Protein AF-A0A4Z0Y3S2-F1 (afdb_monomer)

Sequence (440 aa):
EMTVPYGDPRPPFQRKQAFDFGDGGIGRAANNLKLGCDCLGAIHYLSAVVTDTEGKPEVAPNVVCLHEQDNGIGWKHTNFRTGRAVVTRLREFVIQFVATLANYEYVFAYKLDTAGGISVETRATGIVSVVPIDEGKVSNYGNVVFPGAMAQNHQHIFAVRIDPNIDSYGSSDTAVVLEESHPIPMNPETNPFGNGYEVRKQRVEKAMYTDAEPKVNRTVKLENVNNKNPVSGKNVGYKFIPNATQLMLADDNSIQAARAPYAKHHLWVTGYRDEELWAAGEFTNQSKKEEGGVKAMVQRGDWFVDGANASTATGQLSSPVVWNVFGLTHNPRVEDWPVMPVEIHQFHIRPADFFTSNPALDMPTRKNETSVIVPCCNGNASRDSLRTDSDKSGSVQANAVAHLQGADADVDPKNLPKAPENKRHSATLSKIFSWKKDSK

Secondary structure (DSSP, 8-state):
-EEEEB---STTGGG-EEETTTTT-TTTTB----BTTTB-SSEEEEEEEEE-TTS-EEEEEEEEEEEEEEEEEEEEEE-TTT--EEEEEEEEEEEEEEEEETTEEEEEEEEEETTS-EEEEEEEEEPPPEEE--TT---SSEEEEETTEEEEPEEEEEEEEE----S---TTTEEEEEEEEEEPPPBTTTBTTS--EEEEEEE--BSEEE---GGGT-EEEEEEEEEE-TTT-SEEEEEE---------S-TTSHHHHH-GGGG-SEEEEE--TT---TT-S--TT-SS--SSHHHHHHHT-BSSTT----SSS--B--EEEEEEEEEEE---GGGSSSEEEEEEEEEEEEES-SSS-GGGGS-----TT------S-TT--TTS-S--TT---GGGTT-SS-----PPPPPGGGSPPPPSS--THHHHTTTS-------

pLDDT: mean 88.27, std 18.32, range [33.44, 98.88]

Foldseek 3Di:
DKWKQFDDCDPPRNPPIDPCCQRVVQVVQWAQDDEPPRDDDDKDFDWDWDADPVRDTDIRHRQKIWDKDWDAWPDKDADPVVRDIFTFIKMWIKIWIWGDDPFKIKIWIWIQTLLRKIKTKIKIKGAADWDFDAAPDADPQFGCLDGGITRGWIKIKDKDKDQDQFVHPDFQFKWKKWKWKAFDADDVPPHPPRPDIDIDIDIAFKWDFAAQDVVGQTKIWIFGPPDAQLQPRHTWTKIWGFDRADFDPDDCPDLSCQQQVVSVHQKTKFFDDPPLDAQRDNNRVVDSGGDSHRVVRRVLMATNDPPPPRPDPRYYHGHIMMMGMHMDRDRDDSCPPPMHDMDMDMMMIHIDSNDNDRSCLPGQLDDDPVDDDDDPDDPDDDPPPPPDPPPDPPPCSVDPPDRDHDSDRDDPPVPPDDSDPDDPPVVVVVVVPPDDPDDD

Nearest PDB structures (foldseek):
  7wir-assembly1_A  TM=9.588E-01  e=4.845E-34  Arthrobacter globiformis
  2yx9-assembly1_B  TM=9.580E-01  e=4.588E-34  Arthrobacter globiformis
  3kii-assembly1_B  TM=9.588E-01  e=6.030E-34  Arthrobacter globiformis
  1ui8-assembly1_A  TM=9.585E-01  e=7.503E-34  Arthrobacter globiformis
  7wis-assembly1_B  TM=9.592E-01  e=9.861E-34  Arthrobacter globiformis

Organism: NCBI:txid37992

Structure (mmCIF, N/CA/C/O backbone):
data_AF-A0A4Z0Y3S2-F1
#
_entry.id   AF-A0A4Z0Y3S2-F1
#
loop_
_atom_site.group_PDB
_atom_site.id
_atom_site.type_symbol
_atom_site.label_atom_id
_atom_site.label_alt_id
_atom_site.label_comp_id
_atom_site.label_asym_id
_atom_site.label_entity_id
_atom_site.label_seq_id
_atom_site.pdbx_PDB_ins_code
_atom_site.Cartn_x
_atom_site.Cartn_y
_atom_site.Cartn_z
_atom_site.occupancy
_atom_site.B_iso_or_equiv
_atom_site.auth_seq_id
_atom_site.auth_comp_id
_atom_site.auth_asym_id
_atom_site.auth_atom_id
_atom_site.pdbx_PDB_model_num
ATOM 1 N N . GLU A 1 1 ? 7.700 -4.189 7.020 1.00 96.56 1 GLU A N 1
ATOM 2 C CA . GLU A 1 1 ? 7.995 -5.637 7.121 1.00 96.56 1 GLU A CA 1
ATOM 3 C C . GLU A 1 1 ? 7.278 -6.367 5.998 1.00 96.56 1 GLU A C 1
ATOM 5 O O . GLU A 1 1 ? 6.233 -5.897 5.549 1.00 96.56 1 GLU A O 1
ATOM 10 N N . MET A 1 2 ? 7.838 -7.482 5.550 1.00 97.06 2 MET A N 1
ATOM 11 C CA . MET A 1 2 ? 7.238 -8.415 4.616 1.00 97.06 2 MET A CA 1
ATOM 12 C C . MET A 1 2 ? 7.610 -9.846 5.015 1.00 97.06 2 MET A C 1
ATOM 14 O O . MET A 1 2 ? 8.788 -10.184 5.058 1.00 97.06 2 MET A O 1
ATOM 18 N N . THR A 1 3 ? 6.616 -10.698 5.268 1.00 98.31 3 THR A N 1
ATOM 19 C CA . THR A 1 3 ? 6.833 -12.119 5.563 1.00 98.31 3 THR A CA 1
ATOM 20 C C . THR A 1 3 ? 6.379 -12.992 4.401 1.00 98.31 3 THR A C 1
ATOM 22 O O . THR A 1 3 ? 5.344 -12.710 3.786 1.00 98.31 3 THR A O 1
ATOM 25 N N . VAL A 1 4 ? 7.141 -14.055 4.120 1.00 98.25 4 VAL A N 1
ATOM 26 C CA . VAL A 1 4 ? 6.892 -14.979 3.001 1.00 98.25 4 VAL A CA 1
ATOM 27 C C . VAL A 1 4 ? 6.691 -16.421 3.498 1.00 98.25 4 VAL A C 1
ATOM 29 O O . VAL A 1 4 ? 7.612 -17.239 3.403 1.00 98.25 4 VAL A O 1
ATOM 32 N N . PRO A 1 5 ? 5.534 -16.757 4.106 1.00 98.25 5 PRO A N 1
ATOM 33 C CA . PRO A 1 5 ? 5.248 -18.105 4.594 1.00 98.25 5 PRO A CA 1
ATOM 34 C C . PRO A 1 5 ? 4.948 -19.076 3.444 1.00 98.25 5 PRO A C 1
ATOM 36 O O . PRO A 1 5 ? 4.074 -18.823 2.612 1.00 98.25 5 PRO A O 1
ATOM 39 N N . TYR A 1 6 ? 5.642 -20.215 3.422 1.00 98.50 6 TYR A N 1
ATOM 40 C CA . TYR A 1 6 ? 5.392 -21.312 2.484 1.00 98.50 6 TYR A CA 1
ATOM 41 C C . TYR A 1 6 ? 4.419 -22.343 3.065 1.00 98.50 6 TYR A C 1
ATOM 43 O O . TYR A 1 6 ? 4.484 -22.686 4.247 1.00 98.50 6 TYR A O 1
ATOM 51 N N . GLY A 1 7 ? 3.548 -22.873 2.202 1.00 97.81 7 GLY A N 1
ATOM 52 C CA . GLY A 1 7 ? 2.470 -23.802 2.554 1.00 97.81 7 GLY A CA 1
ATOM 53 C C . GLY A 1 7 ? 2.776 -25.290 2.353 1.00 97.81 7 GLY A C 1
ATOM 54 O O . GLY A 1 7 ? 1.880 -26.110 2.531 1.00 97.81 7 GLY A O 1
ATOM 55 N N . ASP A 1 8 ? 4.001 -25.668 1.971 1.00 97.75 8 ASP A N 1
ATOM 56 C CA . ASP A 1 8 ? 4.394 -27.080 1.855 1.00 97.75 8 ASP A CA 1
ATOM 57 C C . ASP A 1 8 ? 4.685 -27.669 3.249 1.00 97.75 8 ASP A C 1
ATOM 59 O O . ASP A 1 8 ? 5.643 -27.245 3.904 1.00 97.75 8 ASP A O 1
ATOM 63 N N . PRO A 1 9 ? 3.896 -28.650 3.726 1.00 97.12 9 PRO A N 1
ATOM 64 C CA . PRO A 1 9 ? 4.026 -29.170 5.085 1.00 97.12 9 PRO A CA 1
ATOM 65 C C . PRO A 1 9 ? 5.221 -30.118 5.266 1.00 97.12 9 PRO A C 1
ATOM 67 O O . PRO A 1 9 ? 5.509 -30.539 6.391 1.00 97.12 9 PRO A O 1
ATOM 70 N N . ARG A 1 10 ? 5.912 -30.511 4.189 1.00 97.12 10 ARG A N 1
ATOM 71 C CA . ARG A 1 10 ? 6.967 -31.529 4.250 1.00 97.12 10 ARG A CA 1
ATOM 72 C C . ARG A 1 10 ? 8.298 -30.945 4.737 1.00 97.12 10 ARG A C 1
ATOM 74 O O . ARG A 1 10 ? 8.653 -29.833 4.352 1.00 97.12 10 ARG A O 1
ATOM 81 N N . PRO A 1 11 ? 9.104 -31.717 5.487 1.00 96.62 11 PRO A N 1
ATOM 82 C CA . PRO A 1 11 ? 10.496 -31.382 5.778 1.00 96.62 11 PRO A CA 1
ATOM 83 C C . PRO A 1 11 ? 11.373 -31.220 4.527 1.00 96.62 11 PRO A C 1
ATOM 85 O O . PRO A 1 11 ? 11.298 -32.069 3.641 1.00 96.62 11 PRO A O 1
ATOM 88 N N . PRO A 1 12 ? 12.257 -30.200 4.463 1.00 96.62 12 PRO A N 1
ATOM 89 C CA . PRO A 1 12 ? 12.466 -29.102 5.423 1.00 96.62 12 PRO A CA 1
ATOM 90 C C . PRO A 1 12 ? 11.608 -27.842 5.165 1.00 96.62 12 PRO A C 1
ATOM 92 O O . PRO A 1 12 ? 11.855 -26.804 5.784 1.00 96.62 12 PRO A O 1
ATOM 95 N N . PHE A 1 13 ? 10.660 -27.898 4.231 1.00 97.25 13 PHE A N 1
ATOM 96 C CA . PHE A 1 13 ? 9.986 -26.743 3.638 1.00 97.25 13 PHE A CA 1
ATOM 97 C C . PHE A 1 13 ? 8.989 -26.036 4.552 1.00 97.25 13 PHE A C 1
ATOM 99 O O . PHE A 1 13 ? 8.838 -24.824 4.442 1.00 97.25 13 PHE A O 1
ATOM 106 N N . GLN A 1 14 ? 8.396 -26.742 5.513 1.00 96.12 14 GLN A N 1
ATOM 107 C CA . GLN A 1 14 ? 7.483 -26.173 6.510 1.00 96.12 14 GLN A CA 1
ATOM 108 C C . GLN A 1 14 ? 8.123 -25.075 7.378 1.00 96.12 14 GLN A C 1
ATOM 110 O O . GLN A 1 14 ? 7.425 -24.317 8.051 1.00 96.12 14 GLN A O 1
ATOM 115 N N . ARG A 1 15 ? 9.463 -24.989 7.383 1.00 96.75 15 ARG A N 1
ATOM 116 C CA . ARG A 1 15 ? 10.233 -23.935 8.063 1.00 96.75 15 ARG A CA 1
ATOM 117 C C . ARG A 1 15 ? 10.477 -22.695 7.198 1.00 96.75 15 ARG A C 1
ATOM 119 O O . ARG A 1 15 ? 11.010 -21.718 7.716 1.00 96.75 15 ARG A O 1
ATOM 126 N N . LYS A 1 16 ? 10.152 -22.724 5.900 1.00 97.81 16 LYS A N 1
ATOM 127 C CA . LYS A 1 16 ? 10.363 -21.592 4.989 1.00 97.81 16 LYS A CA 1
ATOM 128 C C . LYS A 1 16 ? 9.343 -20.495 5.299 1.00 97.81 16 LYS A C 1
ATOM 130 O O . LYS A 1 16 ? 8.191 -20.555 4.883 1.00 97.81 16 LYS A O 1
ATOM 135 N N . GLN A 1 17 ? 9.797 -19.506 6.055 1.00 98.00 17 GLN A N 1
ATOM 136 C CA . GLN A 1 17 ? 9.096 -18.257 6.314 1.00 98.00 17 GLN A CA 1
ATOM 137 C C . GLN A 1 17 ? 10.149 -17.181 6.565 1.00 98.00 17 GLN A C 1
ATOM 139 O O . GLN A 1 17 ? 10.678 -17.077 7.678 1.00 98.00 17 GLN A O 1
ATOM 144 N N . ALA A 1 18 ? 10.458 -16.424 5.518 1.00 97.25 18 ALA A N 1
ATOM 145 C CA . ALA A 1 18 ? 11.363 -15.289 5.608 1.00 97.25 18 ALA A CA 1
ATOM 146 C C . ALA A 1 18 ? 10.637 -14.064 6.179 1.00 97.25 18 ALA A C 1
ATOM 148 O O . ALA A 1 18 ? 9.417 -13.935 6.021 1.00 97.25 18 ALA A O 1
ATOM 149 N N . PHE A 1 19 ? 11.386 -13.195 6.851 1.00 97.88 19 PHE A N 1
ATOM 150 C CA . PHE A 1 19 ? 11.013 -11.814 7.149 1.00 97.88 19 PHE A CA 1
ATOM 151 C C . PHE A 1 19 ? 11.978 -10.930 6.376 1.00 97.88 19 PHE A C 1
ATOM 153 O O . PHE A 1 19 ? 13.101 -10.694 6.793 1.00 97.88 19 PHE A O 1
ATOM 160 N N . ASP A 1 20 ? 11.587 -10.511 5.189 1.00 95.56 20 ASP A N 1
ATOM 161 C CA . ASP A 1 20 ? 12.517 -10.002 4.186 1.00 95.56 20 ASP A CA 1
ATOM 162 C C . ASP A 1 20 ? 13.132 -8.646 4.583 1.00 95.56 20 ASP A C 1
ATOM 164 O O . ASP A 1 20 ? 14.279 -8.359 4.228 1.00 95.56 20 ASP A O 1
ATOM 168 N N . PHE A 1 21 ? 12.433 -7.838 5.394 1.00 94.94 21 PHE A N 1
ATOM 169 C CA . PHE A 1 21 ? 13.025 -6.626 5.967 1.00 94.94 21 PHE A CA 1
ATOM 170 C C . PHE A 1 21 ? 13.890 -6.943 7.193 1.00 94.94 21 PHE A C 1
ATOM 172 O O . PHE A 1 21 ? 15.006 -6.430 7.262 1.00 94.94 21 PHE A O 1
ATOM 179 N N . GLY A 1 22 ? 13.401 -7.760 8.133 1.00 94.31 22 GLY A N 1
ATOM 180 C CA . GLY A 1 22 ? 14.102 -8.053 9.390 1.00 94.31 22 GLY A CA 1
ATOM 181 C C . GLY A 1 22 ? 15.261 -9.058 9.279 1.00 94.31 22 GLY A C 1
ATOM 182 O O . GLY A 1 22 ? 16.325 -8.838 9.850 1.00 94.31 22 GLY A O 1
ATOM 183 N N . ASP A 1 23 ? 15.101 -10.136 8.508 1.00 94.00 23 ASP A N 1
ATOM 184 C CA . ASP A 1 23 ? 16.113 -11.182 8.290 1.00 94.00 23 ASP A CA 1
ATOM 185 C C . ASP A 1 23 ? 17.105 -10.789 7.186 1.00 94.00 23 ASP A C 1
ATOM 187 O O . ASP A 1 23 ? 18.309 -11.005 7.321 1.00 94.00 23 ASP A O 1
ATOM 191 N N . GLY A 1 24 ? 16.593 -10.248 6.073 1.00 85.31 24 GLY A N 1
ATOM 192 C CA . GLY A 1 24 ? 17.385 -9.935 4.879 1.00 85.31 24 GLY A CA 1
ATOM 193 C C . GLY A 1 24 ? 18.052 -8.560 4.912 1.00 85.31 24 GLY A C 1
ATOM 194 O O . GLY A 1 24 ? 19.090 -8.368 4.280 1.00 85.31 24 GLY A O 1
ATOM 195 N N . GLY A 1 25 ? 17.479 -7.604 5.651 1.00 87.12 25 GLY A N 1
ATOM 196 C CA . GLY A 1 25 ? 17.938 -6.218 5.672 1.00 87.12 25 GLY A CA 1
ATOM 197 C C . GLY A 1 25 ? 17.782 -5.563 4.301 1.00 87.12 25 GLY A C 1
ATOM 198 O O . GLY A 1 25 ? 18.758 -5.395 3.571 1.00 87.12 25 GLY A O 1
ATOM 199 N N . ILE A 1 26 ? 16.557 -5.159 3.951 1.00 86.75 26 ILE A N 1
ATOM 200 C CA . ILE A 1 26 ? 16.211 -4.764 2.574 1.00 86.75 26 ILE A CA 1
ATOM 201 C C . ILE A 1 26 ? 17.105 -3.668 1.973 1.00 86.75 26 ILE A C 1
ATOM 203 O O . ILE A 1 26 ? 17.354 -3.668 0.773 1.00 86.75 26 ILE A O 1
ATOM 207 N N . GLY A 1 27 ? 17.634 -2.761 2.802 1.00 87.44 27 GLY A N 1
ATOM 208 C CA . GLY A 1 27 ? 18.558 -1.717 2.356 1.00 87.44 27 GLY A CA 1
ATOM 209 C C . GLY A 1 27 ? 19.892 -2.266 1.840 1.00 87.44 27 GLY A C 1
ATOM 210 O O . GLY A 1 27 ? 20.434 -1.725 0.883 1.00 87.44 27 GLY A O 1
ATOM 211 N N . ARG A 1 28 ? 20.402 -3.367 2.415 1.00 88.06 28 ARG A N 1
ATOM 212 C CA . ARG A 1 28 ? 21.596 -4.071 1.904 1.00 88.06 28 ARG A CA 1
ATOM 213 C C . ARG A 1 28 ? 21.281 -4.902 0.660 1.00 88.06 28 ARG A C 1
ATOM 215 O O . ARG A 1 28 ? 22.172 -5.151 -0.139 1.00 88.06 28 ARG A O 1
ATOM 222 N N . ALA A 1 29 ? 20.026 -5.317 0.506 1.00 92.00 29 ALA A N 1
ATOM 223 C CA . ALA A 1 29 ? 19.542 -6.071 -0.648 1.00 92.00 29 ALA A CA 1
ATOM 224 C C . ALA A 1 29 ? 19.113 -5.175 -1.831 1.00 92.00 29 ALA A C 1
ATOM 226 O O . ALA A 1 29 ? 18.692 -5.688 -2.871 1.00 92.00 29 ALA A O 1
ATOM 227 N N . ALA A 1 30 ? 19.195 -3.848 -1.677 1.00 94.88 30 ALA A N 1
ATOM 228 C CA . ALA A 1 30 ? 18.823 -2.892 -2.710 1.00 94.88 30 ALA A CA 1
ATOM 229 C C . ALA A 1 30 ? 19.752 -3.005 -3.929 1.00 94.88 30 ALA A C 1
ATOM 231 O O . ALA A 1 30 ? 20.974 -3.085 -3.808 1.00 94.88 30 ALA A O 1
ATOM 232 N N . ASN A 1 31 ? 19.168 -3.020 -5.123 1.00 96.44 31 ASN A N 1
ATOM 233 C CA . ASN A 1 31 ? 19.904 -3.131 -6.373 1.00 96.44 31 ASN A CA 1
ATOM 234 C C . ASN A 1 31 ? 20.512 -1.787 -6.793 1.00 96.44 31 ASN A C 1
ATOM 236 O O . ASN A 1 31 ? 19.928 -0.728 -6.575 1.00 96.44 31 ASN A O 1
ATOM 240 N N . ASN A 1 32 ? 21.639 -1.840 -7.503 1.00 96.62 32 ASN A N 1
ATOM 241 C CA . ASN A 1 32 ? 22.212 -0.672 -8.170 1.00 96.62 32 ASN A CA 1
ATOM 242 C C . ASN A 1 32 ? 21.509 -0.452 -9.517 1.00 96.62 32 ASN A C 1
ATOM 244 O O . ASN A 1 32 ? 21.862 -1.088 -10.517 1.00 96.62 32 ASN A O 1
ATOM 248 N N . LEU A 1 33 ? 20.531 0.451 -9.545 1.00 97.56 33 LEU A N 1
ATOM 249 C CA . LEU A 1 33 ? 19.629 0.642 -10.681 1.00 97.56 33 LEU A CA 1
ATOM 250 C C . LEU A 1 33 ? 20.350 1.223 -11.911 1.00 97.56 33 LEU A C 1
ATOM 252 O O . LEU A 1 33 ? 21.273 2.048 -11.814 1.00 97.56 33 LEU A O 1
ATOM 256 N N . LYS A 1 34 ? 19.916 0.792 -13.098 1.00 95.44 34 LYS A N 1
ATOM 257 C CA . LYS A 1 34 ? 20.464 1.188 -14.399 1.00 95.44 34 LYS A CA 1
ATOM 258 C C . LYS A 1 34 ? 19.479 2.043 -15.193 1.00 95.44 34 LYS A C 1
ATOM 260 O O . LYS A 1 34 ? 18.327 1.677 -15.424 1.00 95.44 34 LYS A O 1
ATOM 265 N N . LEU A 1 35 ? 19.987 3.178 -15.679 1.00 96.12 35 LEU A N 1
ATOM 266 C CA . LEU A 1 35 ? 19.254 4.110 -16.535 1.00 96.12 35 LEU A CA 1
ATOM 267 C C . LEU A 1 35 ? 18.738 3.421 -17.799 1.00 96.12 35 LEU A C 1
ATOM 269 O O . LEU A 1 35 ? 19.513 2.808 -18.529 1.00 96.12 35 LEU A O 1
ATOM 273 N N . GLY A 1 36 ? 17.439 3.570 -18.064 1.00 93.69 36 GLY A N 1
ATOM 274 C CA . GLY A 1 36 ? 16.773 3.001 -19.235 1.00 93.69 36 GLY A CA 1
ATOM 275 C C . GLY A 1 36 ? 16.387 1.526 -19.097 1.00 93.69 36 GLY A C 1
ATOM 276 O O . GLY A 1 36 ? 15.655 1.039 -19.953 1.00 93.69 36 GLY A O 1
ATOM 277 N N . CYS A 1 37 ? 16.828 0.845 -18.033 1.00 93.69 37 CYS A N 1
ATOM 278 C CA . CYS A 1 37 ? 16.435 -0.529 -17.717 1.00 93.69 37 CYS A CA 1
ATOM 279 C C . CYS A 1 37 ? 15.403 -0.538 -16.585 1.00 93.69 37 CYS A C 1
ATOM 281 O O . CYS A 1 37 ? 14.228 -0.793 -16.829 1.00 93.69 37 CYS A O 1
ATOM 283 N N . ASP A 1 38 ? 15.836 -0.199 -15.368 1.00 94.81 38 ASP A N 1
ATOM 284 C CA . ASP A 1 38 ? 14.991 -0.256 -14.168 1.00 94.81 38 ASP A CA 1
ATOM 285 C C . ASP A 1 38 ? 14.108 0.989 -14.031 1.00 94.81 38 ASP A C 1
ATOM 287 O O . ASP A 1 38 ? 12.971 0.916 -13.564 1.00 94.81 38 ASP A O 1
ATOM 291 N N . CYS A 1 39 ? 14.635 2.142 -14.460 1.00 95.75 39 CYS A N 1
ATOM 292 C CA . CYS A 1 39 ? 13.931 3.421 -14.449 1.00 95.75 39 CYS A CA 1
ATOM 293 C C . CYS A 1 39 ? 14.074 4.110 -15.814 1.00 95.75 39 CYS A C 1
ATOM 295 O O . CYS A 1 39 ? 15.187 4.326 -16.314 1.00 95.75 39 CYS A O 1
ATOM 297 N N . LEU A 1 40 ? 12.934 4.447 -16.427 1.00 96.50 40 LEU A N 1
ATOM 298 C CA . LEU A 1 40 ? 12.835 4.986 -17.785 1.00 96.50 40 LEU A CA 1
ATOM 299 C C . LEU A 1 40 ? 12.474 6.476 -17.776 1.00 96.50 40 LEU A C 1
ATOM 301 O O . LEU A 1 40 ? 11.536 6.892 -17.103 1.00 96.50 40 LEU A O 1
ATOM 305 N N . GLY A 1 41 ? 13.182 7.269 -18.584 1.00 95.69 41 GLY A N 1
ATOM 306 C CA . GLY A 1 41 ? 12.941 8.705 -18.738 1.00 95.69 41 GLY A CA 1
ATOM 307 C C . GLY A 1 41 ? 14.107 9.551 -18.231 1.00 95.69 41 GLY A C 1
ATOM 308 O O . GLY A 1 41 ? 15.266 9.156 -18.347 1.00 95.69 41 GLY A O 1
ATOM 309 N N . ALA A 1 42 ? 13.800 10.734 -17.697 1.00 97.25 42 ALA A N 1
ATOM 310 C CA . ALA A 1 42 ? 14.778 11.605 -17.051 1.00 97.25 42 ALA A CA 1
ATOM 311 C C . ALA A 1 42 ? 14.874 11.237 -15.565 1.00 97.25 42 ALA A C 1
ATOM 313 O O . ALA A 1 42 ? 13.936 11.485 -14.810 1.00 97.25 42 ALA A O 1
ATOM 314 N N . ILE A 1 43 ? 15.987 10.615 -15.170 1.00 98.38 43 ILE A N 1
ATOM 315 C CA . ILE A 1 43 ? 16.134 9.990 -13.852 1.00 98.38 43 ILE A CA 1
ATOM 316 C C . ILE A 1 43 ? 17.198 10.707 -13.025 1.00 98.38 43 ILE A C 1
ATOM 318 O O . ILE A 1 43 ? 18.311 10.938 -13.502 1.00 98.38 43 ILE A O 1
ATOM 322 N N . HIS A 1 44 ? 16.877 10.993 -11.767 1.00 98.44 44 HIS A N 1
ATOM 323 C CA . HIS A 1 44 ? 17.854 11.327 -10.738 1.00 98.44 44 HIS A CA 1
ATOM 324 C C . HIS A 1 44 ? 18.043 10.124 -9.811 1.00 98.44 44 HIS A C 1
ATOM 326 O O . HIS A 1 44 ? 17.069 9.490 -9.417 1.00 98.44 44 HIS A O 1
ATOM 332 N N . TYR A 1 45 ? 19.286 9.807 -9.459 1.00 98.44 45 TYR A N 1
ATOM 333 C CA . TYR A 1 45 ? 19.603 8.664 -8.607 1.00 98.44 45 TYR A CA 1
ATOM 334 C C . TYR A 1 45 ? 20.131 9.117 -7.254 1.00 98.44 45 TYR A C 1
ATOM 336 O O . TYR A 1 45 ? 20.949 10.034 -7.182 1.00 98.44 45 TYR A O 1
ATOM 344 N N . LEU A 1 46 ? 19.710 8.423 -6.200 1.00 98.00 46 LEU A N 1
ATOM 345 C CA . LEU A 1 46 ? 20.331 8.503 -4.886 1.00 98.00 46 LEU A CA 1
ATOM 346 C C . LEU A 1 46 ? 21.123 7.221 -4.631 1.00 98.00 46 LEU A C 1
ATOM 348 O O . LEU A 1 46 ? 20.641 6.111 -4.861 1.00 98.00 46 LEU A O 1
ATOM 352 N N . SER A 1 47 ? 22.341 7.399 -4.141 1.00 96.88 47 SER A N 1
ATOM 353 C CA . SER A 1 47 ? 23.208 6.324 -3.661 1.00 96.88 47 SER A CA 1
ATOM 354 C C . SER A 1 47 ? 23.116 6.241 -2.139 1.00 96.88 47 SER A C 1
ATOM 356 O O . SER A 1 47 ? 22.843 7.247 -1.483 1.00 96.88 47 SER A O 1
ATOM 358 N N . ALA A 1 48 ? 23.384 5.068 -1.573 1.00 94.56 48 ALA A N 1
ATOM 359 C CA . ALA A 1 48 ? 23.460 4.874 -0.129 1.00 94.56 48 ALA A CA 1
ATOM 360 C C . ALA A 1 48 ? 24.876 4.474 0.290 1.00 94.56 48 ALA A C 1
ATOM 362 O O . ALA A 1 48 ? 25.651 3.948 -0.508 1.00 94.56 48 ALA A O 1
ATOM 363 N N . VAL A 1 49 ? 25.204 4.716 1.557 1.00 94.19 49 VAL A N 1
ATOM 364 C CA . VAL A 1 49 ? 26.376 4.124 2.205 1.00 94.19 49 VAL A CA 1
ATOM 365 C C . VAL A 1 49 ? 25.866 3.015 3.112 1.00 94.19 49 VAL A C 1
ATOM 367 O O . VAL A 1 49 ? 25.066 3.272 4.010 1.00 94.19 49 VAL A O 1
ATOM 370 N N . VAL A 1 50 ? 26.305 1.789 2.854 1.00 91.75 50 VAL A N 1
ATOM 371 C CA . VAL A 1 50 ? 25.999 0.600 3.653 1.00 91.75 50 VAL A CA 1
ATOM 372 C C . VAL A 1 50 ? 27.251 0.139 4.390 1.00 91.75 50 VAL A C 1
ATOM 374 O O . VAL A 1 50 ? 28.349 0.625 4.136 1.00 91.75 50 VAL A O 1
ATOM 377 N N . THR A 1 51 ? 27.093 -0.780 5.334 1.00 92.56 51 THR A N 1
ATOM 378 C CA . THR A 1 51 ? 28.214 -1.360 6.081 1.00 92.56 51 THR A CA 1
ATOM 379 C C . THR A 1 51 ? 28.553 -2.743 5.526 1.00 92.56 51 THR A C 1
ATOM 381 O O . THR A 1 51 ? 27.644 -3.558 5.317 1.00 92.56 51 THR A O 1
ATOM 384 N N . ASP A 1 52 ? 29.838 -3.020 5.293 1.00 89.69 52 ASP A N 1
ATOM 385 C CA . ASP A 1 52 ? 30.345 -4.345 4.908 1.00 89.69 52 ASP A CA 1
ATOM 386 C C . ASP A 1 52 ? 30.453 -5.301 6.118 1.00 89.69 52 ASP A C 1
ATOM 388 O O . ASP A 1 52 ? 30.018 -4.989 7.230 1.00 89.69 52 ASP A O 1
ATOM 392 N N . THR A 1 53 ? 30.971 -6.513 5.910 1.00 91.06 53 THR A N 1
ATOM 393 C CA . THR A 1 53 ? 31.131 -7.520 6.976 1.00 91.06 53 THR A CA 1
ATOM 394 C C . THR A 1 53 ? 32.202 -7.167 8.010 1.00 91.06 53 THR A C 1
ATOM 396 O O . THR A 1 53 ? 32.181 -7.692 9.122 1.00 91.06 53 THR A O 1
ATOM 399 N N . GLU A 1 54 ? 33.111 -6.259 7.670 1.00 95.62 54 GLU A N 1
ATOM 400 C CA . GLU A 1 54 ? 34.212 -5.768 8.494 1.00 95.62 54 GLU A CA 1
ATOM 401 C C . GLU A 1 54 ? 33.857 -4.463 9.226 1.00 95.62 54 GLU A C 1
ATOM 403 O O . GLU A 1 54 ? 34.684 -3.931 9.972 1.00 95.62 54 GLU A O 1
ATOM 408 N N . GLY A 1 55 ? 32.642 -3.940 9.035 1.00 93.94 55 GLY A N 1
ATOM 409 C CA . GLY A 1 55 ? 32.183 -2.698 9.652 1.00 93.94 55 GLY A CA 1
ATOM 410 C C . GLY A 1 55 ? 32.590 -1.430 8.895 1.00 93.94 55 GLY A C 1
ATOM 411 O O . GLY A 1 55 ? 32.444 -0.330 9.431 1.00 93.94 55 GLY A O 1
ATOM 412 N N . LYS A 1 56 ? 33.121 -1.540 7.674 1.00 96.44 56 LYS A N 1
ATOM 413 C CA . LYS A 1 56 ? 33.550 -0.392 6.868 1.00 96.44 56 LYS A CA 1
ATOM 414 C C . LYS A 1 56 ? 32.399 0.136 6.007 1.00 96.44 56 LYS A C 1
ATOM 416 O O . LYS A 1 56 ? 31.517 -0.628 5.614 1.00 96.44 56 LYS A O 1
ATOM 421 N N . PRO A 1 57 ? 32.395 1.444 5.702 1.00 95.81 57 PRO A N 1
ATOM 422 C CA . PRO A 1 57 ? 31.422 2.020 4.787 1.00 95.81 57 PRO A CA 1
ATOM 423 C C . PRO A 1 57 ? 31.702 1.586 3.342 1.00 95.81 57 PRO A C 1
ATOM 425 O O . PRO A 1 57 ? 32.812 1.752 2.838 1.00 95.81 57 PRO A O 1
ATOM 428 N N . GLU A 1 58 ? 30.668 1.109 2.659 1.00 93.62 58 GLU A N 1
ATOM 429 C CA . GLU A 1 58 ? 30.656 0.771 1.239 1.00 93.62 58 GLU A CA 1
ATOM 430 C C . GLU A 1 58 ? 29.567 1.583 0.529 1.00 93.62 58 GLU A C 1
ATOM 432 O O . GLU A 1 58 ? 28.439 1.700 1.008 1.00 93.62 58 GLU A O 1
ATOM 437 N N . VAL A 1 59 ? 29.896 2.182 -0.616 1.00 94.62 59 VAL A N 1
ATOM 438 C CA . VAL A 1 59 ? 28.923 2.946 -1.405 1.00 94.62 59 VAL A CA 1
ATOM 439 C C . VAL A 1 59 ? 28.136 1.989 -2.296 1.00 94.62 59 VAL A C 1
ATOM 441 O O . VAL A 1 59 ? 28.713 1.361 -3.180 1.00 94.62 59 VAL A O 1
ATOM 444 N N . ALA A 1 60 ? 26.817 1.955 -2.122 1.00 94.56 60 ALA A N 1
ATOM 445 C CA . ALA A 1 60 ? 25.871 1.309 -3.023 1.00 94.56 60 ALA A CA 1
ATOM 446 C C . ALA A 1 60 ? 25.304 2.364 -4.000 1.00 94.56 60 ALA A C 1
ATOM 448 O O . ALA A 1 60 ? 24.472 3.195 -3.605 1.00 94.56 60 ALA A O 1
ATOM 449 N N . PRO A 1 61 ? 25.800 2.430 -5.251 1.00 96.75 61 PRO A N 1
ATOM 450 C CA . PRO A 1 61 ? 25.407 3.471 -6.189 1.00 96.75 61 PRO A CA 1
ATOM 451 C C . PRO A 1 61 ? 23.993 3.260 -6.743 1.00 96.75 61 PRO A C 1
ATOM 453 O O . PRO A 1 61 ? 23.638 2.158 -7.145 1.00 96.75 61 PRO A O 1
ATOM 456 N N . ASN A 1 62 ? 23.235 4.347 -6.902 1.00 97.00 62 ASN A N 1
ATOM 457 C CA . ASN A 1 62 ? 21.951 4.360 -7.617 1.00 97.00 62 ASN A CA 1
ATOM 458 C C . ASN A 1 62 ? 20.875 3.418 -7.046 1.00 97.00 62 ASN A C 1
ATOM 460 O O . ASN A 1 62 ? 20.115 2.822 -7.804 1.00 97.00 62 ASN A O 1
ATOM 464 N N . VAL A 1 63 ? 20.800 3.277 -5.725 1.00 97.50 63 VAL A N 1
ATOM 465 C CA . VAL A 1 63 ? 19.841 2.373 -5.067 1.00 97.50 63 VAL A CA 1
ATOM 466 C C . VAL A 1 63 ? 18.403 2.892 -5.059 1.00 97.50 63 VAL A C 1
ATOM 468 O O . VAL A 1 63 ? 17.466 2.107 -4.939 1.00 97.50 63 VAL A O 1
ATOM 471 N N . VAL A 1 64 ? 18.210 4.204 -5.217 1.00 98.25 64 VAL A N 1
ATOM 472 C CA . VAL A 1 64 ? 16.887 4.822 -5.385 1.00 98.25 64 VAL A CA 1
ATOM 473 C C . VAL A 1 64 ? 16.882 5.628 -6.672 1.00 98.25 64 VAL A C 1
ATOM 475 O O . VAL A 1 64 ? 17.808 6.403 -6.922 1.00 98.25 64 VAL A O 1
ATOM 478 N N . CYS A 1 65 ? 15.825 5.493 -7.466 1.00 98.56 65 CYS A N 1
ATOM 479 C CA . CYS A 1 65 ? 15.571 6.362 -8.60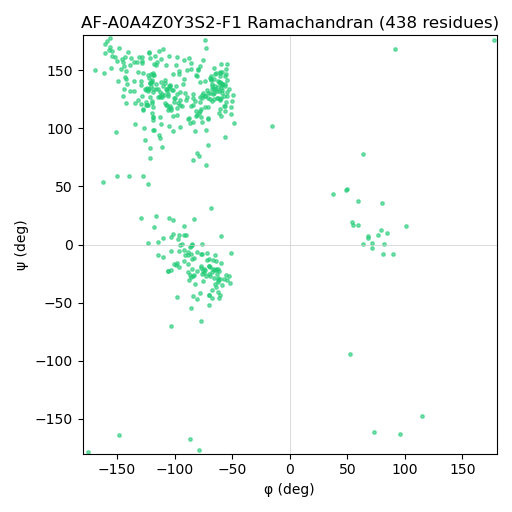3 1.00 98.56 65 CYS A CA 1
ATOM 480 C C . CYS A 1 65 ? 14.387 7.294 -8.330 1.00 98.56 65 CYS A C 1
ATOM 482 O O . CYS A 1 65 ? 13.377 6.904 -7.740 1.00 98.56 65 CYS A O 1
ATOM 484 N N . LEU A 1 66 ? 14.548 8.543 -8.755 1.00 98.75 66 LEU A N 1
ATOM 485 C CA . LEU A 1 66 ? 13.576 9.620 -8.670 1.00 98.75 66 LEU A CA 1
ATOM 486 C C . LEU A 1 66 ? 13.264 10.080 -10.088 1.00 98.75 66 LEU A C 1
ATOM 488 O O . LEU A 1 66 ? 14.177 10.469 -10.825 1.00 98.75 66 LEU A O 1
ATOM 492 N N . HIS A 1 67 ? 11.999 10.048 -10.482 1.00 98.56 67 HIS A N 1
ATOM 493 C CA . HIS A 1 67 ? 11.605 10.539 -11.797 1.00 98.56 67 HIS A CA 1
ATOM 494 C C . HIS A 1 67 ? 10.141 10.935 -11.848 1.00 98.56 67 HIS A C 1
ATOM 496 O O . HIS A 1 67 ? 9.350 10.612 -10.969 1.00 98.56 67 HIS A O 1
ATOM 502 N N . GLU A 1 68 ? 9.773 11.621 -12.919 1.00 97.94 68 GLU A N 1
ATOM 503 C CA . GLU A 1 68 ? 8.378 11.853 -13.240 1.00 97.94 68 GLU A CA 1
ATOM 504 C C . GLU A 1 68 ? 7.865 10.828 -14.252 1.00 97.94 68 GLU A C 1
ATOM 506 O O . GLU A 1 68 ? 8.608 10.382 -15.132 1.00 97.94 68 GLU A O 1
ATOM 511 N N . GLN A 1 69 ? 6.578 10.503 -14.183 1.00 96.81 69 GLN A N 1
ATOM 512 C CA . GLN A 1 69 ? 5.890 9.734 -15.215 1.00 96.81 69 GLN A CA 1
ATOM 513 C C . GLN A 1 69 ? 4.490 10.276 -15.495 1.00 96.81 69 GLN A C 1
ATOM 515 O O . GLN A 1 69 ? 3.846 10.908 -14.657 1.00 96.81 69 GLN A O 1
ATOM 520 N N . ASP A 1 70 ? 4.017 10.026 -16.706 1.00 95.62 70 ASP A N 1
ATOM 521 C CA . ASP A 1 70 ? 2.631 10.261 -17.080 1.00 95.62 70 ASP A CA 1
ATOM 522 C C . ASP A 1 70 ? 1.778 9.048 -16.669 1.00 95.62 70 ASP A C 1
ATOM 524 O O . ASP A 1 70 ? 2.129 7.913 -16.984 1.00 95.62 70 ASP A O 1
ATOM 528 N N . ASN A 1 71 ? 0.670 9.290 -15.964 1.00 96.31 71 ASN A N 1
ATOM 529 C CA . ASN A 1 71 ? -0.245 8.253 -15.484 1.00 96.31 71 ASN A CA 1
ATOM 530 C C . ASN A 1 71 ? -1.677 8.478 -15.988 1.00 96.31 71 ASN A C 1
ATOM 532 O O . ASN A 1 71 ? -2.644 8.527 -15.228 1.00 96.31 71 ASN A O 1
ATOM 536 N N . GLY A 1 72 ? -1.845 8.657 -17.299 1.00 95.31 72 GLY A N 1
ATOM 537 C CA . GLY A 1 72 ? -3.200 8.785 -17.837 1.00 95.31 72 GLY A CA 1
ATOM 538 C C . GLY A 1 72 ? -3.848 10.137 -17.499 1.00 95.31 72 GLY A C 1
ATOM 539 O O . GLY A 1 72 ? -3.175 11.151 -17.320 1.00 95.31 72 GLY A O 1
ATOM 540 N N . ILE A 1 73 ? -5.174 10.199 -17.598 1.00 95.44 73 ILE A N 1
ATOM 541 C CA . ILE A 1 73 ? -5.945 11.444 -17.454 1.00 95.44 73 ILE A CA 1
ATOM 542 C C . ILE A 1 73 ? -5.948 11.889 -15.986 1.00 95.44 73 ILE A C 1
ATOM 544 O O . ILE A 1 73 ? -6.247 11.083 -15.115 1.00 95.44 73 ILE A O 1
ATOM 548 N N . GLY A 1 74 ? -5.677 13.174 -15.733 1.00 94.88 74 GLY A N 1
ATOM 549 C CA . GLY A 1 74 ? -5.800 13.779 -14.401 1.00 94.88 74 GLY A CA 1
ATOM 550 C C . GLY A 1 74 ? -7.259 14.052 -14.068 1.00 94.88 74 GLY A C 1
ATOM 551 O O . GLY A 1 74 ? -7.859 13.407 -13.214 1.00 94.88 74 GLY A O 1
ATOM 552 N N . TRP A 1 75 ? -7.870 14.967 -14.809 1.00 94.44 75 TRP A N 1
ATOM 553 C CA . TRP A 1 75 ? -9.314 15.149 -14.811 1.00 94.44 75 TRP A CA 1
ATOM 554 C C . TRP A 1 75 ? -9.787 15.533 -16.212 1.00 94.44 75 TRP A C 1
ATOM 556 O O . TRP A 1 75 ? -9.014 16.003 -17.051 1.00 94.44 75 TRP A O 1
ATOM 566 N N . LYS A 1 76 ? -11.067 15.285 -16.491 1.00 94.06 76 LYS A N 1
ATOM 567 C CA . LYS A 1 76 ? -11.675 15.608 -17.779 1.00 94.06 76 LYS A CA 1
ATOM 568 C C . LYS A 1 76 ? -13.148 15.942 -17.619 1.00 94.06 76 LYS A C 1
ATOM 570 O O . LYS A 1 76 ? -13.863 15.253 -16.895 1.00 94.06 76 LYS A O 1
ATOM 575 N N . HIS A 1 77 ? -13.618 16.940 -18.357 1.00 93.19 77 HIS A N 1
ATOM 576 C CA . HIS A 1 77 ? -15.040 17.230 -18.480 1.00 93.19 77 HIS A CA 1
ATOM 577 C C . HIS A 1 77 ? -15.395 17.694 -19.895 1.00 93.19 77 HIS A C 1
ATOM 579 O O . HIS A 1 77 ? -14.636 18.434 -20.514 1.00 93.19 77 HIS A O 1
ATOM 585 N N . THR A 1 78 ? -16.579 17.303 -20.372 1.00 91.69 78 THR A N 1
ATOM 586 C CA . THR A 1 78 ? -17.173 17.817 -21.611 1.00 91.69 78 THR A CA 1
ATOM 587 C C . THR A 1 78 ? -18.587 18.304 -21.320 1.00 91.69 78 THR A C 1
ATOM 589 O O . THR A 1 78 ? -19.463 17.511 -20.967 1.00 91.69 78 THR A O 1
ATOM 592 N N . ASN A 1 79 ? -18.834 19.601 -21.497 1.00 87.50 79 ASN A N 1
ATOM 593 C CA . ASN A 1 79 ? -20.162 20.178 -21.342 1.00 87.50 79 ASN A CA 1
ATOM 594 C C . ASN A 1 79 ? -20.949 20.001 -22.644 1.00 87.50 79 ASN A C 1
ATOM 596 O O . ASN A 1 79 ? -20.736 20.727 -23.610 1.00 87.50 79 ASN A O 1
ATOM 600 N N . PHE A 1 80 ? -21.899 19.066 -22.661 1.00 88.81 80 PHE A N 1
ATOM 601 C CA . PHE A 1 80 ? -22.692 18.776 -23.861 1.00 88.81 80 PHE A CA 1
ATOM 602 C C . PHE A 1 80 ? -23.534 19.966 -24.356 1.00 88.81 80 PHE A C 1
ATOM 604 O O . PHE A 1 80 ? -23.886 20.002 -25.528 1.00 88.81 80 PHE A O 1
ATOM 611 N N . ARG A 1 81 ? -23.867 20.939 -23.491 1.00 88.75 81 ARG A N 1
ATOM 612 C CA . ARG A 1 81 ? -24.676 22.111 -23.875 1.00 88.75 81 ARG A CA 1
ATOM 613 C C . ARG A 1 81 ? -23.876 23.127 -24.680 1.00 88.75 81 ARG A C 1
ATOM 615 O O . ARG A 1 81 ? -24.450 23.832 -25.499 1.00 88.75 81 ARG A O 1
ATOM 622 N N . THR A 1 82 ? -22.575 23.226 -24.417 1.00 87.94 82 THR A N 1
ATOM 623 C CA . THR A 1 82 ? -21.679 24.181 -25.087 1.00 87.94 82 THR A CA 1
ATOM 624 C C . THR A 1 82 ? -20.689 23.508 -26.032 1.00 87.94 82 THR A C 1
ATOM 626 O O . THR A 1 82 ? -19.982 24.197 -26.754 1.00 87.94 82 THR A O 1
ATOM 629 N N . GLY A 1 83 ? -20.581 22.179 -25.990 1.00 84.62 83 GLY A N 1
ATOM 630 C CA . GLY A 1 83 ? -19.551 21.412 -26.690 1.00 84.62 83 GLY A CA 1
ATOM 631 C C . GLY A 1 83 ? -18.141 21.550 -26.096 1.00 84.62 83 GLY A C 1
ATOM 632 O O . GLY A 1 83 ? -17.222 20.884 -26.560 1.00 84.62 83 GLY A O 1
ATOM 633 N N . ARG A 1 84 ? -17.939 22.370 -25.058 1.00 85.44 84 ARG A N 1
ATOM 634 C CA . ARG A 1 84 ? -16.605 22.638 -24.497 1.00 85.44 84 ARG A CA 1
ATOM 635 C C . ARG A 1 84 ? -16.047 21.412 -23.784 1.00 85.44 84 ARG A C 1
ATOM 637 O O . ARG A 1 84 ? -16.727 20.851 -22.920 1.00 85.44 84 ARG A O 1
ATOM 644 N N . ALA A 1 85 ? -14.805 21.048 -24.095 1.00 88.75 85 ALA A N 1
ATOM 645 C CA . ALA A 1 85 ? -14.106 19.921 -23.488 1.00 88.75 85 ALA A CA 1
ATOM 646 C C . ALA A 1 85 ? -12.765 20.366 -22.898 1.00 88.75 85 ALA A C 1
ATOM 648 O O . ALA A 1 85 ? -11.990 21.056 -23.555 1.00 88.75 85 ALA A O 1
ATOM 649 N N . VAL A 1 86 ? -12.490 19.930 -21.671 1.00 90.38 86 VAL A N 1
ATOM 650 C CA . VAL A 1 86 ? -11.236 20.200 -20.965 1.00 90.38 86 VAL A CA 1
ATOM 651 C C . VAL A 1 86 ? -10.664 18.889 -20.446 1.00 90.38 86 VAL A C 1
ATOM 653 O O . VAL A 1 86 ? -11.407 18.048 -19.934 1.00 90.38 86 VAL A O 1
ATOM 656 N N . VAL A 1 87 ? -9.351 18.711 -20.583 1.00 93.81 87 VAL A N 1
ATOM 657 C CA . VAL A 1 87 ? -8.608 17.547 -20.095 1.00 93.81 87 VAL A CA 1
ATOM 658 C C . VAL A 1 87 ? -7.250 17.972 -19.549 1.00 93.81 87 VAL A C 1
ATOM 660 O O . VAL A 1 87 ? -6.588 18.830 -20.127 1.00 93.81 87 VAL A O 1
ATOM 663 N N . THR A 1 88 ? -6.813 17.325 -18.474 1.00 94.25 88 THR A N 1
ATOM 664 C CA . THR A 1 88 ? -5.450 17.433 -17.936 1.00 94.25 88 THR A CA 1
ATOM 665 C C . THR A 1 88 ? -4.771 16.064 -17.903 1.00 94.25 88 THR A C 1
ATOM 667 O O . THR A 1 88 ? -5.416 15.009 -17.970 1.00 94.25 88 THR A O 1
ATOM 670 N N . ARG A 1 89 ? -3.438 16.060 -17.833 1.00 94.88 89 ARG A N 1
ATOM 671 C CA . ARG A 1 89 ? -2.627 14.847 -17.645 1.00 94.88 89 ARG A CA 1
ATOM 672 C C . ARG A 1 89 ? -2.367 14.628 -16.156 1.00 94.88 89 ARG A C 1
ATOM 674 O O . ARG A 1 89 ? -2.047 15.587 -15.456 1.00 94.88 89 ARG A O 1
ATOM 681 N N . LEU A 1 90 ? -2.464 13.385 -15.690 1.00 96.00 90 LEU A N 1
ATOM 682 C CA . LEU A 1 90 ? -2.003 13.009 -14.358 1.00 96.00 90 LEU A CA 1
ATOM 683 C C . LEU A 1 90 ? -0.494 12.795 -14.430 1.00 96.00 90 LEU A C 1
ATOM 685 O O . LEU A 1 90 ? -0.018 11.906 -15.135 1.00 96.00 90 LEU A O 1
ATOM 689 N N . ARG A 1 91 ? 0.254 13.642 -13.735 1.00 95.94 91 ARG A N 1
ATOM 690 C CA . ARG A 1 91 ? 1.705 13.537 -13.608 1.00 95.94 91 ARG A CA 1
ATOM 691 C C . ARG A 1 91 ? 2.010 13.013 -12.213 1.00 95.94 91 ARG A C 1
ATOM 693 O O . ARG A 1 91 ? 1.426 13.488 -11.243 1.00 95.94 91 ARG A O 1
ATOM 700 N N . GLU A 1 92 ? 2.908 12.044 -12.135 1.00 97.69 92 GLU A N 1
ATOM 701 C CA . GLU A 1 92 ? 3.357 11.459 -10.875 1.00 97.69 92 GLU A CA 1
ATOM 702 C C . GLU A 1 92 ? 4.858 11.659 -10.715 1.00 97.69 92 GLU A C 1
ATOM 704 O O . GLU A 1 92 ? 5.604 11.484 -11.679 1.00 97.69 92 GLU A O 1
ATOM 709 N N . PHE A 1 93 ? 5.292 11.978 -9.500 1.00 98.75 93 PHE A N 1
ATOM 710 C CA . PHE A 1 93 ? 6.680 11.868 -9.073 1.00 98.75 93 PHE A CA 1
ATOM 711 C C . PHE A 1 93 ? 6.878 10.527 -8.363 1.00 98.75 93 PHE A C 1
ATOM 713 O O . PHE A 1 93 ? 6.208 10.239 -7.370 1.00 98.75 93 PHE A O 1
ATOM 720 N N . VAL A 1 94 ? 7.770 9.700 -8.896 1.00 98.75 94 VAL A N 1
ATOM 721 C CA . VAL A 1 94 ? 8.035 8.328 -8.466 1.00 98.75 94 VAL A CA 1
ATOM 722 C C . VAL A 1 94 ? 9.351 8.281 -7.704 1.00 98.75 94 VAL A C 1
ATOM 724 O O . VAL A 1 94 ? 10.384 8.719 -8.210 1.00 98.75 94 VAL A O 1
ATOM 727 N N . ILE A 1 95 ? 9.303 7.712 -6.503 1.00 98.75 95 ILE A N 1
ATOM 728 C CA . ILE A 1 95 ? 10.455 7.357 -5.673 1.00 98.75 95 ILE A CA 1
ATOM 729 C C . ILE A 1 95 ? 10.478 5.834 -5.607 1.00 98.75 95 ILE A C 1
ATOM 731 O O . ILE A 1 95 ? 9.591 5.244 -4.988 1.00 98.75 95 ILE A O 1
ATOM 735 N N . GLN A 1 96 ? 11.453 5.199 -6.254 1.00 98.19 96 GLN A N 1
ATOM 736 C CA . GLN A 1 96 ? 11.488 3.744 -6.409 1.00 98.19 96 GLN A CA 1
ATOM 737 C C . GLN A 1 96 ? 12.834 3.154 -5.996 1.00 98.19 96 GLN A C 1
ATOM 739 O O . GLN A 1 96 ? 13.886 3.700 -6.326 1.00 98.19 96 GLN A O 1
ATOM 744 N N . PHE A 1 97 ? 12.789 1.995 -5.344 1.00 97.94 97 PHE A N 1
ATOM 745 C CA . PHE A 1 97 ? 13.933 1.099 -5.196 1.00 97.94 97 PHE A CA 1
ATOM 746 C C . PHE A 1 97 ? 13.524 -0.339 -5.525 1.00 97.94 97 PHE A C 1
ATOM 748 O O . PHE A 1 97 ? 12.344 -0.696 -5.463 1.00 97.94 97 PHE A O 1
ATOM 755 N N . VAL A 1 98 ? 14.507 -1.160 -5.891 1.00 97.94 98 VAL A N 1
ATOM 756 C CA . VAL A 1 98 ? 14.324 -2.591 -6.167 1.00 97.94 98 VAL A CA 1
ATOM 757 C C . VAL A 1 98 ? 15.214 -3.371 -5.216 1.00 97.94 98 VAL A C 1
ATOM 759 O O . VAL A 1 98 ? 16.361 -2.980 -5.007 1.00 97.94 98 VAL A O 1
ATOM 762 N N . ALA A 1 99 ? 14.694 -4.441 -4.625 1.00 96.25 99 ALA A N 1
ATOM 763 C CA . ALA A 1 99 ? 15.453 -5.325 -3.752 1.00 96.25 99 ALA A CA 1
ATOM 764 C C . ALA A 1 99 ? 15.412 -6.762 -4.272 1.00 96.25 99 ALA A C 1
ATOM 766 O O . ALA A 1 99 ? 14.336 -7.270 -4.592 1.00 96.25 99 ALA A O 1
ATOM 767 N N . THR A 1 100 ? 16.575 -7.414 -4.296 1.00 96.44 100 THR A N 1
ATOM 768 C CA . THR A 1 100 ? 16.701 -8.842 -4.618 1.00 96.44 100 THR A CA 1
ATOM 769 C C . THR A 1 100 ? 16.949 -9.627 -3.343 1.00 96.44 100 THR A C 1
ATOM 771 O O . THR A 1 100 ? 17.983 -9.461 -2.694 1.00 96.44 100 THR A O 1
ATOM 774 N N . LEU A 1 101 ? 16.027 -10.520 -2.997 1.00 93.62 101 LEU A N 1
ATOM 775 C CA . LEU A 1 101 ? 16.144 -11.401 -1.841 1.00 93.62 101 LEU A CA 1
ATOM 776 C C . LEU A 1 101 ? 16.143 -12.850 -2.301 1.00 93.62 101 LEU A C 1
ATOM 778 O O . LEU A 1 101 ? 15.105 -13.458 -2.563 1.00 93.62 101 LEU A O 1
ATOM 782 N N . ALA A 1 102 ? 17.360 -13.386 -2.397 1.00 93.19 102 ALA A N 1
ATOM 783 C CA . ALA A 1 102 ? 17.655 -14.688 -2.972 1.00 93.19 102 ALA A CA 1
ATOM 784 C C . ALA A 1 102 ? 17.056 -14.848 -4.379 1.00 93.19 102 ALA A C 1
ATOM 786 O O . ALA A 1 102 ? 17.694 -14.476 -5.355 1.00 93.19 102 ALA A O 1
ATOM 787 N N . ASN A 1 103 ? 15.863 -15.430 -4.480 1.00 94.69 103 ASN A N 1
ATOM 788 C CA . ASN A 1 103 ? 15.201 -15.746 -5.741 1.00 94.69 103 ASN A CA 1
ATOM 789 C C . ASN A 1 103 ? 14.150 -14.707 -6.168 1.00 94.69 103 ASN A C 1
ATOM 791 O O . ASN A 1 103 ? 13.732 -14.746 -7.319 1.00 94.69 103 ASN A O 1
ATOM 795 N N . TYR A 1 104 ? 13.697 -13.833 -5.265 1.00 95.94 104 TYR A N 1
ATOM 796 C CA . TYR A 1 104 ? 12.664 -12.839 -5.563 1.00 95.94 104 TYR A CA 1
ATOM 797 C C . TYR A 1 104 ? 13.243 -11.450 -5.794 1.00 95.94 104 TYR A C 1
ATOM 799 O O . TYR A 1 104 ? 14.165 -11.022 -5.098 1.00 95.94 104 TYR A O 1
ATOM 807 N N . GLU A 1 105 ? 12.592 -10.715 -6.689 1.00 97.50 105 GLU A N 1
ATOM 808 C CA . GLU A 1 105 ? 12.766 -9.283 -6.868 1.00 97.50 105 GLU A CA 1
ATOM 809 C C . GLU A 1 105 ? 11.485 -8.556 -6.458 1.00 97.50 105 GLU A C 1
ATOM 811 O O . GLU A 1 105 ? 10.382 -8.891 -6.906 1.00 97.50 105 GLU A O 1
ATOM 816 N N . TYR A 1 106 ? 11.643 -7.514 -5.644 1.00 97.69 106 TYR A N 1
ATOM 817 C CA . TYR A 1 106 ? 10.550 -6.640 -5.242 1.00 97.69 106 TYR A CA 1
ATOM 818 C C . TYR A 1 106 ? 10.839 -5.201 -5.636 1.00 97.69 106 TYR A C 1
ATOM 820 O O . TYR A 1 106 ? 11.867 -4.636 -5.263 1.00 97.69 106 TYR A O 1
ATOM 828 N N . VAL A 1 107 ? 9.899 -4.592 -6.350 1.00 98.06 107 VAL A N 1
ATOM 829 C CA . VAL A 1 107 ? 9.917 -3.161 -6.657 1.00 98.06 107 VAL A CA 1
ATOM 830 C C . VAL A 1 107 ? 9.026 -2.454 -5.650 1.00 98.06 107 VAL A C 1
ATOM 832 O O . VAL A 1 107 ? 7.835 -2.751 -5.587 1.00 98.06 107 VAL A O 1
ATOM 835 N N . PHE A 1 108 ? 9.573 -1.505 -4.899 1.00 98.12 108 PHE A N 1
ATOM 836 C CA . PHE A 1 108 ? 8.807 -0.646 -3.998 1.00 98.12 108 PHE A CA 1
ATOM 837 C C . PHE A 1 108 ? 8.815 0.774 -4.541 1.00 98.12 108 PHE A C 1
ATOM 839 O O . PHE A 1 108 ? 9.882 1.335 -4.799 1.00 98.12 108 PHE A O 1
ATOM 846 N N . ALA A 1 109 ? 7.632 1.360 -4.704 1.00 98.38 109 ALA A N 1
ATOM 847 C CA . ALA A 1 109 ? 7.477 2.697 -5.252 1.00 98.38 109 ALA A CA 1
ATOM 848 C C . ALA A 1 109 ? 6.482 3.535 -4.443 1.00 98.38 109 ALA A C 1
ATOM 850 O O . ALA A 1 109 ? 5.349 3.121 -4.187 1.00 98.38 109 ALA A O 1
ATOM 851 N N . TYR A 1 110 ? 6.890 4.758 -4.114 1.00 98.56 110 TYR A N 1
ATOM 852 C CA . TYR A 1 110 ? 6.000 5.824 -3.666 1.00 98.56 110 TYR A CA 1
ATOM 853 C C . TYR A 1 110 ? 5.737 6.759 -4.842 1.00 98.56 110 TYR A C 1
ATOM 855 O O . TYR A 1 110 ? 6.679 7.251 -5.463 1.00 98.56 110 TYR A O 1
ATOM 863 N N . LYS A 1 111 ? 4.463 7.007 -5.154 1.00 98.69 111 LYS A N 1
ATOM 864 C CA . LYS A 1 111 ? 4.049 7.882 -6.258 1.00 98.69 111 LYS A CA 1
ATOM 865 C C . LYS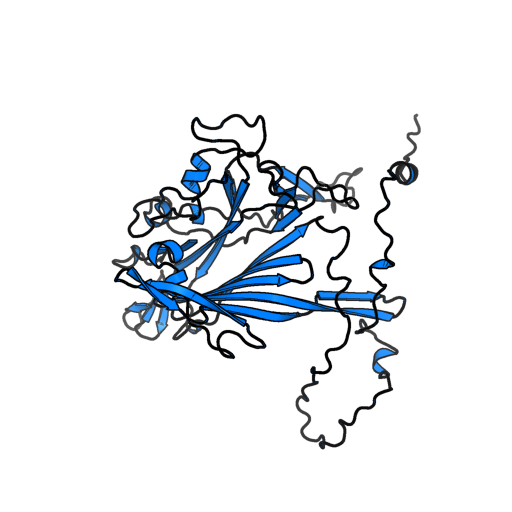 A 1 111 ? 3.247 9.052 -5.710 1.00 98.69 111 LYS A C 1
ATOM 867 O O . LYS A 1 111 ? 2.189 8.837 -5.120 1.00 98.69 111 LYS A O 1
ATOM 872 N N . LEU A 1 112 ? 3.752 10.264 -5.901 1.00 98.69 112 LEU A N 1
ATOM 873 C CA . LEU A 1 112 ? 3.103 11.510 -5.499 1.00 98.69 112 LEU A CA 1
ATOM 874 C C . LEU A 1 112 ? 2.447 12.136 -6.728 1.00 98.69 112 LEU A C 1
ATOM 876 O O . LEU A 1 112 ? 3.133 12.379 -7.720 1.00 98.69 112 LEU A O 1
ATOM 880 N N . ASP A 1 113 ? 1.141 12.381 -6.680 1.00 97.94 113 ASP A N 1
ATOM 881 C CA . ASP A 1 113 ? 0.396 12.930 -7.813 1.00 97.94 113 ASP A CA 1
ATOM 882 C C . ASP A 1 113 ? 0.038 14.415 -7.640 1.00 97.94 113 ASP A C 1
ATOM 884 O O . ASP A 1 113 ? 0.040 14.976 -6.541 1.00 97.94 113 ASP A O 1
ATOM 888 N N . THR A 1 114 ? -0.294 15.068 -8.753 1.00 96.94 114 THR A N 1
ATOM 889 C CA . THR A 1 114 ? -0.652 16.495 -8.784 1.00 96.94 114 THR A CA 1
ATOM 890 C C . THR A 1 114 ? -2.015 16.815 -8.167 1.00 96.94 114 THR A C 1
ATOM 892 O O . THR A 1 114 ? -2.345 17.983 -7.983 1.00 96.94 114 THR A O 1
ATOM 895 N N . ALA A 1 115 ? -2.810 15.803 -7.810 1.00 97.00 115 ALA A N 1
ATOM 896 C CA . ALA A 1 115 ? -4.036 15.957 -7.035 1.00 97.00 115 ALA A CA 1
ATOM 897 C C . ALA A 1 115 ? -3.791 15.816 -5.514 1.00 97.00 115 ALA A C 1
ATOM 899 O O . ALA A 1 115 ? -4.747 15.777 -4.733 1.00 97.00 115 ALA A O 1
ATOM 900 N N . GLY A 1 116 ? -2.524 15.750 -5.086 1.00 97.50 116 GLY A N 1
ATOM 901 C CA . GLY A 1 116 ? -2.115 15.599 -3.690 1.00 97.50 116 GLY A CA 1
ATOM 902 C C . GLY A 1 116 ? -2.223 14.166 -3.173 1.00 97.50 116 GLY A C 1
ATOM 903 O O . GLY A 1 116 ? -2.193 13.951 -1.969 1.00 97.50 116 GLY A O 1
ATOM 904 N N . GLY A 1 117 ? -2.406 13.176 -4.042 1.00 98.12 117 GLY A N 1
ATOM 905 C CA . GLY A 1 117 ? -2.486 11.778 -3.654 1.00 98.12 117 GLY A CA 1
ATOM 906 C C . GLY A 1 117 ? -1.119 11.097 -3.548 1.00 98.12 117 GLY A C 1
ATOM 907 O O . GLY A 1 117 ? -0.170 11.436 -4.252 1.00 98.12 117 GLY A O 1
ATOM 908 N N . ILE A 1 118 ? -1.048 10.094 -2.675 1.00 98.69 118 ILE A N 1
ATOM 909 C CA . ILE A 1 118 ? 0.120 9.241 -2.450 1.00 98.69 118 ILE A CA 1
ATOM 910 C C . ILE A 1 118 ? -0.293 7.805 -2.771 1.00 98.69 118 ILE A C 1
ATOM 912 O O . ILE A 1 118 ? -1.220 7.270 -2.162 1.00 98.69 118 ILE A O 1
ATOM 916 N N . SER A 1 119 ? 0.386 7.163 -3.714 1.00 98.50 119 SER A N 1
ATOM 917 C CA . SER A 1 119 ? 0.229 5.730 -3.975 1.00 98.50 119 SER A CA 1
ATOM 918 C C . SER A 1 119 ? 1.448 4.988 -3.443 1.00 98.50 119 SER A C 1
ATOM 920 O O . SER A 1 119 ? 2.578 5.358 -3.760 1.00 98.50 119 SER A O 1
ATOM 922 N N . VAL A 1 120 ? 1.215 3.946 -2.652 1.00 98.38 120 VAL A N 1
ATOM 923 C CA . VAL A 1 120 ? 2.253 2.995 -2.241 1.00 98.38 120 VAL A CA 1
ATOM 924 C C . VAL A 1 120 ? 2.053 1.749 -3.084 1.00 98.38 120 VAL A C 1
ATOM 926 O O . VAL A 1 120 ? 0.998 1.119 -3.002 1.00 98.38 120 VAL A O 1
ATOM 929 N N . GLU A 1 121 ? 3.032 1.432 -3.919 1.00 98.12 121 GLU A N 1
ATOM 930 C CA . GLU A 1 121 ? 3.007 0.299 -4.835 1.00 98.12 121 GLU A CA 1
ATOM 931 C C . GLU A 1 121 ? 4.146 -0.658 -4.505 1.00 98.12 121 GLU A C 1
ATOM 933 O O . GLU A 1 121 ? 5.296 -0.247 -4.345 1.00 98.12 121 GLU A O 1
ATOM 938 N N . THR A 1 122 ? 3.814 -1.941 -4.466 1.00 97.19 122 THR A N 1
ATOM 939 C CA . THR A 1 122 ? 4.784 -3.022 -4.476 1.00 97.19 122 THR A CA 1
ATOM 940 C C . THR A 1 122 ? 4.550 -3.891 -5.694 1.00 97.19 122 THR A C 1
ATOM 942 O O . THR A 1 122 ? 3.409 -4.187 -6.060 1.00 97.19 122 THR A O 1
ATOM 945 N N . ARG A 1 123 ? 5.638 -4.345 -6.302 1.00 97.75 123 ARG A N 1
ATOM 946 C CA . ARG A 1 123 ? 5.605 -5.339 -7.360 1.00 97.75 123 ARG A CA 1
ATOM 947 C C . ARG A 1 123 ? 6.466 -6.529 -6.991 1.00 97.75 123 ARG A C 1
ATOM 949 O O . ARG A 1 123 ? 7.607 -6.323 -6.596 1.00 97.75 123 ARG A O 1
ATOM 956 N N . ALA A 1 124 ? 5.941 -7.736 -7.147 1.00 97.00 124 ALA A N 1
ATOM 957 C CA . ALA A 1 124 ? 6.710 -8.968 -7.026 1.00 97.00 124 ALA A CA 1
ATOM 958 C C . ALA A 1 124 ? 7.027 -9.507 -8.428 1.00 97.00 124 ALA A C 1
ATOM 960 O O . ALA A 1 124 ? 6.149 -9.561 -9.289 1.00 97.00 124 ALA A O 1
ATOM 961 N N . THR A 1 125 ? 8.278 -9.886 -8.661 1.00 97.94 125 THR A N 1
ATOM 962 C CA . THR A 1 125 ? 8.768 -10.578 -9.865 1.00 97.94 125 THR A CA 1
ATOM 963 C C . THR A 1 125 ? 9.934 -11.485 -9.451 1.00 97.94 125 THR A C 1
ATOM 965 O O . THR A 1 125 ? 10.090 -11.788 -8.268 1.00 97.94 125 THR A O 1
ATOM 968 N N . GLY A 1 126 ? 10.730 -11.959 -10.400 1.00 97.06 126 GLY A N 1
ATOM 969 C CA . GLY A 1 126 ? 11.857 -12.840 -10.122 1.00 97.06 126 GLY A CA 1
ATOM 970 C C . GLY A 1 126 ? 11.540 -14.309 -10.291 1.00 97.06 126 GLY A C 1
ATOM 971 O O . GLY A 1 126 ? 10.575 -14.687 -10.947 1.00 97.06 126 GLY A O 1
ATOM 972 N N . ILE A 1 127 ? 12.385 -15.166 -9.740 1.00 97.75 127 ILE A N 1
ATOM 973 C CA . ILE A 1 127 ? 12.296 -16.612 -9.921 1.00 97.75 127 ILE A CA 1
ATOM 974 C C . ILE A 1 127 ? 11.532 -17.210 -8.745 1.00 97.75 127 ILE A C 1
ATOM 976 O O . ILE A 1 127 ? 11.931 -17.062 -7.594 1.00 97.75 127 ILE A O 1
ATOM 980 N N . VAL A 1 128 ? 10.453 -17.945 -9.004 1.00 96.50 128 VAL A N 1
ATOM 981 C CA . VAL A 1 128 ? 9.735 -18.657 -7.936 1.00 96.50 128 VAL A CA 1
ATOM 982 C C . VAL A 1 128 ? 10.641 -19.679 -7.238 1.00 96.50 128 VAL A C 1
ATOM 984 O O . VAL A 1 128 ? 11.423 -20.388 -7.871 1.00 96.50 128 VAL A O 1
ATOM 987 N N . SER A 1 129 ? 10.537 -19.792 -5.911 1.00 97.12 129 SER A N 1
ATOM 988 C CA . SER A 1 129 ? 11.309 -20.793 -5.166 1.00 97.12 129 SER A CA 1
ATOM 989 C C . SER A 1 129 ? 10.776 -22.198 -5.457 1.00 97.12 129 SER A C 1
ATOM 991 O O . SER A 1 129 ? 9.624 -22.513 -5.143 1.00 97.12 129 SER A O 1
ATOM 993 N N . VAL A 1 130 ? 11.627 -23.051 -6.032 1.00 96.94 130 VAL A N 1
ATOM 994 C CA . VAL A 1 130 ? 11.268 -24.413 -6.448 1.00 96.94 130 VAL A CA 1
ATOM 995 C C . VAL A 1 130 ? 11.863 -25.492 -5.544 1.00 96.94 130 VAL A C 1
ATOM 997 O O . VAL A 1 130 ? 12.902 -25.311 -4.907 1.00 96.94 130 VAL A O 1
ATOM 1000 N N . VAL A 1 131 ? 11.195 -26.642 -5.511 1.00 97.19 131 VAL A N 1
ATOM 1001 C CA . VAL A 1 131 ? 11.634 -27.881 -4.857 1.00 97.19 131 VAL A CA 1
ATOM 1002 C C . VAL A 1 131 ? 11.538 -29.051 -5.840 1.00 97.19 131 VAL A C 1
ATOM 1004 O O . VAL A 1 131 ? 10.746 -28.981 -6.785 1.00 97.19 131 VAL A O 1
ATOM 1007 N N . PRO A 1 132 ? 12.314 -30.134 -5.648 1.00 97.06 132 PRO A N 1
ATOM 1008 C CA . PRO A 1 132 ? 12.248 -31.279 -6.545 1.00 97.06 132 PRO A CA 1
ATOM 1009 C C . PRO A 1 132 ? 10.885 -31.980 -6.477 1.00 97.06 132 PRO A C 1
ATOM 1011 O O . PRO A 1 132 ? 10.253 -32.067 -5.415 1.00 97.06 132 PRO A O 1
ATOM 1014 N N . ILE A 1 133 ? 10.456 -32.514 -7.617 1.00 97.25 133 ILE A N 1
ATOM 1015 C CA . ILE A 1 133 ? 9.301 -33.406 -7.740 1.00 97.25 133 ILE A CA 1
ATOM 1016 C C . ILE A 1 133 ? 9.608 -34.509 -8.759 1.00 97.25 133 ILE A C 1
ATOM 1018 O O . ILE A 1 133 ? 10.197 -34.231 -9.800 1.00 97.25 133 ILE A O 1
ATOM 1022 N N . ASP A 1 134 ? 9.219 -35.750 -8.465 1.00 97.38 134 ASP A N 1
ATOM 1023 C CA . ASP A 1 134 ? 9.419 -36.867 -9.394 1.00 97.38 134 ASP A CA 1
ATOM 1024 C C . ASP A 1 134 ? 8.580 -36.695 -10.670 1.00 97.38 134 ASP A C 1
ATOM 1026 O O . ASP A 1 134 ? 7.498 -36.099 -10.665 1.00 97.38 134 ASP A O 1
ATOM 1030 N N . GLU A 1 135 ? 9.064 -37.267 -11.771 1.00 93.94 135 GLU A N 1
ATOM 1031 C CA . GLU A 1 135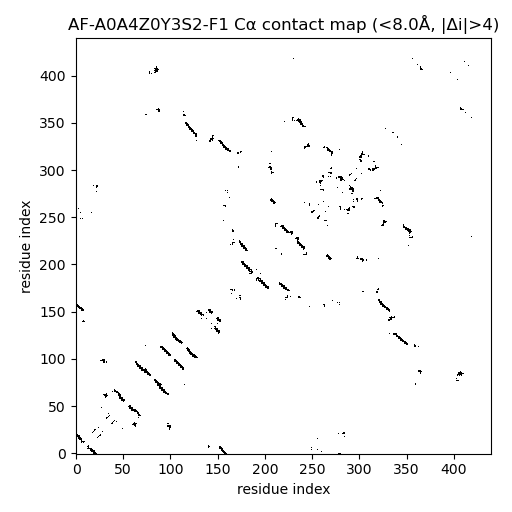 ? 8.390 -37.221 -13.067 1.00 93.94 135 GLU A CA 1
ATOM 1032 C C . GLU A 1 135 ? 6.957 -37.783 -12.998 1.00 93.94 135 GLU A C 1
ATOM 1034 O O . GLU A 1 135 ? 6.680 -38.801 -12.358 1.00 93.94 135 GLU A O 1
ATOM 1039 N N . GLY A 1 136 ? 6.017 -37.087 -13.646 1.00 93.69 136 GLY A N 1
ATOM 1040 C CA . GLY A 1 136 ? 4.604 -37.473 -13.696 1.00 93.69 136 GLY A CA 1
ATOM 1041 C C . GLY A 1 136 ? 3.830 -37.304 -12.382 1.00 93.69 136 GLY A C 1
ATOM 1042 O O . GLY A 1 136 ? 2.644 -37.636 -12.334 1.00 93.69 136 GLY A O 1
ATOM 1043 N N . LYS A 1 137 ? 4.456 -36.801 -11.309 1.00 96.50 137 LYS A N 1
ATOM 1044 C CA . LYS A 1 137 ? 3.761 -36.499 -10.052 1.00 96.50 137 LYS A CA 1
ATOM 1045 C C . LYS A 1 137 ? 3.135 -35.108 -10.068 1.00 96.50 137 LYS A C 1
ATOM 1047 O O . LYS A 1 137 ? 3.569 -34.204 -10.773 1.00 96.50 137 LYS A O 1
ATOM 1052 N N . VAL A 1 138 ? 2.117 -34.953 -9.228 1.00 95.88 138 VAL A N 1
ATOM 1053 C CA . VAL A 1 138 ? 1.429 -33.689 -8.943 1.00 95.88 138 VAL A CA 1
ATOM 1054 C C . VAL A 1 138 ? 1.507 -33.390 -7.447 1.00 95.88 138 VAL A C 1
ATOM 1056 O O . VAL A 1 138 ? 1.832 -34.272 -6.649 1.00 95.88 138 VAL A O 1
ATOM 1059 N N . SER A 1 139 ? 1.216 -32.149 -7.064 1.00 95.88 139 SER A N 1
ATOM 1060 C CA . SER A 1 139 ? 1.281 -31.683 -5.679 1.00 95.88 139 SER A CA 1
ATOM 1061 C C . SER A 1 139 ? -0.023 -31.010 -5.251 1.00 95.88 139 SER A C 1
ATOM 1063 O O . SER A 1 139 ? -0.678 -30.359 -6.056 1.00 95.88 139 SER A O 1
ATOM 1065 N N . ASN A 1 140 ? -0.372 -31.143 -3.968 1.00 96.00 140 ASN A N 1
ATOM 1066 C CA . ASN A 1 140 ? -1.507 -30.440 -3.352 1.00 96.00 140 ASN A CA 1
ATOM 1067 C C . ASN A 1 140 ? -1.109 -29.086 -2.733 1.00 96.00 140 ASN A C 1
ATOM 1069 O O . ASN A 1 140 ? -1.971 -28.338 -2.284 1.00 96.00 140 ASN A O 1
ATOM 1073 N N . TYR A 1 141 ? 0.189 -28.789 -2.650 1.00 95.69 141 TYR A N 1
ATOM 1074 C CA . TYR A 1 141 ? 0.753 -27.624 -1.949 1.00 95.69 141 TYR A CA 1
ATOM 1075 C C . TYR A 1 141 ? 1.726 -26.835 -2.843 1.00 95.69 141 TYR A C 1
ATOM 1077 O O . TYR A 1 141 ? 2.620 -26.138 -2.364 1.00 95.69 141 TYR A O 1
ATOM 1085 N N . GLY A 1 142 ? 1.576 -26.970 -4.157 1.00 97.19 142 GLY A N 1
ATOM 1086 C CA . GLY A 1 142 ? 2.382 -26.293 -5.162 1.00 97.19 142 GLY A CA 1
ATOM 1087 C C . GLY A 1 142 ? 1.985 -26.726 -6.566 1.00 97.19 142 GLY A C 1
ATOM 1088 O O . GLY A 1 142 ? 1.180 -27.641 -6.735 1.00 97.19 142 GLY A O 1
ATOM 1089 N N . ASN A 1 143 ? 2.595 -26.102 -7.564 1.00 98.00 143 ASN A N 1
ATOM 1090 C CA . ASN A 1 143 ? 2.392 -26.423 -8.967 1.00 98.00 143 ASN A CA 1
ATOM 1091 C C . ASN A 1 143 ? 3.705 -26.876 -9.614 1.00 98.00 143 ASN A C 1
ATOM 1093 O O . ASN A 1 143 ? 4.782 -26.390 -9.266 1.00 98.00 143 ASN A O 1
ATOM 1097 N N . VAL A 1 144 ? 3.628 -27.811 -10.560 1.00 98.12 144 VAL A N 1
ATOM 1098 C CA . VAL A 1 144 ? 4.792 -28.223 -11.356 1.00 98.12 144 VAL A CA 1
ATOM 1099 C C . VAL A 1 144 ? 4.973 -27.206 -12.474 1.00 98.12 144 VAL A C 1
ATOM 1101 O O . VAL A 1 144 ? 4.148 -27.127 -13.378 1.00 98.12 144 VAL A O 1
ATOM 1104 N N . VAL A 1 145 ? 6.041 -26.417 -12.395 1.00 97.38 145 VAL A N 1
ATOM 1105 C CA . VAL A 1 145 ? 6.305 -25.317 -13.341 1.00 97.38 145 VAL A CA 1
ATOM 1106 C C . VAL A 1 145 ? 7.298 -25.713 -14.435 1.00 97.38 145 VAL A C 1
ATOM 1108 O O . VAL A 1 145 ? 7.361 -25.085 -15.486 1.00 97.38 145 VAL A O 1
ATOM 1111 N N . PHE A 1 146 ? 8.045 -26.794 -14.209 1.00 96.44 146 PHE A N 1
ATOM 1112 C CA . PHE A 1 146 ? 8.949 -27.415 -15.172 1.00 96.44 146 PHE A CA 1
ATOM 1113 C C . PHE A 1 146 ? 9.138 -28.900 -14.804 1.00 96.44 146 PHE A C 1
ATOM 1115 O O . PHE A 1 146 ? 9.022 -29.234 -13.621 1.00 96.44 146 PHE A O 1
ATOM 1122 N N . PRO A 1 147 ? 9.427 -29.819 -15.751 1.00 95.31 147 PRO A N 1
ATOM 1123 C CA . PRO A 1 147 ? 9.731 -31.210 -15.415 1.00 95.31 147 PRO A CA 1
ATOM 1124 C C . PRO A 1 147 ? 10.824 -31.320 -14.339 1.00 95.31 147 PRO A C 1
ATOM 1126 O O . PRO A 1 147 ? 11.946 -30.860 -14.529 1.00 95.31 147 PRO A O 1
ATOM 1129 N N . GLY A 1 148 ? 10.486 -31.907 -13.189 1.00 95.75 148 GLY A N 1
ATOM 1130 C CA . GLY A 1 148 ? 11.395 -32.028 -12.043 1.00 95.75 148 GLY A CA 1
ATOM 1131 C C . GLY A 1 148 ? 11.367 -30.864 -11.042 1.00 95.75 148 GLY A C 1
ATOM 1132 O O . GLY A 1 148 ? 11.958 -30.990 -9.970 1.00 95.75 148 GLY A O 1
ATOM 1133 N N . ALA A 1 149 ? 10.668 -29.760 -11.335 1.00 96.94 149 ALA A N 1
ATOM 1134 C CA . ALA A 1 149 ? 10.607 -28.569 -10.486 1.00 96.94 149 ALA A CA 1
ATOM 1135 C C . ALA A 1 149 ? 9.165 -28.179 -10.120 1.00 96.94 149 ALA A C 1
ATOM 1137 O O . ALA A 1 149 ? 8.332 -27.850 -10.969 1.00 96.94 149 ALA A O 1
ATOM 1138 N N . MET A 1 150 ? 8.889 -28.172 -8.818 1.00 97.94 150 MET A N 1
ATOM 1139 C CA . MET A 1 150 ? 7.622 -27.742 -8.234 1.00 97.94 150 MET A CA 1
ATOM 1140 C C . MET A 1 150 ? 7.807 -26.404 -7.522 1.00 97.94 150 MET A C 1
ATOM 1142 O O . MET A 1 150 ? 8.595 -26.311 -6.582 1.00 97.94 150 MET A O 1
ATOM 1146 N N . ALA A 1 151 ? 7.053 -25.387 -7.921 1.00 98.12 151 ALA A N 1
ATOM 1147 C CA . ALA A 1 151 ? 6.949 -24.140 -7.180 1.00 98.12 151 ALA A CA 1
ATOM 1148 C C . ALA A 1 151 ? 5.887 -24.292 -6.082 1.00 98.12 151 ALA A C 1
ATOM 1150 O O . ALA A 1 151 ? 4.759 -24.715 -6.333 1.00 98.12 151 ALA A O 1
ATOM 1151 N N . GLN A 1 152 ? 6.264 -23.998 -4.844 1.00 97.81 152 GLN A N 1
ATOM 1152 C CA . GLN A 1 152 ? 5.419 -24.215 -3.668 1.00 97.81 152 GLN A CA 1
ATOM 1153 C C . GLN A 1 152 ? 4.400 -23.080 -3.514 1.00 97.81 152 GLN A C 1
ATOM 1155 O O . GLN A 1 152 ? 4.741 -21.926 -3.762 1.00 97.81 152 GLN A O 1
ATOM 1160 N N . ASN A 1 153 ? 3.184 -23.373 -3.045 1.00 98.44 153 ASN A N 1
ATOM 1161 C CA . ASN A 1 153 ? 2.224 -22.328 -2.674 1.00 98.44 153 ASN A CA 1
ATOM 1162 C C . ASN A 1 153 ? 2.773 -21.532 -1.480 1.00 98.44 153 ASN A C 1
ATOM 1164 O O . ASN A 1 153 ? 3.310 -22.118 -0.533 1.00 98.44 153 ASN A O 1
ATOM 1168 N N . HIS A 1 154 ? 2.650 -20.209 -1.514 1.00 98.69 154 HIS A N 1
ATOM 1169 C CA . HIS A 1 154 ? 3.162 -19.317 -0.469 1.00 98.69 154 HIS A CA 1
ATOM 1170 C C . HIS A 1 154 ? 2.404 -17.986 -0.469 1.00 98.69 154 HIS A C 1
ATOM 1172 O O . HIS A 1 154 ? 1.613 -17.708 -1.369 1.00 98.69 154 HIS A O 1
ATOM 1178 N N . GLN A 1 155 ? 2.621 -17.155 0.548 1.00 98.62 155 GLN A N 1
ATOM 1179 C CA . GLN A 1 155 ? 2.084 -15.793 0.589 1.00 98.62 155 GLN A CA 1
ATOM 1180 C C . GLN A 1 155 ? 3.221 -14.774 0.633 1.00 98.62 155 GLN A C 1
ATOM 1182 O O . GLN A 1 155 ? 4.295 -15.095 1.119 1.00 98.62 155 GLN A O 1
ATOM 1187 N N . HIS A 1 156 ? 2.965 -13.550 0.180 1.00 98.31 156 HIS A N 1
ATOM 1188 C CA . HIS A 1 156 ? 3.800 -12.369 0.419 1.00 98.31 156 HIS A CA 1
ATOM 1189 C C . HIS A 1 156 ? 2.953 -11.365 1.186 1.00 98.31 156 HIS A C 1
ATOM 1191 O O . HIS A 1 156 ? 1.985 -10.858 0.623 1.00 98.31 156 HIS A O 1
ATOM 1197 N N . ILE A 1 157 ? 3.243 -11.118 2.465 1.00 98.62 157 ILE A N 1
ATOM 1198 C CA . ILE A 1 157 ? 2.379 -10.289 3.323 1.00 98.62 157 ILE A CA 1
ATOM 1199 C C . ILE A 1 157 ? 3.150 -9.079 3.835 1.00 98.62 157 ILE A C 1
ATOM 1201 O O . ILE A 1 157 ? 4.066 -9.204 4.648 1.00 98.62 157 ILE A O 1
ATOM 1205 N N . PHE A 1 158 ? 2.736 -7.905 3.382 1.00 98.31 158 PHE A N 1
ATOM 1206 C CA . PHE A 1 158 ? 3.367 -6.613 3.608 1.00 98.31 158 PHE A CA 1
ATOM 1207 C C . PHE A 1 158 ? 2.711 -5.879 4.774 1.00 98.31 158 PHE A C 1
ATOM 1209 O O . PHE A 1 158 ? 1.500 -5.964 4.957 1.00 98.31 158 PHE A O 1
ATOM 1216 N N . ALA A 1 159 ? 3.499 -5.104 5.515 1.00 98.25 159 ALA A N 1
ATOM 1217 C CA . ALA A 1 159 ? 3.022 -4.124 6.484 1.00 98.25 159 ALA A CA 1
ATOM 1218 C C . ALA A 1 159 ? 3.683 -2.769 6.236 1.00 98.25 159 ALA A C 1
ATOM 1220 O O . ALA A 1 159 ? 4.913 -2.646 6.318 1.00 98.25 159 ALA A O 1
ATOM 1221 N N . VAL A 1 160 ? 2.854 -1.758 5.978 1.00 98.38 160 VAL A N 1
ATOM 1222 C CA . VAL A 1 160 ? 3.265 -0.369 5.753 1.00 98.38 160 VAL A CA 1
ATOM 1223 C C . VAL A 1 160 ? 2.920 0.466 6.980 1.00 98.38 160 VAL A C 1
ATOM 1225 O O . VAL A 1 160 ? 1.744 0.633 7.298 1.00 98.38 160 VAL A O 1
ATOM 1228 N N . ARG A 1 161 ? 3.950 0.991 7.654 1.00 98.56 161 ARG A N 1
ATOM 1229 C CA . ARG A 1 161 ? 3.830 1.938 8.773 1.00 98.56 161 ARG A CA 1
ATOM 1230 C C . ARG A 1 161 ? 3.538 3.336 8.228 1.00 98.56 161 ARG A C 1
ATOM 1232 O O . ARG A 1 161 ? 4.276 3.837 7.384 1.00 98.56 161 ARG A O 1
ATOM 1239 N N . ILE A 1 162 ? 2.483 3.964 8.723 1.00 98.50 162 ILE A N 1
ATOM 1240 C CA . ILE A 1 162 ? 2.048 5.321 8.397 1.00 98.50 162 ILE A CA 1
ATOM 1241 C C . ILE A 1 162 ? 1.986 6.090 9.714 1.00 98.50 162 ILE A C 1
ATOM 1243 O O . ILE A 1 162 ? 1.239 5.719 10.616 1.00 98.50 162 ILE A O 1
ATOM 1247 N N . ASP A 1 163 ? 2.767 7.159 9.803 1.00 97.44 163 ASP A N 1
ATOM 1248 C CA . ASP A 1 163 ? 2.869 8.037 10.970 1.00 97.44 163 ASP A CA 1
ATOM 1249 C C . ASP A 1 163 ? 2.258 9.405 10.635 1.00 97.44 163 ASP A C 1
ATOM 1251 O O . ASP A 1 163 ? 2.940 10.293 10.107 1.00 97.44 163 ASP A O 1
ATOM 1255 N N . PRO A 1 164 ? 0.929 9.543 10.757 1.00 96.38 164 PRO A N 1
ATOM 1256 C CA . PRO A 1 164 ? 0.229 10.693 10.220 1.00 96.38 164 PRO A CA 1
ATOM 1257 C C . PRO A 1 164 ? 0.421 11.938 11.090 1.00 96.38 164 PRO A C 1
ATOM 1259 O O . PRO A 1 164 ? 0.076 11.955 12.266 1.00 96.38 164 PRO A O 1
ATOM 1262 N N . ASN A 1 165 ? 0.876 13.018 10.457 1.00 95.25 165 ASN A N 1
ATOM 1263 C CA . ASN A 1 165 ? 0.906 14.367 11.022 1.00 95.25 165 ASN A CA 1
ATOM 1264 C C . ASN A 1 165 ? 0.089 15.285 10.106 1.00 95.25 165 ASN A C 1
ATOM 1266 O O . ASN A 1 165 ? 0.602 15.886 9.159 1.00 95.25 165 ASN A O 1
ATOM 1270 N N . ILE A 1 166 ? -1.230 15.284 10.305 1.00 96.62 166 ILE A N 1
ATOM 1271 C CA . ILE A 1 166 ? -2.183 15.914 9.386 1.00 96.62 166 ILE A CA 1
ATOM 1272 C C . ILE A 1 166 ? -2.337 17.386 9.750 1.00 96.62 166 ILE A C 1
ATOM 1274 O O . ILE A 1 166 ? -3.010 17.717 10.720 1.00 96.62 166 ILE A O 1
ATOM 1278 N N . ASP A 1 167 ? -1.731 18.271 8.958 1.00 95.19 167 ASP A N 1
ATOM 1279 C CA . ASP A 1 167 ? -1.820 19.734 9.124 1.00 95.19 167 ASP A CA 1
ATOM 1280 C C . ASP A 1 167 ? -1.429 20.243 10.531 1.00 95.19 167 ASP A C 1
ATOM 1282 O O . ASP A 1 167 ? -1.812 21.327 10.963 1.00 95.19 167 ASP A O 1
ATOM 1286 N N . SER A 1 168 ? -0.695 19.418 11.279 1.00 92.69 168 SER A N 1
ATOM 1287 C CA . SER A 1 168 ? -0.114 19.709 12.584 1.00 92.69 168 SER A CA 1
ATOM 1288 C C . SER A 1 168 ? 0.863 18.595 12.964 1.00 92.69 168 SER A C 1
ATOM 1290 O O . SER A 1 168 ? 0.665 17.438 12.589 1.00 92.69 168 SER A O 1
ATOM 1292 N N . TYR A 1 169 ? 1.882 18.953 13.744 1.00 89.94 169 TYR A N 1
ATOM 1293 C CA . TYR A 1 169 ? 2.773 18.018 14.444 1.00 89.94 169 TYR A CA 1
ATOM 1294 C C . TYR A 1 169 ? 2.419 17.889 15.938 1.00 89.94 169 TYR A C 1
ATOM 1296 O O . TYR A 1 169 ? 3.177 17.317 16.719 1.00 89.94 169 TYR A O 1
ATOM 1304 N N . GLY A 1 170 ? 1.291 18.464 16.367 1.00 88.12 170 GLY A N 1
ATOM 1305 C CA . GLY A 1 170 ? 0.778 18.315 17.725 1.00 88.12 170 GLY A CA 1
ATOM 1306 C C . GLY A 1 170 ? 0.369 16.868 17.997 1.00 88.12 170 GLY A C 1
ATOM 1307 O O . GLY A 1 170 ? -0.382 16.267 17.229 1.00 88.12 170 GLY A O 1
ATOM 1308 N N . SER A 1 171 ? 0.833 16.311 19.116 1.00 79.12 171 SER A N 1
ATOM 1309 C CA . SER A 1 171 ? 0.672 14.887 19.442 1.00 79.12 171 SER A CA 1
ATOM 1310 C C . SER A 1 171 ? -0.774 14.433 19.694 1.00 79.12 171 SER A C 1
ATOM 1312 O O . SER A 1 171 ? -1.057 13.240 19.714 1.00 79.12 171 SER A O 1
ATOM 1314 N N . SER A 1 172 ? -1.708 15.369 19.868 1.00 86.00 172 SER A N 1
ATOM 1315 C CA . SER A 1 172 ? -3.140 15.103 20.058 1.00 86.00 172 SER A CA 1
ATOM 1316 C C . SER A 1 172 ? -4.021 15.620 18.914 1.00 86.00 172 SER A C 1
ATOM 1318 O O . SER A 1 172 ? -5.246 15.475 18.964 1.00 86.00 172 SER A O 1
ATOM 1320 N N . ASP A 1 173 ? -3.416 16.198 17.870 1.00 93.38 173 ASP A N 1
ATOM 1321 C CA . ASP A 1 173 ? -4.152 16.858 16.788 1.00 93.38 173 ASP A CA 1
ATOM 1322 C C . ASP A 1 173 ? -4.600 15.884 15.696 1.00 93.38 173 ASP A C 1
ATOM 1324 O O . ASP A 1 173 ? -5.622 16.114 15.047 1.00 93.38 173 ASP A O 1
ATOM 1328 N N 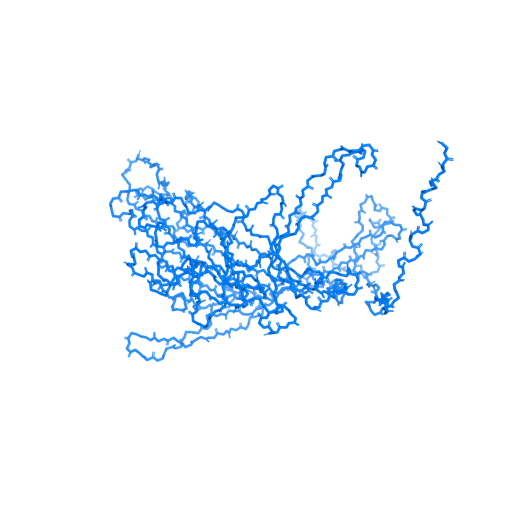. THR A 1 174 ? -3.872 14.783 15.500 1.00 94.69 174 THR A N 1
ATOM 1329 C CA . THR A 1 174 ? -4.226 13.766 14.505 1.00 94.69 174 THR A CA 1
ATOM 1330 C C . THR A 1 174 ? -5.109 12.680 15.118 1.00 94.69 174 THR A C 1
ATOM 1332 O O . THR A 1 174 ? -4.787 12.087 16.146 1.00 94.69 174 THR A O 1
ATOM 1335 N N . ALA A 1 175 ? -6.217 12.367 14.449 1.00 96.50 175 ALA A N 1
ATOM 1336 C CA . ALA A 1 175 ? -7.102 11.260 14.780 1.00 96.50 175 ALA A CA 1
ATOM 1337 C C . ALA A 1 175 ? -7.219 10.264 13.626 1.00 96.50 175 ALA A C 1
ATOM 1339 O O . ALA A 1 175 ? -7.246 10.633 12.451 1.00 96.50 175 ALA A O 1
ATOM 1340 N N . VAL A 1 176 ? -7.379 8.991 13.988 1.00 98.31 176 VAL A N 1
ATOM 1341 C CA . VAL A 1 176 ? -7.782 7.930 13.063 1.00 98.31 176 VAL A CA 1
ATOM 1342 C C . VAL A 1 176 ? -9.285 7.704 13.211 1.00 98.31 176 VAL A C 1
ATOM 1344 O O . VAL A 1 176 ? -9.791 7.539 14.322 1.00 98.31 176 VAL A O 1
ATOM 1347 N N . VAL A 1 177 ? -10.013 7.703 12.098 1.00 98.56 177 VAL A N 1
ATOM 1348 C CA . VAL A 1 177 ? -11.466 7.491 12.055 1.00 98.56 177 VAL A CA 1
ATOM 1349 C C . VAL A 1 177 ? -11.782 6.389 11.052 1.00 98.56 177 VAL A C 1
ATOM 1351 O O . VAL A 1 177 ? -11.365 6.454 9.898 1.00 98.56 177 VAL A O 1
ATOM 1354 N N . LEU A 1 178 ? -12.549 5.390 11.481 1.00 98.75 178 LEU A N 1
ATOM 1355 C CA . LEU A 1 178 ? -13.141 4.393 10.595 1.00 98.75 178 LEU A CA 1
ATOM 1356 C C . LEU A 1 178 ? -14.462 4.952 10.059 1.00 98.75 178 LEU A C 1
ATOM 1358 O O . LEU A 1 178 ? -15.361 5.280 10.835 1.00 98.75 178 LEU A O 1
ATOM 1362 N N . GLU A 1 179 ? -14.562 5.100 8.742 1.00 98.69 179 GLU A N 1
ATOM 1363 C CA . GLU A 1 179 ? -15.753 5.574 8.035 1.00 98.69 179 GLU A CA 1
ATOM 1364 C C . GLU A 1 179 ? -16.339 4.431 7.197 1.00 98.69 179 GLU A C 1
ATOM 1366 O O . GLU A 1 179 ? -15.632 3.803 6.410 1.00 98.69 179 GLU A O 1
ATOM 1371 N N . GLU A 1 180 ? -17.631 4.159 7.358 1.00 98.62 180 GLU A N 1
ATOM 1372 C CA . GLU A 1 180 ? -18.340 3.068 6.684 1.00 98.62 180 GLU A CA 1
ATOM 1373 C C . GLU A 1 180 ? -19.651 3.562 6.072 1.00 98.62 180 GLU A C 1
ATOM 1375 O O . GLU A 1 180 ? -20.304 4.460 6.605 1.00 98.62 180 GLU A O 1
ATOM 1380 N N . SER A 1 181 ? -20.059 2.949 4.963 1.00 98.44 181 SER A N 1
ATOM 1381 C CA . SER A 1 181 ? -21.314 3.233 4.262 1.00 98.44 181 SER A CA 1
ATOM 1382 C C . SER A 1 181 ? -22.314 2.099 4.481 1.00 98.44 181 SER A C 1
ATOM 1384 O O . SER A 1 181 ? -22.045 0.956 4.117 1.00 98.44 181 SER A O 1
ATOM 1386 N N . HIS A 1 182 ? -23.472 2.416 5.063 1.00 98.38 182 HIS A N 1
ATOM 1387 C CA . HIS A 1 182 ? -24.501 1.446 5.454 1.00 98.38 182 HIS A CA 1
ATOM 1388 C C . HIS A 1 182 ? -25.838 1.754 4.768 1.00 98.38 182 HIS A C 1
ATOM 1390 O O . HIS A 1 182 ? -26.218 2.922 4.699 1.00 98.38 182 HIS A O 1
ATOM 1396 N N . PRO A 1 183 ? -26.588 0.749 4.284 1.00 97.50 183 PRO A N 1
ATOM 1397 C CA . PRO A 1 183 ? -27.917 0.980 3.727 1.00 97.50 183 PRO A CA 1
ATOM 1398 C C . PRO A 1 183 ? -28.890 1.459 4.813 1.00 97.50 183 PRO A C 1
ATOM 1400 O O . PRO A 1 183 ? -28.860 0.969 5.944 1.00 97.50 183 PRO A O 1
ATOM 1403 N N . ILE A 1 184 ? -29.789 2.378 4.459 1.00 96.94 184 ILE A N 1
ATOM 1404 C CA . ILE A 1 184 ? -30.898 2.784 5.329 1.00 96.94 184 ILE A CA 1
ATOM 1405 C C . ILE A 1 184 ? -32.131 1.960 4.931 1.00 96.94 184 ILE A C 1
ATOM 1407 O O . ILE A 1 184 ? -32.461 1.911 3.743 1.00 96.94 184 ILE A O 1
ATOM 1411 N N . PRO A 1 185 ? -32.852 1.333 5.879 1.00 96.69 185 PRO A N 1
ATOM 1412 C CA . PRO A 1 185 ? -34.109 0.657 5.574 1.00 96.69 185 PRO A CA 1
ATOM 1413 C C . PRO A 1 185 ? -35.118 1.584 4.888 1.00 96.69 185 PRO A C 1
ATOM 1415 O O . PRO A 1 185 ? -35.133 2.797 5.105 1.00 96.69 185 PRO A O 1
ATOM 1418 N N . MET A 1 186 ? -35.988 1.012 4.060 1.00 97.94 186 MET A N 1
ATOM 1419 C CA . MET A 1 186 ? -37.072 1.770 3.442 1.00 97.94 186 MET A CA 1
ATOM 1420 C C . MET A 1 186 ? -38.010 2.315 4.526 1.00 97.94 186 MET A C 1
ATOM 1422 O O . MET A 1 186 ? -38.375 1.605 5.464 1.00 97.94 186 MET A O 1
ATOM 1426 N N . ASN A 1 187 ? -38.403 3.576 4.394 1.00 96.75 187 ASN A N 1
ATOM 1427 C CA . ASN A 1 187 ? -39.306 4.243 5.325 1.00 96.75 187 ASN A CA 1
ATOM 1428 C C . ASN A 1 187 ? -40.197 5.219 4.543 1.00 96.75 187 ASN A C 1
ATOM 1430 O O . ASN A 1 187 ? -39.641 6.043 3.822 1.00 96.75 187 ASN A O 1
ATOM 1434 N N . PRO A 1 188 ? -41.536 5.179 4.685 1.00 96.69 188 PRO A N 1
ATOM 1435 C CA . PRO A 1 188 ? -42.438 6.029 3.902 1.00 96.69 188 PRO A CA 1
ATOM 1436 C C . PRO A 1 188 ? -42.168 7.539 3.990 1.00 96.69 188 PRO A C 1
ATOM 1438 O O . PRO A 1 188 ? -42.496 8.265 3.058 1.00 96.69 188 PRO A O 1
ATOM 1441 N N . GLU A 1 189 ? -41.577 8.016 5.086 1.00 96.50 189 GLU A N 1
ATOM 1442 C CA . GLU A 1 189 ? -41.315 9.436 5.326 1.00 96.50 189 GLU A CA 1
ATOM 1443 C C . GLU A 1 189 ? -39.878 9.834 4.968 1.00 96.50 189 GLU A C 1
ATOM 1445 O O . GLU A 1 189 ? -39.658 10.865 4.336 1.00 96.50 189 GLU A O 1
ATOM 1450 N N . THR A 1 190 ? -38.888 9.030 5.368 1.00 94.75 190 THR A N 1
ATOM 1451 C CA . THR A 1 190 ? -37.467 9.418 5.305 1.00 94.75 190 THR A CA 1
ATOM 1452 C C . THR A 1 190 ? -36.674 8.737 4.192 1.00 94.75 190 THR A C 1
ATOM 1454 O O . THR A 1 190 ? -35.659 9.275 3.755 1.00 94.75 190 THR A O 1
ATOM 1457 N N . ASN A 1 191 ? -37.124 7.577 3.706 1.00 97.56 191 ASN A N 1
ATOM 1458 C CA . ASN A 1 191 ? -36.486 6.833 2.615 1.00 97.56 191 ASN A CA 1
ATOM 1459 C C . ASN A 1 191 ? -37.531 6.030 1.807 1.00 97.56 191 ASN A C 1
ATOM 1461 O O . ASN A 1 191 ? -37.448 4.797 1.755 1.00 97.56 191 ASN A O 1
ATOM 1465 N N . PRO A 1 192 ? -38.552 6.684 1.214 1.00 97.38 192 PRO A N 1
ATOM 1466 C CA . PRO A 1 192 ? -39.718 5.999 0.636 1.00 97.38 192 PRO A CA 1
ATOM 1467 C C . PRO A 1 192 ? -39.380 5.093 -0.549 1.00 97.38 192 PRO A C 1
ATOM 1469 O O . PRO A 1 192 ? -40.133 4.175 -0.854 1.00 97.38 192 PRO A O 1
ATOM 1472 N N . PHE A 1 193 ? -38.242 5.336 -1.199 1.00 97.56 193 PHE A N 1
ATOM 1473 C CA . PHE A 1 193 ? -37.788 4.591 -2.373 1.00 97.56 193 PHE A CA 1
ATOM 1474 C C . PHE A 1 193 ? -36.568 3.703 -2.093 1.00 97.56 193 PHE A C 1
ATOM 1476 O O . PHE A 1 193 ? -36.021 3.108 -3.017 1.00 97.56 193 PHE A O 1
ATOM 1483 N N . GLY A 1 194 ? -36.132 3.601 -0.831 1.00 96.50 194 GLY A N 1
ATOM 1484 C CA . GLY A 1 194 ? -35.126 2.628 -0.398 1.00 96.50 194 GLY A CA 1
ATOM 1485 C C . GLY A 1 194 ? -33.702 2.842 -0.929 1.00 96.50 194 GLY A C 1
ATOM 1486 O O . GLY A 1 194 ? -32.853 1.985 -0.719 1.00 96.50 194 GLY A O 1
ATOM 1487 N N . ASN A 1 195 ? -33.412 3.953 -1.610 1.00 96.81 195 ASN A N 1
ATOM 1488 C CA . ASN A 1 195 ? -32.099 4.224 -2.206 1.00 96.81 195 ASN A CA 1
ATOM 1489 C C . ASN A 1 195 ? -31.121 4.937 -1.252 1.00 96.81 195 ASN A C 1
ATOM 1491 O O . ASN A 1 195 ? -29.966 5.165 -1.615 1.00 96.81 195 ASN A O 1
ATOM 1495 N N . GLY A 1 196 ? -31.586 5.343 -0.068 1.00 97.12 196 GLY A N 1
ATOM 1496 C CA . GLY A 1 196 ? -30.774 6.019 0.938 1.00 97.12 196 GLY A CA 1
ATOM 1497 C C . GLY A 1 196 ? -29.717 5.114 1.577 1.00 97.12 196 GLY A C 1
ATOM 1498 O O . GLY A 1 196 ? -29.955 3.941 1.864 1.00 97.12 196 GLY A O 1
ATOM 1499 N N . TYR A 1 197 ? -28.559 5.700 1.865 1.00 98.00 197 TYR A N 1
ATOM 1500 C CA . TYR A 1 197 ? -27.515 5.113 2.699 1.00 98.00 197 TYR A CA 1
ATOM 1501 C C . TYR A 1 197 ? -27.004 6.171 3.680 1.00 98.00 197 TYR A C 1
ATOM 1503 O O . TYR A 1 197 ? -27.134 7.375 3.441 1.00 98.00 197 TYR A O 1
ATOM 1511 N N . GLU A 1 198 ? -26.429 5.727 4.788 1.00 97.50 198 GLU A N 1
ATOM 1512 C CA . GLU A 1 198 ? -25.813 6.583 5.792 1.00 97.50 198 GLU A CA 1
ATOM 1513 C C . GLU A 1 198 ? -24.316 6.312 5.904 1.00 97.50 198 GLU A C 1
ATOM 1515 O O . GLU A 1 198 ? -23.829 5.218 5.611 1.00 97.50 198 GLU A O 1
ATOM 1520 N N . VAL A 1 199 ? -23.585 7.329 6.354 1.00 97.94 199 VAL A N 1
ATOM 1521 C CA . VAL A 1 199 ? -22.162 7.222 6.664 1.00 97.94 199 VAL A CA 1
ATOM 1522 C C . VAL A 1 199 ? -22.010 7.154 8.175 1.00 97.94 199 VAL A C 1
ATOM 1524 O O . VAL A 1 199 ? -22.355 8.104 8.879 1.00 97.94 199 VAL A O 1
ATOM 1527 N N . ARG A 1 200 ? -21.470 6.043 8.670 1.00 98.31 200 ARG A N 1
ATOM 1528 C CA . ARG A 1 200 ? -21.141 5.856 10.086 1.00 98.31 200 ARG A CA 1
ATOM 1529 C C . ARG A 1 200 ? -19.660 6.124 10.294 1.00 98.31 200 ARG A C 1
ATOM 1531 O O . ARG A 1 200 ? -18.832 5.698 9.493 1.00 98.31 200 ARG A O 1
ATOM 1538 N N . LYS A 1 201 ? -19.334 6.850 11.361 1.00 98.06 201 LYS A N 1
ATOM 1539 C CA . LYS A 1 201 ? -17.958 7.204 11.719 1.00 98.06 201 LYS A CA 1
ATOM 1540 C C . LYS A 1 201 ? -17.664 6.764 13.136 1.00 98.06 201 LYS A C 1
ATOM 1542 O O . LYS A 1 201 ? -18.435 7.072 14.041 1.00 98.06 201 LYS A O 1
ATOM 1547 N N . GLN A 1 202 ? -16.525 6.118 13.322 1.00 97.81 202 GLN A N 1
ATOM 1548 C CA . GLN A 1 202 ? -16.017 5.730 14.626 1.00 97.81 202 GLN A CA 1
ATOM 1549 C C . GLN A 1 202 ? -14.585 6.240 14.769 1.00 97.81 202 GLN A C 1
ATOM 1551 O O . GLN A 1 202 ? -13.694 5.813 14.035 1.00 97.81 202 GLN A O 1
ATOM 1556 N N . ARG A 1 203 ? -14.354 7.155 15.717 1.00 97.06 203 ARG A N 1
ATOM 1557 C CA . ARG A 1 203 ? -12.994 7.551 16.093 1.00 97.06 203 ARG A CA 1
ATOM 1558 C C . ARG A 1 203 ? -12.315 6.367 16.777 1.00 97.06 203 ARG A C 1
ATOM 1560 O O . ARG A 1 203 ? -12.901 5.728 17.648 1.00 97.06 203 ARG A O 1
ATOM 1567 N N . VAL A 1 204 ? -11.084 6.079 16.378 1.00 97.12 204 VAL A N 1
ATOM 1568 C CA . VAL A 1 204 ? -10.227 5.136 17.087 1.00 97.12 204 VAL A CA 1
ATOM 1569 C C . VAL A 1 204 ? -9.651 5.868 18.292 1.00 97.12 204 VAL A C 1
ATOM 1571 O O . VAL A 1 204 ? -8.907 6.833 18.148 1.00 97.12 204 VAL A O 1
ATOM 1574 N N . GLU A 1 205 ? -10.044 5.434 19.484 1.00 95.50 205 GLU A N 1
ATOM 1575 C CA . GLU A 1 205 ? -9.669 6.081 20.750 1.00 95.50 205 GLU A CA 1
ATOM 1576 C C . GLU A 1 205 ? -8.529 5.361 21.474 1.00 95.50 205 GLU A C 1
ATOM 1578 O O . GLU A 1 205 ? -7.905 5.933 22.364 1.00 95.50 205 GLU A O 1
ATOM 1583 N N . LYS A 1 206 ? -8.252 4.110 21.097 1.00 95.50 206 LYS A N 1
ATOM 1584 C CA . LYS A 1 206 ? -7.226 3.260 21.702 1.00 95.50 206 LYS A CA 1
ATOM 1585 C C . LYS A 1 206 ? -6.565 2.353 20.684 1.00 95.50 206 LYS A C 1
ATOM 1587 O O . LYS A 1 206 ? -7.152 2.083 19.634 1.00 95.50 206 LYS A O 1
ATOM 1592 N N . ALA A 1 207 ? -5.380 1.861 21.029 1.00 97.00 207 ALA A N 1
ATOM 1593 C CA . ALA A 1 207 ? -4.667 0.891 20.221 1.00 97.00 207 ALA A CA 1
ATOM 1594 C C . ALA A 1 207 ? -5.557 -0.332 19.943 1.00 97.00 207 ALA A C 1
ATOM 1596 O O . ALA A 1 207 ? -6.219 -0.867 20.839 1.00 97.00 207 ALA A O 1
ATOM 1597 N N . MET A 1 208 ? -5.627 -0.735 18.679 1.00 97.88 208 MET A N 1
ATOM 1598 C CA . MET A 1 208 ? -6.532 -1.781 18.210 1.00 97.88 208 MET A CA 1
ATOM 1599 C C . MET A 1 208 ? -6.067 -2.347 16.871 1.00 97.88 208 MET A C 1
ATOM 1601 O O . MET A 1 208 ? -5.183 -1.797 16.218 1.00 97.88 208 MET A O 1
ATOM 1605 N N . TYR A 1 209 ? -6.727 -3.406 16.426 1.00 98.56 209 TYR A N 1
ATOM 1606 C CA . TYR A 1 209 ? -6.657 -3.883 15.053 1.00 98.56 209 TYR A CA 1
ATOM 1607 C C . TYR A 1 209 ? -8.065 -4.049 14.488 1.00 98.56 209 TYR A C 1
ATOM 1609 O O . TYR A 1 209 ? -9.041 -4.184 15.231 1.00 98.56 209 TYR A O 1
ATOM 1617 N N . THR A 1 210 ? -8.182 -4.035 13.167 1.00 98.50 210 THR A N 1
ATOM 1618 C CA . THR A 1 210 ? -9.403 -4.416 12.462 1.00 98.50 210 THR A CA 1
ATOM 1619 C C . THR A 1 210 ? -9.086 -4.806 11.026 1.00 98.50 210 THR A C 1
ATOM 1621 O O . THR A 1 210 ? -7.954 -4.669 10.569 1.00 98.50 210 THR A O 1
ATOM 1624 N N . ASP A 1 211 ? -10.101 -5.264 10.310 1.00 98.56 211 ASP A N 1
ATOM 1625 C CA . ASP A 1 211 ? -9.955 -5.786 8.960 1.00 98.56 211 ASP A CA 1
ATOM 1626 C C . ASP A 1 211 ? -10.614 -4.881 7.922 1.00 98.56 211 ASP A C 1
ATOM 1628 O O . ASP A 1 211 ? -11.478 -4.049 8.233 1.00 98.56 211 ASP A O 1
ATOM 1632 N N . ALA A 1 212 ? -10.182 -5.029 6.674 1.00 98.31 212 ALA A N 1
ATOM 1633 C CA . ALA A 1 212 ? -10.855 -4.454 5.527 1.00 98.31 212 ALA A CA 1
ATOM 1634 C C . ALA A 1 212 ? -12.270 -5.041 5.445 1.00 98.31 212 ALA A C 1
ATOM 1636 O O . ALA A 1 212 ? -12.447 -6.254 5.508 1.00 98.31 212 ALA A O 1
ATOM 1637 N N . GLU A 1 213 ? -13.278 -4.190 5.265 1.00 98.06 213 GLU A N 1
ATOM 1638 C CA . GLU A 1 213 ? -14.659 -4.640 5.091 1.00 98.06 213 GLU A CA 1
ATOM 1639 C C . GLU A 1 213 ? -15.231 -4.042 3.798 1.00 98.06 213 GLU A C 1
ATOM 1641 O O . GLU A 1 213 ? -15.782 -2.930 3.805 1.00 98.06 213 GLU A O 1
ATOM 1646 N N . PRO A 1 214 ? -15.071 -4.741 2.657 1.00 97.56 214 PRO A N 1
ATOM 1647 C CA . PRO A 1 214 ? -15.516 -4.236 1.365 1.00 97.56 214 PRO A CA 1
ATOM 1648 C C . PRO A 1 214 ? -17.043 -4.131 1.261 1.00 97.56 214 PRO A C 1
ATOM 1650 O O . PRO A 1 214 ? -17.527 -3.343 0.452 1.00 97.56 214 PRO A O 1
ATOM 1653 N N . LYS A 1 215 ? -17.826 -4.850 2.085 1.00 97.69 215 LYS A N 1
ATOM 1654 C CA . LYS A 1 215 ? -19.300 -4.783 2.030 1.00 97.69 215 LYS A CA 1
ATOM 1655 C C . LYS A 1 215 ? -19.870 -3.459 2.533 1.00 97.69 215 LYS A C 1
ATOM 1657 O O . LYS A 1 215 ? -20.961 -3.088 2.112 1.00 97.69 215 LYS A O 1
ATOM 1662 N N . VAL A 1 216 ? -19.148 -2.754 3.407 1.00 97.94 216 VAL A N 1
ATOM 1663 C CA . VAL A 1 216 ? -19.526 -1.410 3.891 1.00 97.94 216 VAL A CA 1
ATOM 1664 C C . VAL A 1 216 ? -18.499 -0.341 3.517 1.00 97.94 216 VAL A C 1
ATOM 1666 O O . VAL A 1 216 ? -18.516 0.761 4.062 1.00 97.94 216 VAL A O 1
ATOM 1669 N N . ASN A 1 217 ? -17.605 -0.653 2.573 1.00 97.81 217 ASN A N 1
ATOM 1670 C CA . ASN A 1 217 ? -16.564 0.249 2.084 1.00 97.81 217 ASN A CA 1
ATOM 1671 C C . ASN A 1 217 ? -15.755 0.904 3.222 1.00 97.81 217 ASN A C 1
ATOM 1673 O O . ASN A 1 217 ? -15.581 2.129 3.255 1.00 97.81 217 ASN A O 1
ATOM 1677 N N . ARG A 1 218 ? -15.299 0.094 4.187 1.00 98.50 218 ARG A N 1
ATOM 1678 C CA . ARG A 1 218 ? -14.552 0.610 5.337 1.00 98.50 218 ARG A CA 1
ATOM 1679 C C . ARG A 1 218 ? -13.332 1.398 4.872 1.00 98.50 218 ARG A C 1
ATOM 1681 O O . ARG A 1 218 ? -12.423 0.868 4.238 1.00 98.50 218 ARG A O 1
ATOM 1688 N N . THR A 1 219 ? -13.325 2.669 5.236 1.00 98.56 219 THR A N 1
ATOM 1689 C CA . THR A 1 219 ? -12.306 3.647 4.883 1.00 98.56 219 THR A CA 1
ATOM 1690 C C . THR A 1 219 ? -11.619 4.122 6.155 1.00 98.56 219 THR A C 1
ATOM 1692 O O . THR A 1 219 ? -12.281 4.463 7.135 1.00 98.56 219 THR A O 1
ATOM 1695 N N . VAL A 1 220 ? -10.292 4.179 6.138 1.00 98.81 220 VAL A N 1
ATOM 1696 C CA . VAL A 1 220 ? -9.494 4.752 7.224 1.00 98.81 220 VAL A CA 1
ATOM 1697 C C . VAL A 1 220 ? -9.235 6.211 6.890 1.00 98.81 220 VAL A C 1
ATOM 1699 O O . VAL A 1 220 ? -8.623 6.515 5.865 1.00 98.81 220 VAL A O 1
ATOM 1702 N N . LYS A 1 221 ? -9.706 7.121 7.739 1.00 98.62 221 LYS A N 1
ATOM 1703 C CA . LYS A 1 221 ? -9.421 8.552 7.646 1.00 98.62 221 LYS A CA 1
ATOM 1704 C C . LYS A 1 221 ? -8.389 8.955 8.693 1.00 98.62 221 LYS A C 1
ATOM 1706 O O . LYS A 1 221 ? -8.473 8.534 9.843 1.00 98.62 221 LYS A O 1
ATOM 1711 N N . LEU A 1 222 ? -7.445 9.780 8.268 1.00 98.50 222 LEU A N 1
ATOM 1712 C CA . LEU A 1 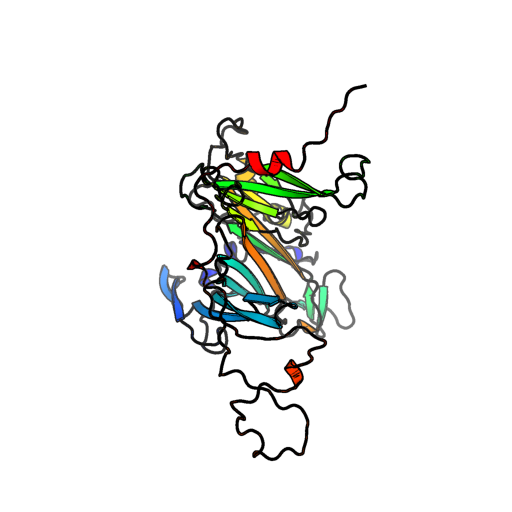222 ? -6.398 10.412 9.060 1.00 98.50 222 LEU A CA 1
ATOM 1713 C C . LEU A 1 222 ? -6.746 11.902 9.067 1.00 98.50 222 LEU A C 1
ATOM 1715 O O . LEU A 1 222 ? -6.616 12.565 8.038 1.00 98.50 222 LEU A O 1
ATOM 1719 N N . GLU A 1 223 ? -7.287 12.408 10.169 1.00 97.81 223 GLU A N 1
ATOM 1720 C CA . GLU A 1 223 ? -7.905 13.737 10.230 1.00 97.81 223 GLU A CA 1
ATOM 1721 C C . GLU A 1 223 ? -7.254 14.612 11.300 1.00 97.81 223 GLU A C 1
ATOM 1723 O O . GLU A 1 223 ? -6.895 14.120 12.367 1.00 97.81 223 GLU A O 1
ATOM 1728 N N . ASN A 1 224 ? -7.174 15.917 11.046 1.00 97.62 224 ASN A N 1
ATOM 1729 C CA . ASN A 1 224 ? -6.865 16.903 12.075 1.00 97.62 224 ASN A CA 1
ATOM 1730 C C . ASN A 1 224 ? -8.145 17.251 12.850 1.00 97.62 224 ASN A C 1
ATOM 1732 O O . ASN A 1 224 ? -9.131 17.688 12.256 1.00 97.62 224 ASN A O 1
ATOM 1736 N N . VAL A 1 225 ? -8.158 17.082 14.171 1.00 95.25 225 VAL A N 1
ATOM 1737 C CA . VAL A 1 225 ? -9.366 17.317 14.987 1.00 95.25 225 VAL A CA 1
ATOM 1738 C C . VAL A 1 225 ? -9.663 18.795 15.245 1.00 95.25 225 VAL A C 1
ATOM 1740 O O . VAL A 1 225 ? -10.793 19.136 15.599 1.00 95.25 225 VAL A O 1
ATOM 1743 N N . ASN A 1 226 ? -8.668 19.659 15.057 1.00 95.56 226 ASN A N 1
ATOM 1744 C CA . ASN A 1 226 ? -8.714 21.083 15.374 1.00 95.56 226 ASN A CA 1
ATOM 1745 C C . ASN A 1 226 ? -8.902 21.966 14.134 1.00 95.56 226 ASN A C 1
ATOM 1747 O O . ASN A 1 226 ? -9.405 23.084 14.261 1.00 95.56 226 ASN A O 1
ATOM 1751 N N . ASN A 1 227 ? -8.566 21.469 12.939 1.00 96.75 227 ASN A N 1
ATOM 1752 C CA . ASN A 1 227 ? -8.737 22.204 11.692 1.00 96.75 227 ASN A CA 1
ATOM 1753 C C . ASN A 1 227 ? -9.864 21.638 10.817 1.00 96.75 227 ASN A C 1
ATOM 1755 O O . ASN A 1 227 ? -9.923 20.448 10.499 1.00 96.75 227 ASN A O 1
ATOM 1759 N N . LYS A 1 228 ? -10.761 22.529 10.387 1.00 97.75 228 LYS A N 1
ATOM 1760 C CA . LYS A 1 228 ? -11.928 22.201 9.571 1.00 97.75 228 LYS A CA 1
ATOM 1761 C C . LYS A 1 228 ? -11.848 22.855 8.208 1.00 97.75 228 LYS A C 1
ATOM 1763 O O . LYS A 1 228 ? -11.577 24.046 8.080 1.00 97.75 228 LYS A O 1
ATOM 1768 N N . ASN A 1 229 ? -12.216 22.086 7.195 1.00 98.06 229 ASN A N 1
ATOM 1769 C CA . ASN A 1 229 ? -12.423 22.596 5.859 1.00 98.06 229 ASN A CA 1
ATOM 1770 C C . ASN A 1 229 ? -13.578 23.618 5.855 1.00 98.06 229 ASN A C 1
ATOM 1772 O O . ASN A 1 229 ? -14.690 23.276 6.275 1.00 98.06 229 ASN A O 1
ATOM 1776 N N . PRO A 1 230 ? -13.376 24.846 5.347 1.00 97.69 230 PRO A N 1
ATOM 1777 C CA . PRO A 1 230 ? -14.407 25.883 5.368 1.00 97.69 230 PRO A CA 1
ATOM 1778 C C . PRO A 1 230 ? -15.587 25.600 4.423 1.00 97.69 230 PRO A C 1
ATOM 1780 O O . PRO A 1 230 ? -16.648 26.196 4.589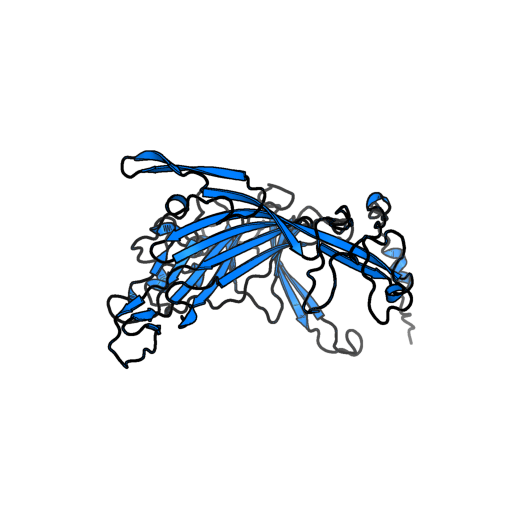 1.00 97.69 230 PRO A O 1
ATOM 1783 N N . VAL A 1 231 ? -15.428 24.708 3.437 1.00 97.62 231 VAL A N 1
ATOM 1784 C CA . VAL A 1 231 ? -16.480 24.353 2.472 1.00 97.62 231 VAL A CA 1
ATOM 1785 C C . VAL A 1 231 ? -17.376 23.255 3.030 1.00 97.62 231 VAL A C 1
ATOM 1787 O O . VAL A 1 231 ? -18.594 23.416 3.081 1.00 97.62 231 VAL A O 1
ATOM 1790 N N . SER A 1 232 ? -16.792 22.131 3.451 1.00 97.12 232 SER A N 1
ATOM 1791 C CA . SER A 1 232 ? -17.570 20.977 3.917 1.00 97.12 232 SER A CA 1
ATOM 1792 C C . SER A 1 232 ? -17.891 21.013 5.412 1.00 97.12 232 SER A C 1
ATOM 1794 O O . SER A 1 232 ? -18.760 20.267 5.865 1.00 97.12 232 SER A O 1
ATOM 1796 N N . GLY A 1 233 ? -17.192 21.845 6.193 1.00 97.25 233 GLY A N 1
ATOM 1797 C CA . GLY A 1 233 ? -17.289 21.889 7.655 1.00 97.25 233 GLY A CA 1
ATOM 1798 C C . GLY A 1 233 ? -16.739 20.640 8.356 1.00 97.25 233 GLY A C 1
ATOM 1799 O O . GLY A 1 233 ? -16.879 20.512 9.576 1.00 97.25 233 GLY A O 1
ATOM 1800 N N . LYS A 1 234 ? -16.142 19.711 7.600 1.00 96.56 234 LYS A N 1
ATOM 1801 C CA . LYS A 1 234 ? -15.506 18.489 8.103 1.00 96.56 234 LYS A CA 1
ATOM 1802 C C . LYS A 1 234 ? -14.054 18.766 8.475 1.00 96.56 234 LYS A C 1
ATOM 1804 O O . LYS A 1 234 ? -13.470 19.739 8.009 1.00 96.56 234 LYS A O 1
ATOM 1809 N N . ASN A 1 235 ? -13.480 17.897 9.294 1.00 97.94 235 ASN A N 1
ATOM 1810 C CA . ASN A 1 235 ? -12.057 17.929 9.603 1.00 97.94 235 ASN A CA 1
ATOM 1811 C C . ASN A 1 235 ? -11.227 17.740 8.328 1.00 97.94 235 ASN A C 1
ATOM 1813 O O . ASN A 1 235 ? -11.588 16.917 7.479 1.00 97.94 235 ASN A O 1
ATOM 1817 N N . VAL A 1 236 ? -10.136 18.495 8.196 1.00 98.44 236 VAL A N 1
ATOM 1818 C CA . VAL A 1 236 ? -9.180 18.297 7.097 1.00 98.44 236 VAL A CA 1
ATOM 1819 C C . VAL A 1 236 ? -8.463 16.963 7.287 1.00 98.44 236 VAL A C 1
ATOM 1821 O O . VAL A 1 236 ? -8.164 16.570 8.416 1.00 98.44 236 VAL A O 1
ATOM 1824 N N . GLY A 1 237 ? -8.188 16.240 6.204 1.00 98.12 237 GLY A N 1
ATOM 1825 C CA . GLY A 1 237 ? -7.532 14.948 6.346 1.00 98.12 237 GLY A CA 1
ATOM 1826 C C . GLY A 1 237 ? -7.150 14.243 5.063 1.00 98.12 237 GLY A C 1
ATOM 1827 O O . GLY A 1 237 ? -7.371 14.723 3.955 1.00 98.12 237 GLY A O 1
ATOM 1828 N N . TYR A 1 238 ? -6.587 13.059 5.245 1.00 98.75 238 TYR A N 1
ATOM 1829 C CA . TYR A 1 238 ? -6.335 12.072 4.207 1.00 98.75 238 TYR A CA 1
ATOM 1830 C C . TYR A 1 238 ? -7.137 10.809 4.497 1.00 98.75 238 TYR A C 1
ATOM 1832 O O . TYR A 1 238 ? -7.620 10.593 5.607 1.00 98.75 238 TYR A O 1
ATOM 1840 N N . LYS A 1 239 ? -7.311 9.962 3.490 1.00 98.56 239 LYS A N 1
ATOM 1841 C CA . LYS A 1 239 ? -7.973 8.672 3.643 1.00 98.56 239 LYS A CA 1
ATOM 1842 C C . LYS A 1 239 ? -7.344 7.611 2.763 1.00 98.56 239 LYS A C 1
ATOM 1844 O O . LYS A 1 239 ? -6.841 7.925 1.688 1.00 98.56 239 LYS A O 1
ATOM 1849 N N . PHE A 1 240 ? -7.466 6.362 3.174 1.00 98.75 240 PHE A N 1
ATOM 1850 C CA . PHE A 1 240 ? -7.193 5.206 2.330 1.00 98.75 240 PHE A CA 1
ATOM 1851 C C . PHE A 1 240 ? -8.193 4.088 2.633 1.00 98.75 240 PHE A C 1
ATOM 1853 O O . PHE A 1 240 ? -8.863 4.092 3.668 1.00 98.75 240 PHE A O 1
ATOM 1860 N N . ILE A 1 241 ? -8.315 3.139 1.711 1.00 98.31 241 ILE A N 1
ATOM 1861 C CA . ILE A 1 241 ? -9.111 1.924 1.896 1.00 98.31 241 ILE A CA 1
ATOM 1862 C C . ILE A 1 241 ? -8.113 0.774 2.065 1.00 98.31 241 ILE A C 1
ATOM 1864 O O . ILE A 1 241 ? -7.299 0.582 1.161 1.00 98.31 241 ILE A O 1
ATOM 1868 N N . PRO A 1 242 ? -8.124 0.041 3.195 1.00 97.38 242 PRO A N 1
ATOM 1869 C CA . PRO A 1 242 ? -7.282 -1.140 3.361 1.00 97.38 242 PRO A CA 1
ATOM 1870 C C . PRO A 1 242 ? -7.586 -2.190 2.284 1.00 97.38 242 PRO A C 1
ATOM 1872 O O . PRO A 1 242 ? -8.749 -2.442 1.960 1.00 97.38 242 PRO A O 1
ATOM 1875 N N . ASN A 1 243 ? -6.555 -2.824 1.727 1.00 95.19 243 ASN A N 1
ATOM 1876 C CA . ASN A 1 243 ? -6.743 -3.814 0.669 1.00 95.19 243 ASN A CA 1
ATOM 1877 C C . ASN A 1 243 ? -7.318 -5.104 1.259 1.00 95.19 243 ASN A C 1
ATOM 1879 O O . ASN A 1 243 ? -6.654 -5.781 2.043 1.00 95.19 243 ASN A O 1
ATOM 1883 N N . ALA A 1 244 ? -8.516 -5.486 0.813 1.00 96.44 244 ALA A N 1
ATOM 1884 C CA . ALA A 1 244 ? -9.185 -6.727 1.202 1.00 96.44 244 ALA A CA 1
ATOM 1885 C C . ALA A 1 244 ? -8.528 -7.962 0.551 1.00 96.44 244 ALA A C 1
ATOM 1887 O O . ALA A 1 244 ? -9.089 -8.608 -0.331 1.00 96.44 244 ALA A O 1
ATOM 1888 N N . THR A 1 245 ? -7.302 -8.259 0.972 1.00 97.69 245 THR A N 1
ATOM 1889 C CA . THR A 1 245 ? -6.493 -9.405 0.529 1.00 97.69 245 THR A CA 1
ATOM 1890 C C . THR A 1 245 ? -6.600 -10.565 1.519 1.00 97.69 245 THR A C 1
ATOM 1892 O O . THR A 1 245 ? -7.015 -10.375 2.662 1.00 97.69 245 THR A O 1
ATOM 1895 N N . GLN A 1 246 ? -6.255 -11.786 1.107 1.00 98.12 246 GLN A N 1
ATOM 1896 C CA . GLN A 1 246 ? -6.271 -12.927 2.024 1.00 98.12 246 GLN A CA 1
ATOM 1897 C C . GLN A 1 246 ? -5.154 -12.787 3.069 1.00 98.12 246 GLN A C 1
ATOM 1899 O O . GLN A 1 246 ? -3.987 -12.623 2.720 1.00 98.12 246 GLN A O 1
ATOM 1904 N N . LEU A 1 247 ? -5.533 -12.854 4.346 1.00 98.12 247 LEU A N 1
ATOM 1905 C CA . LEU A 1 247 ? -4.622 -12.802 5.491 1.00 98.12 247 LEU A CA 1
ATOM 1906 C C . LEU A 1 247 ? -3.842 -14.120 5.646 1.00 98.12 247 LEU A C 1
ATOM 1908 O O . LEU A 1 247 ? -4.055 -15.079 4.898 1.00 98.12 247 LEU A O 1
ATOM 1912 N N . MET A 1 248 ? -2.917 -14.174 6.608 1.00 98.31 248 MET A N 1
ATOM 1913 C CA . MET A 1 248 ? -2.044 -15.334 6.812 1.00 98.31 248 MET A CA 1
ATOM 1914 C C . MET A 1 248 ? -2.821 -16.649 6.999 1.00 98.31 248 MET A C 1
ATOM 1916 O O . MET A 1 248 ? -3.593 -16.800 7.951 1.00 98.31 248 MET A O 1
ATOM 1920 N N . LEU A 1 249 ? -2.521 -17.622 6.134 1.00 98.38 249 LEU A N 1
ATOM 1921 C CA . LEU A 1 249 ? -3.142 -18.949 6.084 1.00 98.38 249 LEU A CA 1
ATOM 1922 C C . LEU A 1 249 ? -2.593 -19.939 7.115 1.00 98.38 249 LEU A C 1
ATOM 1924 O O . LEU A 1 249 ? -3.265 -20.918 7.430 1.00 98.38 249 LEU A O 1
ATOM 1928 N N . ALA A 1 250 ? -1.375 -19.721 7.615 1.00 98.19 250 ALA A N 1
ATOM 1929 C CA . ALA A 1 250 ? -0.771 -20.599 8.611 1.00 98.19 250 ALA A CA 1
ATOM 1930 C C . ALA A 1 250 ? -1.665 -20.722 9.858 1.00 98.19 250 ALA A C 1
ATOM 1932 O O . ALA A 1 250 ? -2.201 -19.719 10.334 1.00 98.19 250 ALA A O 1
ATOM 1933 N N . ASP A 1 251 ? -1.789 -21.942 10.389 1.00 98.25 251 ASP A N 1
ATOM 1934 C CA . ASP A 1 251 ? -2.583 -22.240 11.588 1.00 98.25 251 ASP A CA 1
ATOM 1935 C C . ASP A 1 251 ? -2.163 -21.351 12.767 1.00 98.25 251 ASP A C 1
ATOM 1937 O O . ASP A 1 251 ? -0.970 -21.091 12.955 1.00 98.25 251 ASP A O 1
ATOM 1941 N N . ASP A 1 252 ? -3.122 -20.897 13.573 1.00 97.50 252 ASP A N 1
ATOM 1942 C CA . ASP A 1 252 ? -2.861 -19.973 14.683 1.00 97.50 252 ASP A CA 1
ATOM 1943 C C . ASP A 1 252 ? -1.968 -20.578 15.781 1.00 97.50 252 ASP A C 1
ATOM 1945 O O . ASP A 1 252 ? -1.311 -19.837 16.513 1.00 97.50 252 ASP A O 1
ATOM 1949 N N . ASN A 1 253 ? -1.874 -21.911 15.866 1.00 97.81 253 ASN A N 1
ATOM 1950 C CA . ASN A 1 253 ? -0.964 -22.614 16.777 1.00 97.81 253 ASN A CA 1
ATOM 1951 C C . ASN A 1 253 ? 0.438 -22.833 16.182 1.00 97.81 253 ASN A C 1
ATOM 1953 O O . ASN A 1 253 ? 1.312 -23.405 16.839 1.00 97.81 253 ASN A O 1
ATOM 1957 N N . SER A 1 254 ? 0.673 -22.429 14.932 1.00 98.19 254 SER A N 1
ATOM 1958 C CA . SER A 1 254 ? 1.966 -22.599 14.271 1.00 98.19 254 SER A CA 1
ATOM 1959 C C . SER A 1 254 ? 2.991 -21.556 14.722 1.00 98.19 254 SER A C 1
ATOM 1961 O O . SER A 1 254 ? 2.666 -20.414 15.049 1.00 98.19 254 SER A O 1
ATOM 1963 N N . ILE A 1 255 ? 4.276 -21.919 14.634 1.00 97.38 255 ILE A N 1
ATOM 1964 C CA . ILE A 1 255 ? 5.377 -20.957 14.797 1.00 97.38 255 ILE A CA 1
ATOM 1965 C C . ILE A 1 255 ? 5.268 -19.838 13.751 1.00 97.38 255 ILE A C 1
ATOM 1967 O O . ILE A 1 255 ? 5.571 -18.688 14.060 1.00 97.38 255 ILE A O 1
ATOM 1971 N N . GLN A 1 256 ? 4.796 -20.144 12.535 1.00 97.12 256 GLN A N 1
ATOM 1972 C CA . GLN A 1 256 ? 4.672 -19.133 11.488 1.00 97.12 256 GLN A CA 1
ATOM 1973 C C . GLN A 1 256 ? 3.707 -18.007 11.885 1.00 97.12 256 GLN A C 1
ATOM 1975 O O . GLN A 1 256 ? 4.061 -16.830 11.774 1.00 97.12 256 GLN A O 1
ATOM 1980 N N . ALA A 1 257 ? 2.536 -18.365 12.423 1.00 97.94 257 ALA A N 1
ATOM 1981 C CA . ALA A 1 257 ? 1.559 -17.408 12.936 1.00 97.94 257 ALA A CA 1
ATOM 1982 C C . ALA A 1 257 ? 2.055 -16.681 14.194 1.00 97.94 257 ALA A C 1
ATOM 1984 O O . ALA A 1 257 ? 1.859 -15.473 14.327 1.00 97.94 257 ALA A O 1
ATOM 1985 N N . ALA A 1 258 ? 2.749 -17.384 15.094 1.00 98.25 258 ALA A N 1
ATOM 1986 C CA . ALA A 1 258 ? 3.285 -16.788 16.315 1.00 98.25 258 ALA A CA 1
ATOM 1987 C C . ALA A 1 258 ? 4.316 -15.676 16.045 1.00 98.25 258 ALA A C 1
ATOM 1989 O O . ALA A 1 258 ? 4.400 -14.732 16.831 1.00 98.25 258 ALA A O 1
ATOM 1990 N N . ARG A 1 259 ? 5.096 -15.786 14.958 1.00 98.44 259 ARG A N 1
ATOM 1991 C CA . ARG A 1 259 ? 6.147 -14.825 14.567 1.00 98.44 259 ARG A CA 1
ATOM 1992 C C . ARG A 1 259 ? 5.632 -13.605 13.801 1.00 98.44 259 ARG A C 1
ATOM 1994 O O . ARG A 1 259 ? 6.272 -12.565 13.848 1.00 98.44 259 ARG A O 1
ATOM 2001 N N . ALA A 1 260 ? 4.502 -13.718 13.100 1.00 98.31 260 ALA A N 1
ATOM 2002 C CA . ALA A 1 260 ? 3.934 -12.626 12.303 1.00 98.31 260 ALA A CA 1
ATOM 2003 C C . ALA A 1 260 ? 2.453 -12.342 12.622 1.00 98.31 260 ALA A C 1
ATOM 2005 O O . ALA A 1 260 ? 1.621 -12.374 11.712 1.00 98.31 260 ALA A O 1
ATOM 2006 N N . PRO A 1 261 ? 2.079 -12.008 13.874 1.00 98.38 261 PRO A N 1
ATOM 2007 C CA . PRO A 1 261 ? 0.697 -11.658 14.185 1.00 98.38 261 PRO A CA 1
ATOM 2008 C C . PRO A 1 261 ? 0.164 -10.493 13.352 1.00 98.38 261 PRO A C 1
ATOM 2010 O O . PRO A 1 261 ? -1.022 -10.479 13.045 1.00 98.38 261 PRO A O 1
ATOM 2013 N N . TYR A 1 262 ? 1.027 -9.556 12.934 1.00 98.56 262 TYR A N 1
ATOM 2014 C CA . TYR A 1 262 ? 0.640 -8.432 12.077 1.00 98.56 262 TYR A CA 1
ATOM 2015 C C . TYR A 1 262 ? -0.106 -8.886 10.811 1.00 98.56 262 TYR A C 1
ATOM 2017 O O . TYR A 1 262 ? -1.018 -8.208 10.354 1.00 98.56 262 TYR A O 1
ATOM 2025 N N . ALA A 1 263 ? 0.241 -10.060 10.277 1.00 98.56 263 ALA A N 1
ATOM 2026 C CA . ALA A 1 263 ? -0.318 -10.634 9.058 1.00 98.56 263 ALA A CA 1
ATOM 2027 C C . ALA A 1 263 ? -1.723 -11.243 9.241 1.00 98.56 263 ALA A C 1
ATOM 2029 O O . ALA A 1 263 ? -2.282 -11.803 8.293 1.00 98.56 263 ALA A O 1
ATOM 2030 N N . LYS A 1 264 ? -2.279 -11.184 10.458 1.00 98.12 264 LYS A N 1
ATOM 2031 C CA . LYS A 1 264 ? -3.607 -11.705 10.813 1.00 98.12 264 LYS A CA 1
ATOM 2032 C C . LYS A 1 264 ? -4.707 -10.648 10.792 1.00 98.12 264 LYS A C 1
ATOM 2034 O O . LYS A 1 264 ? -5.857 -11.032 10.951 1.00 98.12 264 LYS A O 1
ATOM 2039 N N . HIS A 1 265 ? -4.370 -9.374 10.571 1.00 98.69 265 HIS A N 1
ATOM 2040 C CA . HIS A 1 265 ? -5.350 -8.303 10.383 1.00 98.69 265 HIS A CA 1
ATOM 2041 C C . HIS A 1 265 ? -4.902 -7.300 9.320 1.00 98.69 265 HIS A C 1
ATOM 2043 O O . HIS A 1 265 ? -3.702 -7.074 9.182 1.00 98.69 265 HIS A O 1
ATOM 2049 N N . HIS A 1 266 ? -5.838 -6.677 8.591 1.00 98.75 266 HIS A N 1
ATOM 2050 C CA . HIS A 1 266 ? -5.506 -5.687 7.541 1.00 98.75 266 HIS A CA 1
ATOM 2051 C C . HIS A 1 266 ? -5.060 -4.331 8.090 1.00 98.75 266 HIS A C 1
ATOM 2053 O O . HIS A 1 266 ? -4.383 -3.578 7.394 1.00 98.75 266 HIS A O 1
ATOM 2059 N N . LEU A 1 267 ? -5.468 -3.980 9.308 1.00 98.75 267 LEU A N 1
ATOM 2060 C CA . LEU A 1 267 ? -5.191 -2.681 9.907 1.00 98.75 267 LEU A CA 1
ATOM 2061 C C . LEU A 1 267 ? -4.812 -2.831 11.375 1.00 98.75 267 LEU A C 1
ATOM 2063 O O . LEU A 1 267 ? -5.550 -3.432 12.154 1.00 98.75 267 LEU A O 1
ATOM 2067 N N . TRP A 1 268 ? -3.726 -2.173 11.765 1.00 98.88 268 TRP A N 1
ATOM 2068 C CA . TRP A 1 268 ? -3.360 -1.964 13.163 1.00 98.88 268 TRP A CA 1
ATOM 2069 C C . TRP A 1 268 ? -3.242 -0.473 13.445 1.00 98.88 268 TRP A C 1
ATOM 2071 O O . TRP A 1 268 ? -2.777 0.289 12.598 1.00 98.88 268 TRP A O 1
ATOM 2081 N N . VAL A 1 269 ? -3.648 -0.060 14.640 1.00 98.62 269 VAL A N 1
ATOM 2082 C CA . VAL A 1 269 ? -3.444 1.294 15.153 1.00 98.62 269 VAL A CA 1
ATOM 2083 C C . VAL A 1 269 ? -2.727 1.178 16.491 1.00 98.62 269 VAL A C 1
ATOM 2085 O O . VAL A 1 269 ? -3.240 0.542 17.412 1.00 98.62 269 VAL A O 1
ATOM 2088 N N . THR A 1 270 ? -1.539 1.764 16.592 1.00 98.25 270 THR A N 1
ATOM 2089 C CA . THR A 1 270 ? -0.669 1.716 17.778 1.00 98.25 270 THR A CA 1
ATOM 2090 C C . THR A 1 270 ? -0.370 3.126 18.278 1.00 98.25 270 THR A C 1
ATOM 2092 O O . THR A 1 270 ? -0.619 4.100 17.572 1.00 98.25 270 THR A O 1
ATOM 2095 N N . GLY A 1 271 ? 0.149 3.251 19.499 1.00 95.94 271 GLY A N 1
ATOM 2096 C CA . GLY A 1 271 ? 0.709 4.514 19.980 1.00 95.94 271 GLY A CA 1
ATOM 2097 C C . GLY A 1 271 ? 2.098 4.766 19.416 1.00 95.94 271 GLY A C 1
ATOM 2098 O O . GLY A 1 271 ? 2.895 3.835 19.316 1.00 95.94 271 GLY A O 1
ATOM 2099 N N . TYR A 1 272 ? 2.386 6.012 19.044 1.00 96.31 272 TYR A N 1
ATOM 2100 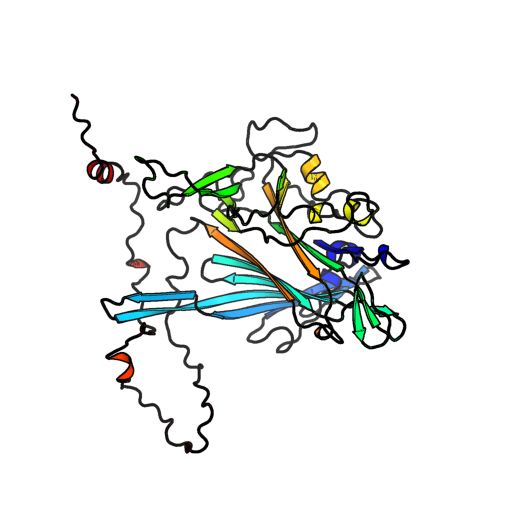C CA . TYR A 1 272 ? 3.728 6.434 18.656 1.00 96.31 272 TYR A CA 1
ATOM 2101 C C . TYR A 1 272 ? 4.707 6.291 19.827 1.00 96.31 272 TYR A C 1
ATOM 2103 O O . TYR A 1 272 ? 4.439 6.785 20.928 1.00 96.31 272 TYR A O 1
ATOM 2111 N N . ARG A 1 273 ? 5.868 5.687 19.554 1.00 95.81 273 ARG A N 1
ATOM 2112 C CA . ARG A 1 273 ? 7.089 5.746 20.365 1.00 95.81 273 ARG A CA 1
ATOM 2113 C C . ARG A 1 273 ? 8.299 5.706 19.435 1.00 95.81 273 ARG A C 1
ATOM 2115 O O . ARG A 1 273 ? 8.228 5.109 18.358 1.00 95.81 273 ARG A O 1
ATOM 2122 N N . ASP A 1 274 ? 9.391 6.327 19.866 1.00 96.19 274 ASP A N 1
ATOM 2123 C CA . ASP A 1 274 ? 10.666 6.244 19.153 1.00 96.19 274 ASP A CA 1
ATOM 2124 C C . ASP A 1 274 ? 11.129 4.781 19.075 1.00 96.19 274 ASP A C 1
ATOM 2126 O O . ASP A 1 274 ? 10.838 3.981 19.967 1.00 96.19 274 ASP A O 1
ATOM 2130 N N . GLU A 1 275 ? 11.817 4.430 17.987 1.00 96.00 275 GLU A N 1
ATOM 2131 C CA . GLU A 1 275 ? 12.332 3.080 17.692 1.00 96.00 275 GLU A CA 1
ATOM 2132 C C . GLU A 1 275 ? 11.269 1.967 17.514 1.00 96.00 275 GLU A C 1
ATOM 2134 O O . GLU A 1 275 ? 11.597 0.833 17.173 1.00 96.00 275 GLU A O 1
ATOM 2139 N N . GLU A 1 276 ? 9.968 2.267 17.623 1.00 96.62 276 GLU A N 1
ATOM 2140 C CA . GLU A 1 276 ? 8.883 1.322 17.308 1.00 96.62 276 GLU A CA 1
ATOM 2141 C C . GLU A 1 276 ? 8.560 1.317 15.797 1.00 96.62 276 GLU A C 1
ATOM 2143 O O . GLU A 1 276 ? 7.542 1.845 15.326 1.00 96.62 276 GLU A O 1
ATOM 2148 N N . LEU A 1 277 ? 9.474 0.730 15.012 1.00 97.00 277 LEU A N 1
ATOM 2149 C CA . LEU A 1 277 ? 9.489 0.820 13.543 1.00 97.00 277 LEU A CA 1
ATOM 2150 C C . LEU A 1 277 ? 9.047 -0.455 12.804 1.00 97.00 277 LEU A C 1
ATOM 2152 O O . LEU A 1 277 ? 8.605 -0.373 11.654 1.00 97.00 277 LEU A O 1
ATOM 2156 N N . TRP A 1 278 ? 9.128 -1.628 13.437 1.00 97.62 278 TRP A N 1
ATOM 2157 C CA . TRP A 1 278 ? 8.980 -2.920 12.755 1.00 97.62 278 TRP A CA 1
ATOM 2158 C C . TRP A 1 278 ? 7.716 -3.670 13.167 1.00 97.62 278 TRP A C 1
ATOM 2160 O O . TRP A 1 278 ? 7.489 -3.952 14.340 1.00 97.62 278 TRP A O 1
ATOM 2170 N N . ALA A 1 279 ? 6.908 -4.069 12.181 1.00 98.25 279 ALA A N 1
ATOM 2171 C CA . ALA A 1 279 ? 5.610 -4.683 12.454 1.00 98.25 279 ALA A CA 1
ATOM 2172 C C . ALA A 1 279 ? 5.703 -6.051 13.160 1.00 98.25 279 ALA A C 1
ATOM 2174 O O . ALA A 1 279 ? 4.790 -6.418 13.898 1.00 98.25 279 ALA A O 1
ATOM 2175 N N . ALA A 1 280 ? 6.797 -6.789 12.941 1.00 98.19 280 ALA A N 1
ATOM 2176 C CA . ALA A 1 280 ? 7.065 -8.096 13.543 1.00 98.19 280 ALA A CA 1
ATOM 2177 C C . ALA A 1 280 ? 8.083 -8.054 14.701 1.00 98.19 280 ALA A C 1
ATOM 2179 O O . ALA A 1 280 ? 8.472 -9.110 15.201 1.00 98.19 280 ALA A O 1
ATOM 2180 N N . GLY A 1 281 ? 8.500 -6.856 15.127 1.00 97.25 281 GLY A N 1
ATOM 2181 C CA . GLY A 1 281 ? 9.613 -6.667 16.058 1.00 97.25 281 GLY A CA 1
ATOM 2182 C C . GLY A 1 281 ? 10.959 -6.475 15.359 1.00 97.25 281 GLY A C 1
ATOM 2183 O O . GLY A 1 281 ? 11.075 -6.670 14.152 1.00 97.25 281 GLY A O 1
ATOM 2184 N N . GLU A 1 282 ? 11.968 -6.066 16.128 1.00 95.81 282 GLU A N 1
ATOM 2185 C CA . GLU A 1 282 ? 13.307 -5.721 15.625 1.00 95.81 282 GLU A CA 1
ATOM 2186 C C . GLU A 1 282 ? 14.098 -6.951 15.139 1.00 95.81 282 GLU A C 1
ATOM 2188 O O . GLU A 1 282 ? 14.707 -6.922 14.072 1.00 95.81 282 GLU A O 1
ATOM 2193 N N . PHE A 1 283 ? 14.059 -8.059 15.892 1.00 96.69 283 PHE A N 1
ATOM 2194 C CA . PHE A 1 283 ? 14.858 -9.261 15.620 1.00 96.69 283 PHE A CA 1
ATOM 2195 C C . PHE A 1 283 ? 13.982 -10.451 15.209 1.00 96.69 283 PHE A C 1
ATOM 2197 O O . PHE A 1 283 ? 13.523 -11.236 16.042 1.00 96.69 283 PHE A O 1
ATOM 2204 N N . THR A 1 284 ? 13.762 -10.616 13.904 1.00 97.69 284 THR A N 1
ATOM 2205 C CA . THR A 1 284 ? 12.889 -11.665 13.346 1.00 97.69 284 THR A CA 1
ATOM 2206 C C . THR A 1 284 ? 13.600 -12.990 13.074 1.00 97.69 284 THR A C 1
ATOM 2208 O O . THR A 1 284 ? 12.956 -14.051 13.063 1.00 97.69 284 THR A O 1
ATOM 2211 N N . ASN A 1 285 ? 14.920 -12.958 12.880 1.00 97.19 285 ASN A N 1
ATOM 2212 C CA . ASN A 1 285 ? 15.668 -14.122 12.420 1.00 97.19 285 ASN A CA 1
ATOM 2213 C C . ASN A 1 285 ? 15.665 -15.217 13.489 1.00 97.19 285 ASN A C 1
ATOM 2215 O O . ASN A 1 285 ? 16.048 -14.998 14.636 1.00 97.19 285 ASN A O 1
ATOM 2219 N N . GLN A 1 286 ? 15.194 -16.407 13.114 1.00 96.75 286 GLN A N 1
ATOM 2220 C CA . GLN A 1 286 ? 14.992 -17.551 14.014 1.00 96.75 286 GLN A CA 1
ATOM 2221 C C . GLN A 1 286 ? 14.100 -17.271 15.242 1.00 96.75 286 GLN A C 1
ATOM 2223 O O . GLN A 1 286 ? 14.100 -18.067 16.189 1.00 96.75 286 GLN A O 1
ATOM 2228 N N . SER A 1 287 ? 13.317 -16.187 15.236 1.00 97.56 287 SER A N 1
ATOM 2229 C CA . SER A 1 287 ? 12.384 -15.883 16.321 1.00 97.56 287 SER A CA 1
ATOM 2230 C C . SER A 1 287 ? 11.378 -17.026 16.509 1.00 97.56 287 SER A C 1
ATOM 2232 O O . SER A 1 287 ? 11.015 -17.735 15.570 1.00 97.56 287 SER A O 1
ATOM 2234 N N . LYS A 1 288 ? 10.927 -17.247 17.748 1.00 96.81 288 LYS A N 1
ATOM 2235 C CA . LYS A 1 288 ? 9.903 -18.269 18.059 1.00 96.81 288 LYS A CA 1
ATOM 2236 C C . LYS A 1 288 ? 8.492 -17.687 18.138 1.00 96.81 288 LYS A C 1
ATOM 2238 O O . LYS A 1 288 ? 7.516 -18.428 18.069 1.00 96.81 288 LYS A O 1
ATOM 2243 N N . LYS A 1 289 ? 8.408 -16.374 18.319 1.00 97.31 289 LYS A N 1
ATOM 2244 C CA . LYS A 1 289 ? 7.205 -15.552 18.433 1.00 97.31 289 LYS A CA 1
ATOM 2245 C C . LYS A 1 289 ? 7.593 -14.101 18.137 1.00 97.31 289 LYS A C 1
ATOM 2247 O O . LYS A 1 289 ? 8.780 -13.783 18.160 1.00 97.31 289 LYS A O 1
ATOM 2252 N N . GLU A 1 290 ? 6.609 -13.251 17.888 1.00 97.38 290 GLU A N 1
ATOM 2253 C CA . GLU A 1 290 ? 6.806 -11.803 17.807 1.00 97.38 290 GLU A CA 1
ATOM 2254 C C . GLU A 1 290 ? 7.166 -11.217 19.181 1.00 97.38 290 GLU A C 1
ATOM 2256 O O . GLU A 1 290 ? 6.552 -11.568 20.196 1.00 97.38 290 GLU A O 1
ATOM 2261 N N . GLU A 1 291 ? 8.148 -10.315 19.196 1.00 96.56 291 GLU A N 1
ATOM 2262 C CA . GLU A 1 291 ? 8.532 -9.513 20.356 1.00 96.56 291 GLU A CA 1
ATOM 2263 C C . GLU A 1 291 ? 8.726 -8.055 19.921 1.00 96.56 291 GLU A C 1
ATOM 2265 O O . GLU A 1 291 ? 9.533 -7.766 19.045 1.00 96.56 291 GLU A O 1
ATOM 2270 N N . GLY A 1 292 ? 7.970 -7.131 20.523 1.00 95.94 292 GLY A N 1
ATOM 2271 C CA . GLY A 1 292 ? 8.072 -5.696 20.227 1.00 95.94 292 GLY A CA 1
ATOM 2272 C C . GLY A 1 292 ? 7.415 -5.247 18.916 1.00 95.94 292 GLY A C 1
ATOM 2273 O O . GLY A 1 292 ? 7.592 -4.096 18.534 1.00 95.94 292 GLY A O 1
ATOM 2274 N N . GLY A 1 293 ? 6.662 -6.114 18.232 1.00 98.12 293 GLY A N 1
ATOM 2275 C CA . GLY A 1 293 ? 5.892 -5.770 17.036 1.00 98.12 293 GLY A CA 1
ATOM 2276 C C . GLY A 1 293 ? 4.493 -5.236 17.355 1.00 98.12 293 GLY A C 1
ATOM 2277 O O . GLY A 1 293 ? 4.159 -4.918 18.500 1.00 98.12 293 GLY A O 1
ATOM 2278 N N . VAL A 1 294 ? 3.632 -5.145 16.335 1.00 98.44 294 VAL A N 1
ATOM 2279 C CA . VAL A 1 294 ? 2.313 -4.495 16.472 1.00 98.44 294 VAL A CA 1
ATOM 2280 C C . VAL A 1 294 ? 1.396 -5.178 17.484 1.00 98.44 294 VAL A C 1
ATOM 2282 O O . VAL A 1 294 ? 0.597 -4.491 18.122 1.00 98.44 294 VAL A O 1
ATOM 2285 N N . LYS A 1 295 ? 1.494 -6.503 17.687 1.00 98.00 295 LYS A N 1
ATOM 2286 C CA . LYS A 1 295 ? 0.676 -7.178 18.704 1.00 98.00 295 LYS A CA 1
ATOM 2287 C C . LYS A 1 295 ? 1.103 -6.741 20.092 1.00 98.00 295 LYS A C 1
ATOM 2289 O O . LYS A 1 295 ? 0.233 -6.411 20.895 1.00 98.00 295 LYS A O 1
ATOM 2294 N N . ALA A 1 296 ? 2.408 -6.707 20.367 1.00 96.88 296 ALA A N 1
ATOM 2295 C CA . ALA A 1 296 ? 2.929 -6.203 21.632 1.00 96.88 296 ALA A CA 1
ATOM 2296 C C . ALA A 1 296 ? 2.535 -4.729 21.850 1.00 96.88 296 ALA A C 1
ATOM 2298 O O . ALA A 1 296 ? 2.062 -4.377 22.932 1.00 96.88 296 ALA A O 1
ATOM 2299 N N . MET A 1 297 ? 2.636 -3.891 20.812 1.00 97.56 297 MET A N 1
ATOM 2300 C CA . MET A 1 297 ? 2.240 -2.476 20.867 1.00 97.56 297 MET A CA 1
ATOM 2301 C C . MET A 1 297 ? 0.740 -2.288 21.149 1.00 97.56 297 MET A C 1
ATOM 2303 O O . MET A 1 297 ? 0.366 -1.435 21.952 1.00 97.56 297 MET A O 1
ATOM 2307 N N . VAL A 1 298 ? -0.140 -3.094 20.544 1.00 97.19 298 VAL A N 1
ATOM 2308 C CA . VAL A 1 298 ? -1.586 -3.049 20.837 1.00 97.19 298 VAL A CA 1
ATOM 2309 C C . VAL A 1 298 ? -1.893 -3.586 22.234 1.00 97.19 298 VAL A C 1
ATOM 2311 O O . VAL A 1 298 ? -2.665 -2.969 22.965 1.00 97.19 298 VAL A O 1
ATOM 2314 N N . GLN A 1 299 ? -1.280 -4.702 22.640 1.00 95.50 299 GLN A N 1
ATOM 2315 C CA . GLN A 1 299 ? -1.471 -5.294 23.973 1.00 95.50 299 GLN A CA 1
ATOM 2316 C C . GLN A 1 299 ? -1.020 -4.366 25.101 1.00 95.50 299 GLN A C 1
ATOM 2318 O O . GLN A 1 299 ? -1.587 -4.409 26.193 1.00 95.50 299 GLN A O 1
ATOM 2323 N N . ARG A 1 300 ? -0.038 -3.501 24.832 1.00 94.69 300 ARG A N 1
ATOM 2324 C CA . ARG A 1 300 ? 0.383 -2.444 25.749 1.00 94.69 300 ARG A CA 1
ATOM 2325 C C . ARG A 1 300 ? -0.742 -1.464 26.068 1.00 94.69 300 ARG A C 1
ATOM 2327 O O . ARG A 1 300 ? -0.756 -0.953 27.180 1.00 94.69 300 ARG A O 1
ATOM 2334 N N . GLY A 1 301 ? -1.692 -1.242 25.160 1.00 93.56 301 GLY A N 1
ATOM 2335 C CA . GLY A 1 301 ? -2.947 -0.556 25.470 1.00 93.56 301 GLY A CA 1
ATOM 2336 C C . GLY A 1 301 ? -2.878 0.973 25.524 1.00 93.56 301 GLY A C 1
ATOM 2337 O O . GLY A 1 301 ? -3.565 1.573 26.355 1.00 93.56 301 GLY A O 1
ATOM 2338 N N . ASP A 1 302 ? -2.063 1.591 24.661 1.00 94.56 302 ASP A N 1
ATOM 2339 C CA . ASP A 1 302 ? -2.012 3.051 24.477 1.00 94.56 302 ASP A CA 1
ATOM 2340 C C . ASP A 1 302 ? -3.377 3.623 24.023 1.00 94.56 302 ASP A C 1
ATOM 2342 O O . ASP A 1 302 ? -4.200 2.921 23.421 1.00 94.56 302 ASP A O 1
ATOM 2346 N N . TRP A 1 303 ? -3.619 4.908 24.297 1.00 94.31 303 TRP A N 1
ATOM 2347 C CA . TRP A 1 303 ? -4.841 5.627 23.914 1.00 94.31 303 TRP A CA 1
ATOM 2348 C C . TRP A 1 303 ? -4.551 6.965 23.227 1.00 94.31 303 TRP A C 1
ATOM 2350 O O . TRP A 1 303 ? -3.444 7.492 23.306 1.00 94.31 303 TRP A O 1
ATOM 2360 N N . PHE A 1 304 ? -5.548 7.496 22.517 1.00 94.00 304 PHE A N 1
ATOM 2361 C CA . PHE A 1 304 ? -5.398 8.624 21.582 1.00 94.00 304 PHE A CA 1
ATOM 2362 C C . PHE A 1 304 ? -6.307 9.820 21.909 1.00 94.00 304 PHE A C 1
ATOM 2364 O O . PHE A 1 304 ? -6.342 10.801 21.166 1.00 94.00 304 PHE A O 1
ATOM 2371 N N . VAL A 1 305 ? -7.097 9.730 22.984 1.00 91.25 305 VAL A N 1
ATOM 2372 C CA . VAL A 1 305 ? -8.001 10.795 23.443 1.00 91.25 305 VAL A CA 1
ATOM 2373 C C . VAL A 1 305 ? -7.902 10.985 24.950 1.00 91.25 305 VAL A C 1
ATOM 2375 O O . VAL A 1 305 ? -7.824 10.010 25.698 1.00 91.25 305 VAL A O 1
ATOM 2378 N N . ASP A 1 306 ? -7.941 12.236 25.405 1.00 82.69 306 ASP A N 1
ATOM 2379 C CA . ASP A 1 306 ? -7.998 12.543 26.833 1.00 82.69 306 ASP A CA 1
ATOM 2380 C C . ASP A 1 306 ? -9.250 11.934 27.476 1.00 82.69 306 ASP A C 1
ATOM 2382 O O . ASP A 1 306 ? -10.356 12.028 26.941 1.00 82.69 306 ASP A O 1
ATOM 2386 N N . GLY A 1 307 ? -9.079 11.298 28.637 1.00 73.50 307 GLY A N 1
ATOM 2387 C CA . GLY A 1 307 ? -10.176 10.663 29.372 1.00 73.50 307 GLY A CA 1
ATOM 2388 C C . GLY A 1 307 ? -10.574 9.268 28.880 1.00 73.50 307 GLY A C 1
ATOM 2389 O O . GLY A 1 307 ? -11.452 8.656 29.488 1.00 73.50 307 GLY A O 1
ATOM 2390 N N . ALA A 1 308 ? -9.921 8.718 27.848 1.00 69.25 308 ALA A N 1
ATOM 2391 C CA . ALA A 1 308 ? -9.967 7.275 27.629 1.00 69.25 308 ALA A CA 1
ATOM 2392 C C . ALA A 1 308 ? -9.378 6.578 28.865 1.00 69.25 308 ALA A C 1
ATOM 2394 O O . ALA A 1 308 ? -8.261 6.881 29.283 1.00 69.25 308 ALA A O 1
ATOM 2395 N N . ASN A 1 309 ? -10.141 5.671 29.482 1.00 62.84 309 ASN A N 1
ATOM 2396 C CA . ASN A 1 309 ? -9.656 4.916 30.636 1.00 62.84 309 ASN A CA 1
ATOM 2397 C C . ASN A 1 309 ? -8.346 4.214 30.268 1.00 62.84 309 ASN A C 1
ATOM 2399 O O . ASN A 1 309 ? -8.308 3.484 29.272 1.00 62.84 309 ASN A O 1
ATOM 2403 N N . ALA A 1 310 ? -7.308 4.403 31.090 1.00 62.94 310 ALA A N 1
ATOM 2404 C CA . ALA A 1 310 ? -6.061 3.662 30.964 1.00 62.94 310 ALA A CA 1
ATOM 2405 C C . ALA A 1 310 ? -6.394 2.166 30.903 1.00 62.94 310 ALA A C 1
ATOM 2407 O O . ALA A 1 310 ? -6.934 1.597 31.855 1.00 62.94 310 ALA A O 1
ATOM 2408 N N . SER A 1 311 ? -6.155 1.549 29.745 1.00 62.06 311 SER A N 1
ATOM 2409 C CA . SER A 1 311 ? -6.562 0.158 29.524 1.00 62.06 311 SER A CA 1
ATOM 2410 C C . SER A 1 311 ? -5.617 -0.833 30.208 1.00 62.06 311 SER A C 1
ATOM 2412 O O . SER A 1 311 ? -6.002 -1.968 30.486 1.00 62.06 311 SER A O 1
ATOM 2414 N N . THR A 1 312 ? -4.398 -0.389 30.527 1.00 72.31 312 THR A N 1
ATOM 2415 C CA . THR A 1 312 ? -3.348 -1.154 31.203 1.00 72.31 312 THR A CA 1
ATOM 2416 C C . THR A 1 312 ? -2.485 -0.221 32.066 1.00 72.31 312 THR A C 1
ATOM 2418 O O . THR A 1 312 ? -2.545 1.001 31.933 1.00 72.31 312 THR A O 1
ATOM 2421 N N . ALA A 1 313 ? -1.629 -0.798 32.916 1.00 72.81 313 ALA A N 1
ATOM 2422 C CA . ALA A 1 313 ? -0.650 -0.047 33.707 1.00 72.81 313 ALA A CA 1
ATOM 2423 C C . ALA A 1 313 ? 0.529 0.522 32.882 1.00 72.81 313 ALA A C 1
ATOM 2425 O O . ALA A 1 313 ? 1.288 1.334 33.401 1.00 72.81 313 ALA A O 1
ATOM 2426 N N . THR A 1 314 ? 0.717 0.081 31.632 1.00 88.56 314 THR A N 1
ATOM 2427 C CA . THR A 1 314 ? 1.898 0.398 30.797 1.00 88.56 314 THR A CA 1
ATOM 2428 C C . THR A 1 314 ? 1.583 1.238 29.556 1.00 88.56 314 THR A C 1
ATOM 2430 O O . THR A 1 314 ? 2.504 1.659 28.847 1.00 88.56 314 THR A O 1
ATOM 2433 N N . GLY A 1 315 ? 0.298 1.427 29.252 1.00 91.31 315 GLY A N 1
ATOM 2434 C CA . GLY A 1 315 ? -0.162 2.277 28.161 1.00 91.31 315 GLY A CA 1
ATOM 2435 C C . GLY A 1 315 ? -0.048 3.763 28.501 1.00 91.31 315 GLY A C 1
ATOM 2436 O O . GLY A 1 315 ? -0.021 4.141 29.674 1.00 91.31 315 GLY A O 1
ATOM 2437 N N . GLN A 1 316 ? -0.010 4.606 27.472 1.00 92.44 316 GLN A N 1
ATOM 2438 C CA . GLN A 1 316 ? -0.011 6.064 27.611 1.00 92.44 316 GLN A CA 1
ATOM 2439 C C . GLN A 1 316 ? -0.867 6.758 26.542 1.00 92.44 316 GLN A C 1
ATOM 2441 O O . GLN A 1 316 ? -1.196 6.170 25.508 1.00 92.44 316 GLN A O 1
ATOM 2446 N N . LEU A 1 317 ? -1.167 8.041 26.771 1.00 92.69 317 LEU A N 1
ATOM 2447 C CA . LEU A 1 317 ? -1.675 8.931 25.728 1.00 92.69 317 LEU A CA 1
ATOM 2448 C C . LEU A 1 317 ? -0.578 9.155 24.676 1.00 92.69 317 LEU A C 1
ATOM 2450 O O . LEU A 1 317 ? 0.552 9.492 25.030 1.00 92.69 317 LEU A O 1
ATOM 2454 N N . SER A 1 318 ? -0.892 8.972 23.396 1.00 92.88 318 SER A N 1
ATOM 2455 C CA . SER A 1 318 ? 0.074 9.122 22.296 1.00 92.88 318 SER A CA 1
ATOM 2456 C C . SER A 1 318 ? -0.607 9.471 20.970 1.00 92.88 318 SER A C 1
ATOM 2458 O O . SER A 1 318 ? -1.824 9.341 20.845 1.00 92.88 318 SER A O 1
ATOM 2460 N N . SER A 1 319 ? 0.174 9.893 19.972 1.00 94.56 319 SER A N 1
ATOM 2461 C CA . SER A 1 319 ? -0.309 10.012 18.592 1.00 94.56 319 SER A CA 1
ATOM 2462 C C . SER A 1 319 ? -0.576 8.622 18.004 1.00 94.56 319 SER A C 1
ATOM 2464 O O . SER A 1 319 ? 0.223 7.708 18.238 1.00 94.56 319 SER A O 1
ATOM 2466 N N . PRO A 1 320 ? -1.643 8.434 17.211 1.00 97.00 320 PRO A N 1
ATOM 2467 C CA . PRO A 1 320 ? -1.900 7.160 16.556 1.00 97.00 320 PRO A CA 1
ATOM 2468 C C . PRO A 1 320 ? -0.960 6.931 15.362 1.00 97.00 320 PRO A C 1
ATOM 2470 O O . PRO A 1 320 ? -0.885 7.758 14.457 1.00 97.00 320 PRO A O 1
ATOM 2473 N N . VAL A 1 321 ? -0.327 5.760 15.311 1.00 98.31 321 VAL A N 1
ATOM 2474 C CA . VAL A 1 321 ? 0.407 5.226 14.152 1.00 98.31 321 VAL A CA 1
ATOM 2475 C C . VAL A 1 321 ? -0.433 4.129 13.512 1.00 98.31 321 VAL A C 1
ATOM 2477 O O . VAL A 1 321 ? -1.007 3.290 14.206 1.00 98.31 321 VAL A O 1
ATOM 2480 N N . VAL A 1 322 ? -0.516 4.121 12.185 1.00 98.56 322 VAL A N 1
ATOM 2481 C CA . VAL A 1 322 ? -1.329 3.173 11.421 1.00 98.56 322 VAL A CA 1
ATOM 2482 C C . VAL A 1 322 ? -0.438 2.192 10.673 1.00 98.56 322 VAL A C 1
ATOM 2484 O O . VAL A 1 322 ? 0.524 2.588 10.027 1.00 98.56 322 VAL A O 1
ATOM 2487 N N . TRP A 1 323 ? -0.788 0.911 10.700 1.00 98.81 323 TRP A N 1
ATOM 2488 C CA . TRP A 1 323 ? -0.105 -0.133 9.943 1.00 98.81 323 TRP A CA 1
ATOM 2489 C C . TRP A 1 323 ? -1.099 -0.771 8.980 1.00 98.81 323 TRP A C 1
ATOM 2491 O O . TRP A 1 323 ? -2.025 -1.458 9.412 1.00 98.81 323 TRP A O 1
ATOM 2501 N N . ASN A 1 324 ? -0.928 -0.515 7.683 1.00 98.56 324 ASN A N 1
ATOM 2502 C CA . ASN A 1 324 ? -1.743 -1.123 6.633 1.00 98.56 324 ASN A CA 1
ATOM 2503 C C . ASN A 1 324 ? -1.092 -2.430 6.176 1.00 98.56 324 ASN A C 1
ATOM 2505 O O . ASN A 1 324 ? 0.074 -2.432 5.770 1.00 98.56 324 ASN A O 1
ATOM 2509 N N . VAL A 1 325 ? -1.844 -3.523 6.235 1.00 98.69 325 VAL A N 1
ATOM 2510 C CA . VAL A 1 325 ? -1.379 -4.876 5.943 1.00 98.69 325 VAL A CA 1
ATOM 2511 C C . VAL A 1 325 ? -2.160 -5.439 4.769 1.00 98.69 325 VAL A C 1
ATOM 2513 O O . VAL A 1 325 ? -3.389 -5.398 4.727 1.00 98.69 325 VAL A O 1
ATOM 2516 N N . PHE A 1 326 ? -1.433 -5.990 3.807 1.00 98.06 326 PHE A N 1
ATOM 2517 C CA . PHE A 1 326 ? -2.004 -6.622 2.627 1.00 98.06 326 PHE A CA 1
ATOM 2518 C C . PHE A 1 326 ? -1.068 -7.708 2.115 1.00 98.06 326 PHE A C 1
ATOM 2520 O O . PHE A 1 326 ? 0.119 -7.708 2.437 1.00 98.06 326 PHE A O 1
ATOM 2527 N N . GLY A 1 327 ? -1.573 -8.628 1.300 1.00 95.25 327 GLY A N 1
ATOM 2528 C CA . GLY A 1 327 ? -0.720 -9.666 0.747 1.00 95.25 327 GLY A CA 1
ATOM 2529 C C . GLY A 1 327 ? -1.179 -10.277 -0.565 1.00 95.25 327 GLY A C 1
ATOM 2530 O O . GLY A 1 327 ? -2.341 -10.191 -0.956 1.00 95.25 327 GLY A O 1
ATOM 2531 N N . LEU A 1 328 ? -0.223 -10.933 -1.211 1.00 95.69 328 LEU A N 1
ATOM 2532 C CA . LEU A 1 328 ? -0.416 -11.802 -2.361 1.00 95.69 328 LEU A CA 1
ATOM 2533 C C . LEU A 1 328 ? -0.449 -13.241 -1.852 1.00 95.69 328 LEU A C 1
ATOM 2535 O O . LEU A 1 328 ? 0.550 -13.720 -1.320 1.00 95.69 328 LEU A O 1
ATOM 2539 N N . THR A 1 329 ? -1.565 -13.947 -2.026 1.00 98.12 329 THR A N 1
ATOM 2540 C CA . THR A 1 329 ? -1.551 -15.412 -1.898 1.00 98.12 329 THR A CA 1
ATOM 2541 C C . THR A 1 329 ? -1.200 -15.995 -3.252 1.00 98.12 329 THR A C 1
ATOM 2543 O O . THR A 1 329 ? -1.987 -15.909 -4.193 1.00 98.12 329 THR A O 1
ATOM 2546 N N . HIS A 1 330 ? 0.006 -16.540 -3.351 1.00 97.88 330 HIS A N 1
ATOM 2547 C CA . HIS A 1 330 ? 0.602 -16.959 -4.601 1.00 97.88 330 HIS A CA 1
ATOM 2548 C C . HIS A 1 330 ? 0.489 -18.477 -4.758 1.00 97.88 330 HIS A C 1
ATOM 2550 O O . HIS A 1 330 ? 1.151 -19.248 -4.058 1.00 97.88 330 HIS A O 1
ATOM 2556 N N . ASN A 1 331 ? -0.354 -18.884 -5.706 1.00 97.56 331 ASN A N 1
ATOM 2557 C CA . ASN A 1 331 ? -0.418 -20.243 -6.233 1.00 97.56 331 ASN A CA 1
ATOM 2558 C C . ASN A 1 331 ? 0.308 -20.238 -7.587 1.00 97.56 331 ASN A C 1
ATOM 2560 O O . ASN A 1 331 ? -0.301 -19.801 -8.568 1.00 97.56 331 ASN A O 1
ATOM 2564 N N . PRO A 1 332 ? 1.589 -20.650 -7.649 1.00 97.31 332 PRO A N 1
ATOM 2565 C CA . PRO A 1 332 ? 2.403 -20.453 -8.844 1.00 97.31 332 PRO A CA 1
ATOM 2566 C C . PRO A 1 332 ? 1.843 -21.143 -10.087 1.00 97.31 332 PRO A C 1
ATOM 2568 O O . PRO A 1 332 ? 1.257 -22.228 -10.027 1.00 97.31 332 PRO A O 1
ATOM 2571 N N . ARG A 1 333 ? 2.085 -20.536 -11.242 1.00 97.56 333 ARG A N 1
ATOM 2572 C CA . ARG A 1 333 ? 1.647 -20.981 -12.569 1.00 97.56 333 ARG A CA 1
ATOM 2573 C C . ARG A 1 333 ? 2.855 -21.370 -13.418 1.00 97.56 333 ARG A C 1
ATOM 2575 O O . ARG A 1 333 ? 3.991 -21.056 -13.076 1.00 97.56 333 ARG A O 1
ATOM 2582 N N . VAL A 1 334 ? 2.623 -22.045 -14.544 1.00 97.75 334 VAL A N 1
ATOM 2583 C CA . VAL A 1 334 ? 3.718 -22.418 -15.463 1.00 97.75 334 VAL A CA 1
ATOM 2584 C C . VAL A 1 334 ? 4.373 -21.171 -16.058 1.00 97.75 334 VAL A C 1
ATOM 2586 O O . VAL A 1 334 ? 5.588 -21.126 -16.210 1.00 97.75 334 VAL A O 1
ATOM 2589 N N . GLU A 1 335 ? 3.580 -20.136 -16.333 1.00 98.06 335 GLU A N 1
ATOM 2590 C CA . GLU A 1 335 ? 4.037 -18.846 -16.852 1.00 98.06 335 GLU A CA 1
ATOM 2591 C C . GLU A 1 335 ? 4.953 -18.092 -15.886 1.00 98.06 335 GLU A C 1
ATOM 2593 O O . GLU A 1 335 ? 5.615 -17.146 -16.304 1.00 98.06 335 GLU A O 1
ATOM 2598 N N . ASP A 1 336 ? 5.009 -18.509 -14.619 1.00 97.62 336 ASP A N 1
ATOM 2599 C CA . ASP A 1 336 ? 5.864 -17.888 -13.612 1.00 97.62 336 ASP A CA 1
ATOM 2600 C C . ASP A 1 336 ? 7.299 -18.460 -13.632 1.00 97.62 336 ASP A C 1
ATOM 2602 O O . ASP A 1 336 ? 8.159 -18.054 -12.846 1.00 97.62 336 ASP A O 1
ATOM 2606 N N . TRP A 1 337 ? 7.574 -19.407 -14.539 1.00 97.19 337 TRP A N 1
ATOM 2607 C CA . TRP A 1 337 ? 8.876 -20.031 -14.755 1.00 97.19 337 TRP A CA 1
ATOM 2608 C C . TRP A 1 337 ? 9.380 -19.804 -16.192 1.00 97.19 337 TRP A C 1
ATOM 2610 O O . TRP A 1 337 ? 8.607 -19.918 -17.144 1.00 97.19 337 TRP A O 1
ATOM 2620 N N . PRO A 1 338 ? 10.686 -19.533 -16.401 1.00 95.25 338 PRO A N 1
ATOM 2621 C CA . PRO A 1 338 ? 11.769 -19.471 -15.410 1.00 95.25 338 PRO A CA 1
ATOM 2622 C C . PRO A 1 338 ? 11.843 -18.158 -14.624 1.00 95.25 338 PRO A C 1
ATOM 2624 O O . PRO A 1 338 ? 12.635 -18.066 -13.694 1.00 95.25 338 PRO A O 1
ATOM 2627 N N . VAL A 1 339 ? 11.039 -17.160 -14.988 1.00 96.88 339 VAL A N 1
ATOM 2628 C CA . VAL A 1 339 ? 10.947 -15.869 -14.302 1.00 96.88 339 VAL A CA 1
ATOM 2629 C C . VAL A 1 339 ? 9.502 -15.384 -14.337 1.00 96.88 339 VAL A C 1
ATOM 2631 O O . VAL A 1 339 ? 8.849 -15.428 -15.380 1.00 96.88 339 VAL A O 1
ATOM 2634 N N . MET A 1 340 ? 9.010 -14.930 -13.192 1.00 96.56 340 MET A N 1
ATOM 2635 C CA . MET A 1 340 ? 7.631 -14.535 -12.973 1.00 96.56 340 MET A CA 1
ATOM 2636 C C . MET A 1 340 ? 7.344 -13.165 -13.595 1.00 96.56 340 MET A C 1
ATOM 2638 O O . MET A 1 340 ? 8.051 -12.198 -13.285 1.00 96.56 340 MET A O 1
ATOM 2642 N N . PRO A 1 341 ? 6.286 -13.032 -14.418 1.00 97.19 341 PRO A N 1
ATOM 2643 C CA . PRO A 1 341 ? 5.732 -11.734 -14.771 1.00 97.19 341 PRO A CA 1
ATOM 2644 C C . PRO A 1 341 ? 5.376 -10.932 -13.522 1.00 97.19 341 PRO A C 1
ATOM 2646 O O . PRO A 1 341 ? 5.128 -11.470 -12.451 1.00 97.19 341 PRO A O 1
ATOM 2649 N N . VAL A 1 342 ? 5.353 -9.615 -13.648 1.00 97.25 342 VAL A N 1
ATOM 2650 C CA . VAL A 1 342 ? 5.164 -8.766 -12.480 1.00 97.25 342 VAL A CA 1
ATOM 2651 C C . VAL A 1 342 ? 3.733 -8.844 -11.926 1.00 97.25 342 VAL A C 1
ATOM 2653 O O . VAL A 1 342 ? 2.773 -8.578 -12.647 1.00 97.25 342 VAL A O 1
ATOM 2656 N N . GLU A 1 343 ? 3.601 -9.140 -10.634 1.00 96.75 343 GLU A N 1
ATOM 2657 C CA . GLU A 1 343 ? 2.349 -9.030 -9.876 1.00 96.75 343 GLU A CA 1
ATOM 2658 C C . GLU A 1 343 ? 2.361 -7.730 -9.066 1.00 96.75 343 GLU A C 1
ATOM 2660 O O . GLU A 1 343 ? 3.308 -7.462 -8.324 1.00 96.75 343 GLU A O 1
ATOM 2665 N N . ILE A 1 344 ? 1.330 -6.893 -9.226 1.00 96.88 344 ILE A N 1
ATOM 2666 C CA . ILE A 1 344 ? 1.304 -5.523 -8.690 1.00 96.88 344 ILE A CA 1
ATOM 2667 C C . ILE A 1 344 ? 0.227 -5.384 -7.614 1.00 96.88 344 ILE A C 1
ATOM 2669 O O . ILE A 1 344 ? -0.960 -5.604 -7.860 1.00 96.88 344 ILE A O 1
ATOM 2673 N N . HIS A 1 345 ? 0.630 -4.896 -6.443 1.00 96.50 345 HIS A N 1
ATOM 2674 C CA . HIS A 1 345 ? -0.274 -4.455 -5.389 1.00 96.50 345 HIS A CA 1
ATOM 2675 C C . HIS A 1 345 ? -0.025 -2.998 -5.041 1.00 96.50 345 HIS A C 1
ATOM 2677 O O . HIS A 1 345 ? 1.110 -2.547 -4.937 1.00 96.50 345 HIS A O 1
ATOM 2683 N N . GLN A 1 346 ? -1.104 -2.254 -4.827 1.00 96.19 346 GLN A N 1
ATOM 2684 C CA . GLN A 1 346 ? -1.013 -0.864 -4.414 1.00 96.19 346 GLN A CA 1
ATOM 2685 C C . GLN A 1 346 ? -2.208 -0.455 -3.570 1.00 96.19 346 GLN A C 1
ATOM 2687 O O . GLN A 1 346 ? -3.285 -1.053 -3.654 1.00 96.19 346 GLN A O 1
ATOM 2692 N N . PHE A 1 347 ? -2.017 0.601 -2.792 1.00 97.75 347 PHE A N 1
ATOM 2693 C CA . PHE A 1 347 ? -3.095 1.324 -2.139 1.00 97.75 347 PHE A CA 1
ATOM 2694 C C . PHE A 1 347 ? -2.846 2.824 -2.230 1.00 97.75 347 PHE A C 1
ATOM 2696 O O . PHE A 1 347 ? -1.731 3.282 -2.491 1.00 97.75 347 PHE A O 1
ATOM 2703 N N . HIS A 1 348 ? -3.913 3.591 -2.036 1.00 98.38 348 HIS A N 1
ATOM 2704 C CA . HIS A 1 348 ? -3.908 5.020 -2.296 1.00 98.38 348 HIS A CA 1
ATOM 2705 C C . HIS A 1 348 ? -4.337 5.793 -1.059 1.00 98.38 348 HIS A C 1
ATOM 2707 O O . HIS A 1 348 ? -5.446 5.607 -0.554 1.00 98.38 348 HIS A O 1
ATOM 2713 N N . ILE A 1 349 ? -3.471 6.695 -0.618 1.00 98.69 349 ILE A N 1
ATOM 2714 C CA . ILE A 1 349 ? -3.742 7.677 0.421 1.00 98.69 349 ILE A CA 1
ATOM 2715 C C . ILE A 1 349 ? -4.100 8.979 -0.296 1.00 98.69 349 ILE A C 1
ATOM 2717 O O . ILE A 1 349 ? -3.277 9.573 -0.988 1.00 98.69 349 ILE A O 1
ATOM 2721 N N . ARG A 1 350 ? -5.358 9.404 -0.195 1.00 98.50 350 ARG A N 1
ATOM 2722 C CA . ARG A 1 350 ? -5.901 10.550 -0.939 1.00 98.50 350 ARG A CA 1
ATOM 2723 C C . ARG A 1 350 ? -6.391 11.639 0.012 1.00 98.50 350 ARG A C 1
ATOM 2725 O O . ARG A 1 350 ? -6.914 11.297 1.075 1.00 98.50 350 ARG A O 1
ATOM 2732 N N . PRO A 1 351 ? -6.298 12.926 -0.361 1.00 98.44 351 PRO A N 1
ATOM 2733 C CA . PRO A 1 351 ? -6.873 13.998 0.438 1.00 98.44 351 PRO A CA 1
ATOM 2734 C C . PRO A 1 351 ? -8.394 13.818 0.559 1.00 98.44 351 PRO A C 1
ATOM 2736 O O . PRO A 1 351 ? -9.087 13.444 -0.390 1.00 98.44 351 PRO A O 1
ATOM 2739 N N . ALA A 1 352 ? -8.924 14.087 1.745 1.00 97.62 352 ALA A N 1
ATOM 2740 C CA . ALA A 1 352 ? -10.338 14.019 2.077 1.00 97.62 352 ALA A CA 1
ATOM 2741 C C . ALA A 1 352 ? -10.707 15.278 2.852 1.00 97.62 352 ALA A C 1
ATOM 2743 O O . ALA A 1 352 ? -10.361 15.412 4.021 1.00 97.62 352 ALA A O 1
ATOM 2744 N N . ASP A 1 353 ? -11.376 16.213 2.176 1.00 97.81 353 ASP A N 1
ATOM 2745 C CA . ASP A 1 353 ? -11.675 17.536 2.732 1.00 97.81 353 ASP A CA 1
ATOM 2746 C C . ASP A 1 353 ? -10.405 18.331 3.130 1.00 97.81 353 ASP A C 1
ATOM 2748 O O . ASP A 1 353 ? -10.496 19.308 3.859 1.00 97.81 353 ASP A O 1
ATOM 2752 N N . PHE A 1 354 ? -9.209 17.959 2.651 1.00 98.31 354 PHE A N 1
ATOM 2753 C CA . PHE A 1 354 ? -7.973 18.701 2.943 1.00 98.31 354 PHE A CA 1
ATOM 2754 C C . PHE A 1 354 ? -7.941 20.059 2.230 1.00 98.31 354 PHE A C 1
ATOM 2756 O O . PHE A 1 354 ? -7.771 21.105 2.848 1.00 98.31 354 PHE A O 1
ATOM 2763 N N . PHE A 1 355 ? -8.175 20.044 0.918 1.00 97.94 355 PHE A N 1
ATOM 2764 C CA . PHE A 1 355 ? -8.238 21.240 0.082 1.00 97.94 355 PHE A CA 1
ATOM 2765 C C . PHE A 1 355 ? -9.674 21.768 -0.030 1.00 97.94 355 PHE A C 1
ATOM 2767 O O . PHE A 1 355 ? -10.649 21.037 0.153 1.00 97.94 355 PHE A O 1
ATOM 2774 N N . THR A 1 356 ? -9.829 23.046 -0.373 1.00 97.12 356 THR A N 1
ATOM 2775 C CA . THR A 1 356 ? -11.145 23.681 -0.594 1.00 97.12 356 THR A CA 1
ATOM 2776 C C . THR A 1 356 ? -11.708 23.444 -1.997 1.00 97.12 356 THR A C 1
ATOM 2778 O O . THR A 1 356 ? -12.878 23.721 -2.251 1.00 97.12 356 THR A O 1
ATOM 2781 N N . SER A 1 357 ? -10.888 22.932 -2.913 1.00 96.38 357 SER A N 1
ATOM 2782 C CA . SER A 1 357 ? -11.252 22.553 -4.278 1.00 96.38 357 SER A CA 1
ATOM 2783 C C . SER A 1 357 ? -10.266 21.502 -4.796 1.00 96.38 357 SER A C 1
ATOM 2785 O O . SER A 1 357 ? -9.341 21.121 -4.080 1.00 96.38 357 SER A O 1
ATOM 2787 N N . ASN A 1 358 ? -10.473 21.004 -6.017 1.00 96.50 358 ASN A N 1
ATOM 2788 C CA . ASN A 1 358 ? -9.530 20.087 -6.651 1.00 96.50 358 ASN A CA 1
ATOM 2789 C C . ASN A 1 358 ? -8.156 20.783 -6.812 1.00 96.50 358 ASN A C 1
ATOM 2791 O O . ASN A 1 358 ? -8.079 21.764 -7.554 1.00 96.50 358 ASN A O 1
ATOM 2795 N N . PRO A 1 359 ? -7.082 20.297 -6.160 1.00 96.56 359 PRO A N 1
ATOM 2796 C CA . PRO A 1 359 ? -5.771 20.940 -6.232 1.00 96.56 359 PRO A CA 1
ATOM 2797 C C . PRO A 1 359 ? -5.107 20.802 -7.611 1.00 96.56 359 PRO A C 1
ATOM 2799 O O . PRO A 1 359 ? -4.165 21.526 -7.879 1.00 96.56 359 PRO A O 1
ATOM 2802 N N . ALA A 1 360 ? -5.621 19.946 -8.504 1.00 95.88 360 ALA A N 1
ATOM 2803 C CA . ALA A 1 360 ? -5.098 19.761 -9.861 1.00 95.88 360 ALA A CA 1
ATOM 2804 C C . ALA A 1 360 ? -5.764 20.669 -10.921 1.00 95.88 360 ALA A C 1
ATOM 2806 O O . ALA A 1 360 ? -5.697 20.380 -12.121 1.00 95.88 360 ALA A O 1
ATOM 2807 N N . LEU A 1 361 ? -6.478 21.726 -10.516 1.00 94.69 361 LEU A N 1
ATOM 2808 C CA . LEU A 1 361 ? -7.147 22.647 -11.451 1.00 94.69 361 LEU A CA 1
ATOM 2809 C C . LEU A 1 361 ? -6.178 23.589 -12.178 1.00 94.69 361 LEU A C 1
ATOM 2811 O O . LEU A 1 361 ? -6.509 24.090 -13.248 1.00 94.69 361 LEU A O 1
ATOM 2815 N N . ASP A 1 362 ? -4.991 23.825 -11.628 1.00 90.81 362 ASP A N 1
ATOM 2816 C CA . ASP A 1 362 ? -3.932 24.621 -12.256 1.00 90.81 362 ASP A CA 1
ATOM 2817 C C . ASP A 1 362 ? -3.048 23.804 -13.217 1.00 90.81 362 ASP A C 1
ATOM 2819 O O . ASP A 1 362 ? -2.151 24.351 -13.865 1.00 90.81 362 ASP A O 1
ATOM 2823 N N . MET A 1 363 ? -3.327 22.504 -13.361 1.00 93.56 363 MET A N 1
ATOM 2824 C CA . MET A 1 363 ? -2.593 21.637 -14.272 1.00 93.56 363 MET A CA 1
ATOM 2825 C C . MET A 1 363 ? -2.824 22.036 -15.738 1.00 93.56 363 MET A C 1
ATOM 2827 O O . MET A 1 363 ? -3.970 22.210 -16.161 1.00 93.56 363 MET A O 1
ATOM 2831 N N . PRO A 1 364 ? -1.760 22.123 -16.562 1.00 90.44 364 PRO A N 1
ATOM 2832 C CA . PRO A 1 364 ? -1.893 22.496 -17.963 1.00 90.44 364 PRO A CA 1
ATOM 2833 C C . PRO A 1 364 ? -2.798 21.548 -18.760 1.00 90.44 364 PRO A C 1
ATOM 2835 O O . PRO A 1 364 ? -2.678 20.324 -18.678 1.00 90.44 364 PRO A O 1
ATOM 2838 N N . THR A 1 365 ? -3.636 22.128 -19.620 1.00 88.81 365 THR A N 1
ATOM 2839 C CA . THR A 1 365 ? -4.527 21.401 -20.543 1.00 88.81 365 THR A CA 1
ATOM 2840 C C . THR A 1 365 ? -3.918 21.195 -21.931 1.00 88.81 365 THR A C 1
ATOM 2842 O O . THR A 1 365 ? -4.554 20.635 -22.821 1.00 88.81 365 THR A O 1
ATOM 2845 N N . ARG A 1 366 ? -2.684 21.672 -22.145 1.00 82.88 366 ARG A N 1
ATOM 2846 C CA . ARG A 1 366 ? -2.042 21.705 -23.465 1.00 82.88 366 ARG A CA 1
ATOM 2847 C C . ARG A 1 366 ? -1.866 20.301 -24.035 1.00 82.88 366 ARG A C 1
ATOM 2849 O O . ARG A 1 366 ? -1.481 19.365 -23.334 1.00 82.88 366 ARG A O 1
ATOM 2856 N N . LYS A 1 367 ? -2.084 20.190 -25.345 1.00 84.12 367 LYS A N 1
ATOM 2857 C CA . LYS A 1 367 ? -1.770 18.986 -26.108 1.00 84.12 367 LYS A CA 1
ATOM 2858 C C . LYS A 1 367 ? -0.271 18.688 -26.009 1.00 84.12 367 LYS A C 1
ATOM 2860 O O . LYS A 1 367 ? 0.561 19.589 -26.079 1.00 84.12 367 LYS A O 1
ATOM 2865 N N . ASN A 1 368 ? 0.064 17.409 -25.863 1.00 85.19 368 ASN A N 1
ATOM 2866 C CA . ASN A 1 368 ? 1.443 16.963 -25.979 1.00 85.19 368 ASN A CA 1
ATOM 2867 C C . ASN A 1 368 ? 1.814 16.831 -27.467 1.00 85.19 368 ASN A C 1
ATOM 2869 O O . ASN A 1 368 ? 1.311 15.943 -28.156 1.00 85.19 368 ASN A O 1
ATOM 2873 N N . GLU A 1 369 ? 2.700 17.702 -27.953 1.00 88.88 369 GLU A N 1
ATOM 2874 C CA . GLU A 1 369 ? 3.108 17.725 -29.366 1.00 88.88 369 GLU A CA 1
ATOM 2875 C C . GLU A 1 369 ? 4.078 16.604 -29.763 1.00 88.88 369 GLU A C 1
ATOM 2877 O O . GLU A 1 369 ? 4.324 16.409 -30.950 1.00 88.88 369 GLU A O 1
ATOM 2882 N N . THR A 1 370 ? 4.599 15.823 -28.810 1.00 87.75 370 THR A N 1
ATOM 2883 C CA . THR A 1 370 ? 5.399 14.625 -29.122 1.00 87.75 370 THR A CA 1
ATOM 2884 C C . THR A 1 370 ? 4.540 13.382 -29.351 1.00 87.75 370 THR A C 1
ATOM 2886 O O . THR A 1 370 ? 5.052 12.348 -29.777 1.00 87.75 370 THR A O 1
ATOM 2889 N N . SER A 1 371 ? 3.230 13.461 -29.090 1.00 87.38 371 SER A N 1
ATOM 2890 C CA . SER A 1 371 ? 2.302 12.357 -29.348 1.00 87.38 371 SER A CA 1
ATOM 2891 C C . SER A 1 371 ? 2.047 12.198 -30.847 1.00 87.38 371 SER A C 1
ATOM 2893 O O . SER A 1 371 ? 1.649 13.148 -31.520 1.00 87.38 371 SER A O 1
ATOM 2895 N N . VAL A 1 372 ? 2.227 10.980 -31.360 1.00 89.19 372 VAL A N 1
ATOM 2896 C CA . VAL A 1 372 ? 2.051 10.646 -32.781 1.00 89.19 372 VAL A CA 1
ATOM 2897 C C . VAL A 1 372 ? 0.934 9.624 -32.972 1.00 89.19 372 VAL A C 1
ATOM 2899 O O . VAL A 1 372 ? 0.735 8.737 -32.144 1.00 89.19 372 VAL A O 1
ATOM 2902 N N . ILE A 1 373 ? 0.209 9.728 -34.087 1.00 86.06 373 ILE A N 1
ATOM 2903 C CA . ILE A 1 373 ? -0.704 8.668 -34.524 1.00 86.06 373 ILE A CA 1
ATOM 2904 C C . ILE A 1 373 ? 0.148 7.568 -35.152 1.00 86.06 373 ILE A C 1
ATOM 2906 O O . ILE A 1 373 ? 0.869 7.826 -36.115 1.00 86.06 373 ILE A O 1
ATOM 2910 N N . VAL A 1 374 ? 0.055 6.346 -34.628 1.00 84.88 374 VAL A N 1
ATOM 2911 C CA . VAL A 1 374 ? 0.686 5.179 -35.254 1.00 84.88 374 VAL A CA 1
ATOM 2912 C C . VAL A 1 374 ? -0.181 4.750 -36.443 1.00 84.88 374 VAL A C 1
ATOM 2914 O O . VAL A 1 374 ? -1.342 4.386 -36.238 1.00 84.88 374 VAL A O 1
ATOM 2917 N N . PRO A 1 375 ? 0.325 4.801 -37.689 1.00 81.06 375 PRO A N 1
ATOM 2918 C CA . PRO A 1 375 ? -0.439 4.350 -38.842 1.00 81.06 375 PRO A CA 1
ATOM 2919 C C . PRO A 1 375 ? -0.553 2.821 -38.810 1.00 81.06 375 PRO A C 1
ATOM 2921 O O . PRO A 1 375 ? 0.423 2.110 -39.040 1.00 81.06 375 PRO A O 1
ATOM 2924 N N . CYS A 1 376 ? -1.746 2.298 -38.532 1.00 68.69 376 CYS A N 1
ATOM 2925 C CA . CYS A 1 376 ? -2.018 0.867 -38.632 1.00 68.69 376 CYS A CA 1
ATOM 2926 C C . CYS A 1 376 ? -2.502 0.497 -40.046 1.00 68.69 376 CYS A C 1
ATOM 2928 O O . CYS A 1 376 ? -3.477 1.053 -40.539 1.00 68.69 376 CYS A O 1
ATOM 2930 N N . CYS A 1 377 ? -1.836 -0.486 -40.659 1.00 63.50 377 CYS A N 1
ATOM 2931 C CA . CYS A 1 377 ? -2.371 -1.410 -41.670 1.00 63.50 377 CYS A CA 1
ATOM 2932 C C . CYS A 1 377 ? -3.161 -0.842 -42.872 1.00 63.50 377 CYS A C 1
ATOM 2934 O O . CYS A 1 377 ? -4.164 -1.430 -43.260 1.00 63.50 377 CYS A O 1
ATOM 2936 N N . ASN A 1 378 ? -2.667 0.200 -43.548 1.00 51.03 378 ASN A N 1
ATOM 2937 C CA . ASN A 1 378 ? -3.027 0.456 -44.951 1.00 51.03 378 ASN A CA 1
ATOM 2938 C C . ASN A 1 378 ? -1.767 0.378 -45.815 1.00 51.03 378 ASN A C 1
ATOM 2940 O O . ASN A 1 378 ? -0.989 1.326 -45.893 1.00 51.03 378 ASN A O 1
ATOM 2944 N N . GLY A 1 379 ? -1.561 -0.770 -46.464 1.00 48.25 379 GLY A N 1
ATOM 2945 C CA . GLY A 1 379 ? -0.408 -1.071 -47.318 1.00 48.25 379 GLY A CA 1
ATOM 2946 C C . GLY A 1 379 ? -0.327 -0.279 -48.629 1.00 48.25 379 GLY A C 1
ATOM 2947 O O . GLY A 1 379 ? 0.155 -0.831 -49.605 1.00 48.25 379 GLY A O 1
ATOM 2948 N N . ASN A 1 380 ? -0.809 0.967 -48.682 1.00 49.12 380 ASN A N 1
ATOM 2949 C CA . ASN A 1 380 ? -0.709 1.853 -49.850 1.00 49.12 380 ASN A CA 1
ATOM 2950 C C . ASN A 1 380 ? -0.958 3.332 -49.486 1.00 49.12 380 ASN A C 1
ATOM 2952 O O . ASN A 1 380 ? -1.801 3.999 -50.080 1.00 49.12 380 ASN A O 1
ATOM 2956 N N . ALA A 1 381 ? -0.231 3.876 -48.508 1.00 45.62 381 ALA A N 1
ATOM 2957 C CA . ALA A 1 381 ? -0.168 5.326 -48.321 1.00 45.62 381 ALA A CA 1
ATOM 2958 C C . ALA A 1 381 ? 1.279 5.794 -48.486 1.00 45.62 381 ALA A C 1
ATOM 2960 O O . ALA A 1 381 ? 2.145 5.527 -47.652 1.00 45.62 381 ALA A O 1
ATOM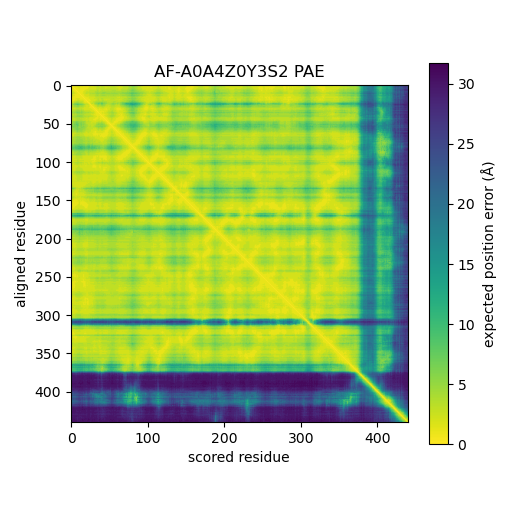 2961 N N . SER A 1 382 ? 1.540 6.454 -49.613 1.00 44.12 382 SER A N 1
ATOM 2962 C CA . SER A 1 382 ? 2.780 7.167 -49.884 1.00 44.12 382 SER A CA 1
ATOM 2963 C C . SER A 1 382 ? 3.058 8.196 -48.782 1.00 44.12 382 SER A C 1
ATOM 2965 O O . SER A 1 382 ? 2.150 8.805 -48.218 1.00 44.12 382 SER A O 1
ATOM 2967 N N . ARG A 1 383 ? 4.344 8.411 -48.491 1.00 45.66 383 ARG A N 1
ATOM 2968 C CA . ARG A 1 383 ? 4.883 9.327 -47.467 1.00 45.66 383 ARG A CA 1
ATOM 2969 C C . ARG A 1 383 ? 4.510 10.818 -47.631 1.00 45.66 383 ARG A C 1
ATOM 2971 O O . ARG A 1 383 ? 5.014 11.630 -46.864 1.00 45.66 383 ARG A O 1
ATOM 2978 N N . ASP A 1 384 ? 3.633 11.182 -48.565 1.00 42.50 384 ASP A N 1
ATOM 2979 C CA . ASP A 1 384 ? 3.339 12.578 -48.928 1.00 42.50 384 ASP A CA 1
ATOM 2980 C C . ASP A 1 384 ? 2.024 13.148 -48.368 1.00 42.50 384 ASP A C 1
ATOM 2982 O O . ASP A 1 384 ? 1.787 14.348 -48.486 1.00 42.50 384 ASP A O 1
ATOM 2986 N N . SER A 1 385 ? 1.175 12.357 -47.702 1.00 40.78 385 SER A N 1
ATOM 2987 C CA . SER A 1 385 ? -0.114 12.851 -47.174 1.00 40.78 385 SER A CA 1
ATOM 2988 C C . SER A 1 385 ? -0.099 13.279 -45.697 1.00 40.78 385 SER A C 1
ATOM 2990 O O . SER A 1 385 ? -1.151 13.564 -45.136 1.00 40.78 385 SER A O 1
ATOM 2992 N N . LEU A 1 386 ? 1.070 13.331 -45.048 1.00 43.03 386 LEU A N 1
ATOM 2993 C CA . LEU A 1 386 ? 1.223 13.732 -43.636 1.00 43.03 386 LEU A CA 1
ATOM 2994 C C . LEU A 1 386 ? 1.794 15.151 -43.465 1.00 43.03 386 LEU A C 1
ATOM 2996 O O . LEU A 1 386 ? 2.336 15.488 -42.412 1.00 43.03 386 LEU A O 1
ATOM 3000 N N . ARG A 1 387 ? 1.658 16.012 -44.483 1.00 37.91 387 ARG A N 1
ATOM 3001 C CA . ARG A 1 387 ? 1.811 17.457 -44.288 1.00 37.91 387 ARG A CA 1
ATOM 3002 C C . ARG A 1 387 ? 0.551 17.994 -43.619 1.00 37.91 387 ARG A C 1
ATOM 3004 O O . ARG A 1 387 ? -0.504 18.086 -44.230 1.00 37.91 387 ARG A O 1
ATOM 3011 N N . THR A 1 388 ? 0.720 18.282 -42.336 1.00 39.28 388 THR A N 1
ATOM 3012 C CA . THR A 1 388 ? -0.068 19.166 -41.475 1.00 39.28 388 THR A CA 1
ATOM 3013 C C . THR A 1 388 ? -1.001 20.123 -42.224 1.00 39.28 388 THR A C 1
ATOM 3015 O O . THR A 1 388 ? -0.574 21.184 -42.674 1.00 39.28 388 THR A O 1
ATOM 3018 N N . ASP A 1 389 ? -2.288 19.783 -42.256 1.00 33.44 389 ASP A N 1
ATOM 3019 C CA . ASP A 1 389 ? -3.372 20.762 -42.349 1.00 33.44 389 ASP A CA 1
ATOM 3020 C C . ASP A 1 389 ? -3.554 21.344 -40.932 1.00 33.44 389 ASP A C 1
ATOM 3022 O O . ASP A 1 389 ? -4.419 20.949 -40.147 1.00 33.44 389 ASP A O 1
ATOM 3026 N N . SER A 1 390 ? -2.636 22.231 -40.549 1.00 39.88 390 SER A N 1
ATOM 3027 C CA . SER A 1 390 ? -2.927 23.241 -39.534 1.00 39.88 390 SER A CA 1
ATOM 3028 C C . SER A 1 390 ? -4.057 24.117 -40.088 1.00 39.88 390 SER A C 1
ATOM 3030 O O . SER A 1 390 ? -3.908 24.633 -41.189 1.00 39.88 390 SER A O 1
ATOM 3032 N N . ASP A 1 391 ? -5.153 24.264 -39.338 1.00 38.69 391 ASP A N 1
ATOM 3033 C CA . ASP A 1 391 ? -6.310 25.157 -39.583 1.00 38.69 391 ASP A CA 1
ATOM 3034 C C . ASP A 1 391 ? -7.609 24.591 -40.171 1.00 38.69 391 ASP A C 1
ATOM 3036 O O . ASP A 1 391 ? -8.513 25.356 -40.512 1.00 38.69 391 ASP A O 1
ATOM 3040 N N . LYS A 1 392 ? -7.833 23.274 -40.164 1.00 34.53 392 LYS A N 1
ATOM 3041 C CA . LYS A 1 392 ? -9.209 22.760 -40.294 1.00 34.53 392 LYS A CA 1
ATOM 3042 C C . LYS A 1 392 ? -9.538 21.805 -39.165 1.00 34.53 392 LYS A C 1
ATOM 3044 O O . LYS A 1 392 ? -9.184 20.631 -39.207 1.00 34.53 392 LYS A O 1
ATOM 3049 N N . SER A 1 393 ? -10.260 22.314 -38.162 1.00 39.16 393 SER A N 1
ATOM 3050 C CA . SER A 1 393 ? -11.053 21.484 -37.254 1.00 39.16 393 SER A CA 1
ATOM 3051 C C . SER A 1 393 ? -11.877 20.527 -38.113 1.00 39.16 393 SER A C 1
ATOM 3053 O O . SER A 1 393 ? -12.808 20.944 -38.809 1.00 39.16 393 SER A O 1
ATOM 3055 N N . GLY A 1 394 ? -11.456 19.265 -38.157 1.00 34.44 394 GLY A N 1
ATOM 3056 C CA . GLY A 1 394 ? -12.077 18.257 -38.995 1.00 34.44 394 GLY A CA 1
ATOM 3057 C C . GLY A 1 394 ? -13.575 18.216 -38.727 1.00 34.44 394 GLY A C 1
ATOM 3058 O O . GLY A 1 394 ? -14.018 18.176 -37.579 1.00 34.44 394 GLY A O 1
ATOM 3059 N N . SER A 1 395 ? -14.352 18.187 -39.804 1.00 37.09 395 SER A N 1
ATOM 3060 C CA . SER A 1 395 ? -15.814 18.047 -39.837 1.00 37.09 395 SER A CA 1
ATOM 3061 C C . SER A 1 395 ? -16.366 16.863 -39.021 1.00 37.09 395 SER A C 1
ATOM 3063 O O . SER A 1 395 ? -17.572 16.776 -38.814 1.00 37.09 395 SER A O 1
ATOM 3065 N N . VAL A 1 396 ? -15.502 15.996 -38.486 1.00 40.84 396 VAL A N 1
ATOM 3066 C CA . VAL A 1 396 ? -15.818 14.943 -37.509 1.00 40.84 396 VAL A CA 1
ATOM 3067 C C . VAL A 1 396 ? -16.267 15.515 -36.150 1.00 40.84 396 VAL A C 1
ATOM 3069 O O . VAL A 1 396 ? -16.969 14.838 -35.405 1.00 40.84 396 VAL A O 1
ATOM 3072 N N . GLN A 1 397 ? -15.924 16.766 -35.822 1.00 42.91 397 GLN A N 1
ATOM 3073 C CA . GLN A 1 397 ? -16.345 17.425 -34.574 1.00 42.91 397 GLN A CA 1
ATOM 3074 C C . GLN A 1 397 ? -17.648 18.228 -34.697 1.00 42.91 397 GLN A C 1
ATOM 3076 O O . GLN A 1 397 ? -18.235 18.579 -33.678 1.00 42.91 397 GLN A O 1
ATOM 3081 N N . ALA A 1 398 ? -18.127 18.511 -35.914 1.00 42.81 398 ALA A N 1
ATOM 3082 C CA . ALA A 1 398 ? -19.298 19.371 -36.110 1.00 42.81 398 ALA A CA 1
ATOM 3083 C C . ALA A 1 398 ? -20.633 18.679 -35.763 1.00 42.81 398 ALA A C 1
ATOM 3085 O O . ALA A 1 398 ? -21.603 19.356 -35.450 1.00 42.81 398 ALA A O 1
ATOM 3086 N N . ASN A 1 399 ? -20.671 17.341 -35.782 1.00 41.84 399 ASN A N 1
ATOM 3087 C CA . ASN A 1 399 ? -21.837 16.519 -35.433 1.00 41.84 399 ASN A CA 1
ATOM 3088 C C . ASN A 1 399 ? -21.398 15.300 -34.615 1.00 41.84 399 ASN A C 1
ATOM 3090 O O . ASN A 1 399 ? -21.561 14.150 -35.030 1.00 41.84 399 ASN A O 1
ATOM 3094 N N . ALA A 1 400 ? -20.769 15.533 -33.466 1.00 38.72 400 ALA A N 1
ATOM 3095 C CA . ALA A 1 400 ? -20.332 14.427 -32.634 1.00 38.72 400 ALA A CA 1
ATOM 3096 C C . ALA A 1 400 ? -21.552 13.742 -31.984 1.00 38.72 400 ALA A C 1
ATOM 3098 O O . ALA A 1 400 ? -22.160 14.264 -31.054 1.00 38.72 400 ALA A O 1
ATOM 3099 N N . VAL A 1 401 ? -21.876 12.531 -32.449 1.00 53.53 401 VAL A N 1
ATOM 3100 C CA . VAL A 1 401 ? -22.769 11.579 -31.751 1.00 53.53 401 VAL A CA 1
ATOM 3101 C C . VAL A 1 401 ? -22.138 11.118 -30.413 1.00 53.53 401 VAL A C 1
ATOM 3103 O O . VAL A 1 401 ? -22.790 10.481 -29.593 1.00 53.53 401 VAL A O 1
ATOM 3106 N N . ALA A 1 402 ? -20.866 11.466 -30.169 1.00 51.72 402 ALA A N 1
ATOM 3107 C CA . ALA A 1 402 ? -20.064 11.104 -29.003 1.00 51.72 402 ALA A CA 1
ATOM 3108 C C . ALA A 1 402 ? -19.409 12.332 -28.331 1.00 51.72 402 ALA A C 1
ATOM 3110 O O . ALA A 1 402 ? -19.272 13.395 -28.930 1.00 51.72 402 ALA A O 1
ATOM 3111 N N . HIS A 1 403 ? -18.978 12.184 -27.072 1.00 51.62 403 HIS A N 1
ATOM 3112 C CA . HIS A 1 403 ? -18.349 13.262 -26.298 1.00 51.62 403 HIS A CA 1
ATOM 3113 C C . HIS A 1 403 ? -17.074 13.814 -26.963 1.00 51.62 403 HIS A C 1
ATOM 3115 O O . HIS A 1 403 ? -16.151 13.065 -27.290 1.00 51.62 403 HIS A O 1
ATOM 3121 N N . LEU A 1 404 ? -17.001 15.144 -27.089 1.00 58.59 404 LEU A N 1
ATOM 3122 C CA . LEU A 1 404 ? -15.851 15.864 -27.639 1.00 58.59 404 LEU A CA 1
ATOM 3123 C C . LEU A 1 404 ? -14.586 15.700 -26.773 1.00 58.59 404 LEU A C 1
ATOM 3125 O O . LEU A 1 404 ? -14.650 15.580 -25.545 1.00 58.59 404 LEU A O 1
ATOM 3129 N N . GLN A 1 405 ? -13.432 15.701 -27.443 1.00 59.94 405 GLN A N 1
ATOM 3130 C CA . GLN A 1 405 ? -12.083 15.728 -26.865 1.00 59.94 405 GLN A CA 1
ATOM 3131 C C . GLN A 1 405 ? -11.508 17.129 -27.104 1.00 59.94 405 GLN A C 1
ATOM 3133 O O . GLN A 1 405 ? -11.593 17.613 -28.232 1.00 59.94 405 GLN A O 1
ATOM 3138 N N . GLY A 1 406 ? -10.931 17.777 -26.090 1.00 55.56 406 GLY A N 1
ATOM 3139 C CA . GLY A 1 406 ? -10.437 19.147 -26.239 1.00 55.56 406 GLY A CA 1
ATOM 3140 C C . GLY A 1 406 ? -9.440 19.550 -25.161 1.00 55.56 406 GLY A C 1
ATOM 3141 O O . GLY A 1 406 ? -9.517 19.079 -24.029 1.00 55.56 406 GLY A O 1
ATOM 3142 N N . ALA A 1 407 ? -8.499 20.403 -25.562 1.00 56.62 407 ALA A N 1
ATOM 3143 C CA . ALA A 1 407 ? -7.457 21.017 -24.742 1.00 56.62 407 ALA A CA 1
ATOM 3144 C C . ALA A 1 407 ? -7.818 22.470 -24.370 1.00 56.62 407 ALA A C 1
ATOM 3146 O O . ALA A 1 407 ? -6.927 23.274 -24.089 1.00 56.62 407 ALA A O 1
ATOM 3147 N N . ASP A 1 408 ? -9.107 22.828 -24.429 1.00 61.72 408 ASP A N 1
ATOM 3148 C CA . ASP A 1 408 ? -9.551 24.203 -24.206 1.00 61.72 408 ASP A CA 1
ATOM 3149 C C . ASP A 1 408 ? -9.065 24.698 -22.837 1.00 61.72 408 ASP A C 1
ATOM 3151 O O . ASP A 1 408 ? -8.987 23.930 -21.874 1.00 61.72 408 ASP A O 1
ATOM 3155 N N . ALA A 1 409 ? -8.719 25.985 -22.746 1.00 55.97 409 ALA A N 1
ATOM 3156 C CA . ALA A 1 409 ? -8.329 26.588 -21.477 1.00 55.97 409 ALA A CA 1
ATOM 3157 C C . ALA A 1 409 ? -9.478 26.444 -20.472 1.00 55.97 409 ALA A C 1
ATOM 3159 O O . ALA A 1 409 ? -10.633 26.723 -20.818 1.00 55.97 409 ALA A O 1
ATOM 3160 N N . ASP A 1 410 ? -9.180 25.998 -19.247 1.00 54.19 410 ASP A N 1
ATOM 3161 C CA . ASP A 1 410 ? -10.190 25.949 -18.193 1.00 54.19 410 ASP A CA 1
ATOM 3162 C C . ASP A 1 410 ? -10.540 27.362 -17.677 1.00 54.19 410 ASP A C 1
ATOM 3164 O O . ASP A 1 410 ? -9.878 28.347 -18.008 1.00 54.19 410 ASP A O 1
ATOM 3168 N N . VAL A 1 411 ? -11.605 27.483 -16.878 1.00 58.19 411 VAL A N 1
ATOM 3169 C CA . VAL A 1 411 ? -11.839 28.684 -16.069 1.00 58.19 411 VAL A CA 1
ATOM 3170 C C . VAL A 1 411 ? -10.650 28.831 -15.121 1.00 58.19 411 VAL A C 1
ATOM 3172 O O . VAL A 1 411 ? -10.349 27.893 -14.391 1.00 58.19 411 VAL A O 1
ATOM 3175 N N . ASP A 1 412 ? -9.977 29.988 -15.132 1.00 63.41 412 ASP A N 1
ATOM 3176 C CA . ASP A 1 412 ? -8.857 30.256 -14.218 1.00 63.41 412 ASP A CA 1
ATOM 3177 C C . ASP A 1 412 ? -9.288 29.917 -12.776 1.00 63.41 412 ASP A C 1
ATOM 3179 O O . ASP A 1 412 ? -10.291 30.474 -12.310 1.00 63.41 412 ASP A O 1
ATOM 3183 N N . PRO A 1 413 ? -8.569 29.034 -12.056 1.00 55.84 413 PRO A N 1
ATOM 3184 C CA . PRO A 1 413 ? -8.890 28.689 -10.674 1.00 55.84 413 PRO A CA 1
ATOM 3185 C C . PRO A 1 413 ? -9.029 29.916 -9.760 1.00 55.84 413 PRO A C 1
ATOM 3187 O O . PRO A 1 413 ? -9.801 29.888 -8.803 1.00 55.84 413 PRO A O 1
ATOM 3190 N N . LYS A 1 414 ? -8.349 31.030 -10.073 1.00 65.25 414 LYS A N 1
ATOM 3191 C CA . LYS A 1 414 ? -8.477 32.313 -9.355 1.00 65.25 414 LYS A CA 1
ATOM 3192 C C . LYS A 1 414 ? -9.841 32.982 -9.533 1.00 65.25 414 LYS A C 1
ATOM 3194 O O . LYS A 1 414 ? -10.231 33.786 -8.687 1.00 65.25 414 LYS A O 1
ATOM 3199 N N . ASN A 1 415 ? -10.544 32.658 -10.615 1.00 70.25 415 ASN A N 1
ATOM 3200 C CA . ASN A 1 415 ? -11.873 33.165 -10.948 1.00 70.25 415 ASN A CA 1
ATOM 3201 C C . ASN A 1 415 ? -12.997 32.262 -10.419 1.00 70.25 415 ASN A C 1
ATOM 3203 O O . ASN A 1 415 ? -14.170 32.624 -10.540 1.00 70.25 415 ASN A O 1
ATOM 3207 N N . LEU A 1 416 ? -12.674 31.103 -9.830 1.00 60.91 416 LEU A N 1
ATOM 3208 C CA . LEU A 1 416 ? -13.663 30.313 -9.106 1.00 60.91 416 LEU A CA 1
ATOM 3209 C C . LEU A 1 416 ? -14.098 31.079 -7.848 1.00 60.91 416 LEU A C 1
ATOM 3211 O O . LEU A 1 416 ? -13.256 31.673 -7.166 1.00 60.91 416 LEU A O 1
ATOM 3215 N N . PRO A 1 417 ? -15.402 31.093 -7.515 1.00 55.03 417 PRO A N 1
ATOM 3216 C CA . PRO A 1 417 ? -15.869 31.746 -6.304 1.00 55.03 417 PRO A CA 1
ATOM 3217 C C . PRO A 1 417 ? -15.146 31.143 -5.096 1.00 55.03 417 PRO A C 1
ATOM 3219 O O . PRO A 1 417 ? -15.244 29.945 -4.830 1.00 55.03 417 PRO A O 1
ATOM 3222 N N . LYS A 1 418 ? -14.398 31.983 -4.373 1.00 53.31 418 LYS A N 1
ATOM 3223 C CA . LYS A 1 418 ? -13.757 31.591 -3.116 1.00 53.31 418 LYS A CA 1
ATOM 3224 C C . LYS A 1 418 ? -14.836 31.164 -2.124 1.00 53.31 418 LYS A C 1
ATOM 3226 O O . LYS A 1 418 ? -15.927 31.738 -2.112 1.00 53.31 418 LYS A O 1
ATOM 3231 N N . ALA A 1 419 ? -14.521 30.170 -1.292 1.00 48.09 419 ALA A N 1
ATOM 3232 C CA . ALA A 1 419 ? -15.392 29.777 -0.192 1.00 48.09 419 ALA A CA 1
ATOM 3233 C C . ALA A 1 419 ? -15.796 31.039 0.599 1.00 48.09 419 ALA A C 1
ATOM 3235 O O . ALA A 1 419 ? -14.917 31.846 0.917 1.00 48.09 419 ALA A O 1
ATOM 3236 N N . PRO A 1 420 ? -17.094 31.268 0.860 1.00 42.78 420 PRO A N 1
ATOM 3237 C CA . PRO A 1 420 ? -17.530 32.476 1.543 1.00 42.78 420 PRO A CA 1
ATOM 3238 C C . PRO A 1 420 ? -16.882 32.553 2.928 1.00 42.78 420 PRO A C 1
ATOM 3240 O O . PRO A 1 420 ? -17.014 31.629 3.730 1.00 42.78 420 PRO A O 1
ATOM 3243 N N . GLU A 1 421 ? -16.210 33.665 3.228 1.00 46.09 421 GLU A N 1
ATOM 3244 C CA . GLU A 1 421 ? -15.755 33.968 4.585 1.00 46.09 421 GLU A CA 1
ATOM 3245 C C . GLU A 1 421 ? -16.972 34.028 5.516 1.00 46.09 421 GLU A C 1
ATOM 3247 O O . GLU A 1 421 ? -17.815 34.916 5.396 1.00 46.09 421 GLU A O 1
ATOM 3252 N N . ASN A 1 422 ? -17.081 33.047 6.417 1.00 45.69 422 ASN A N 1
ATOM 3253 C CA . ASN A 1 422 ? -17.877 33.075 7.648 1.00 45.69 422 ASN A CA 1
ATOM 3254 C C . ASN A 1 422 ? -19.241 33.795 7.597 1.00 45.69 422 ASN A C 1
ATOM 3256 O O . ASN A 1 422 ? -19.644 34.461 8.551 1.00 45.69 422 ASN A O 1
ATOM 3260 N N . LYS A 1 423 ? -20.033 33.593 6.542 1.00 42.28 423 LYS A N 1
ATOM 3261 C CA . LYS A 1 423 ? -21.479 33.836 6.598 1.00 42.28 423 LYS A CA 1
ATOM 3262 C C . LYS A 1 423 ? -22.184 32.496 6.678 1.00 42.28 423 LYS A C 1
ATOM 3264 O O . LYS A 1 423 ? -22.336 31.795 5.683 1.00 42.28 423 LYS A O 1
ATOM 3269 N N . ARG A 1 424 ? -22.634 32.137 7.887 1.00 43.38 424 ARG A N 1
ATOM 3270 C CA . ARG A 1 424 ? -23.606 31.055 8.101 1.00 43.38 424 ARG A CA 1
ATOM 3271 C C . ARG A 1 424 ? -24.861 31.358 7.275 1.00 43.38 424 ARG A C 1
ATOM 3273 O O . ARG A 1 424 ? -25.777 32.022 7.747 1.00 43.38 424 ARG A O 1
ATOM 3280 N N . HIS A 1 425 ? -24.928 30.840 6.054 1.00 40.53 425 HIS A N 1
ATOM 3281 C CA . HIS A 1 425 ? -26.119 30.898 5.205 1.00 40.53 425 HIS A CA 1
ATOM 3282 C C . HIS A 1 425 ? -27.130 29.782 5.529 1.00 40.53 425 HIS A C 1
ATOM 3284 O O . HIS A 1 425 ? -27.989 29.472 4.704 1.00 40.53 425 HIS A O 1
ATOM 3290 N N . SER A 1 426 ? -27.093 29.186 6.734 1.00 45.72 426 SER A N 1
ATOM 3291 C CA . SER A 1 426 ? -28.080 28.156 7.099 1.00 45.72 426 SER A CA 1
ATOM 3292 C C . SER A 1 426 ? -29.509 28.710 7.130 1.00 45.72 426 SER A C 1
ATOM 3294 O O . SER A 1 426 ? -30.447 27.978 6.849 1.00 45.72 426 SER A O 1
ATOM 3296 N N . ALA A 1 427 ? -29.694 30.017 7.348 1.00 41.28 427 ALA A N 1
ATOM 3297 C CA . ALA A 1 427 ? -31.019 30.636 7.369 1.00 41.28 427 ALA A CA 1
ATOM 329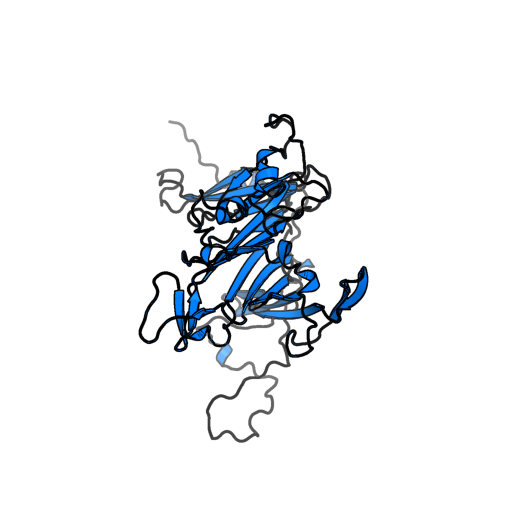8 C C . ALA A 1 427 ? -31.707 30.720 5.989 1.00 41.28 427 ALA A C 1
ATOM 3300 O O . ALA A 1 427 ? -32.926 30.896 5.932 1.00 41.28 427 ALA A O 1
ATOM 3301 N N . THR A 1 428 ? -30.968 30.604 4.877 1.00 42.34 428 THR A N 1
ATOM 3302 C CA . THR A 1 428 ? -31.541 30.766 3.528 1.00 42.34 428 THR A CA 1
ATOM 3303 C C . THR A 1 428 ? -32.110 29.452 2.978 1.00 42.34 428 THR A C 1
ATOM 3305 O O . THR A 1 428 ? -33.123 29.478 2.284 1.00 42.34 428 THR A O 1
ATOM 3308 N N . LEU A 1 429 ? -31.542 28.299 3.354 1.00 34.31 429 LEU A N 1
ATOM 3309 C CA . LEU A 1 429 ? -32.037 26.977 2.937 1.00 34.31 429 LEU A CA 1
ATOM 3310 C C . LEU A 1 429 ? -33.185 26.452 3.817 1.00 34.31 429 LEU A C 1
ATOM 3312 O O . LEU A 1 429 ? -34.055 25.743 3.315 1.00 34.31 429 LEU A O 1
ATOM 3316 N N . SER A 1 430 ? -33.273 26.864 5.088 1.00 40.53 430 SER A N 1
ATOM 3317 C CA . SER A 1 430 ? -34.370 26.460 5.990 1.00 40.53 430 SER A CA 1
ATOM 3318 C C . SER A 1 430 ? -35.758 26.921 5.531 1.00 40.53 430 SER A C 1
ATOM 3320 O O . SER A 1 430 ? -36.761 26.350 5.946 1.00 40.53 430 SER A O 1
ATOM 3322 N N . LYS A 1 431 ? -35.838 27.946 4.669 1.00 37.81 431 LYS A N 1
ATOM 3323 C CA . LYS A 1 431 ? -37.109 28.443 4.115 1.00 37.81 431 LYS A CA 1
ATOM 3324 C C . LYS A 1 431 ? -37.585 27.684 2.873 1.00 37.81 431 LYS A C 1
ATOM 3326 O O . LYS A 1 431 ? -38.738 27.844 2.496 1.00 37.81 431 LYS A O 1
ATOM 3331 N N . ILE A 1 432 ? -36.737 26.856 2.258 1.00 43.88 432 ILE A N 1
ATOM 3332 C CA . ILE A 1 432 ? -37.122 26.023 1.103 1.00 43.88 432 ILE A CA 1
ATOM 3333 C C . ILE A 1 432 ? -37.775 24.707 1.570 1.00 43.88 432 ILE A C 1
ATOM 3335 O O . ILE A 1 432 ? -38.572 24.126 0.843 1.00 43.88 432 ILE A O 1
ATOM 3339 N N . PHE A 1 433 ? -37.527 24.289 2.818 1.00 38.41 433 PHE A N 1
ATOM 3340 C CA . PHE A 1 433 ? -38.070 23.060 3.414 1.00 38.41 433 PHE A CA 1
ATOM 3341 C C . PHE A 1 433 ? -39.000 23.301 4.612 1.00 38.41 433 PHE A C 1
ATOM 3343 O O . PHE A 1 433 ? -39.171 22.414 5.447 1.00 38.41 433 PHE A O 1
ATOM 3350 N N . SER A 1 434 ? -39.633 24.475 4.724 1.00 36.44 434 SER A N 1
ATOM 3351 C CA . SER A 1 434 ? -40.679 24.681 5.730 1.00 36.44 434 SER A CA 1
ATOM 3352 C C . SER A 1 434 ? -41.936 23.895 5.342 1.00 36.44 434 SER A C 1
ATOM 3354 O O . SER A 1 434 ? -42.846 24.426 4.704 1.00 36.44 434 SER A O 1
ATOM 3356 N N . TRP A 1 435 ? -41.982 22.618 5.716 1.00 41.94 435 TRP A N 1
ATOM 3357 C CA . TRP A 1 435 ? -43.219 21.850 5.747 1.00 41.94 435 TRP A CA 1
ATOM 3358 C C . TRP A 1 435 ? -44.149 22.524 6.754 1.00 41.94 435 TRP A C 1
ATOM 3360 O O . TRP A 1 435 ? -43.855 22.590 7.950 1.00 41.94 435 TRP A O 1
ATOM 3370 N N . LYS A 1 436 ? -45.250 23.094 6.253 1.00 35.75 436 LYS A N 1
ATOM 3371 C CA . LYS A 1 436 ? -46.332 23.605 7.090 1.00 35.75 436 LYS A CA 1
ATOM 3372 C C . LYS A 1 436 ? -46.828 22.470 7.976 1.00 35.75 436 LYS A C 1
ATOM 3374 O O . LYS A 1 436 ? -47.394 21.494 7.495 1.00 35.75 436 LYS A O 1
ATOM 3379 N N . LYS A 1 437 ? -46.627 22.626 9.278 1.00 43.03 437 LYS A N 1
ATOM 3380 C CA . LYS A 1 437 ? -47.329 21.857 10.295 1.00 43.03 437 LYS A CA 1
ATOM 3381 C C . LYS A 1 437 ? -48.702 22.509 10.464 1.00 43.03 437 LYS A C 1
ATOM 3383 O O . LYS A 1 437 ? -48.887 23.322 11.363 1.00 43.03 437 LYS A O 1
ATOM 3388 N N . ASP A 1 438 ? -49.626 22.227 9.549 1.00 38.72 438 ASP A N 1
ATOM 3389 C CA . ASP A 1 438 ? -51.018 22.623 9.745 1.00 38.72 438 ASP A CA 1
ATOM 3390 C C . ASP A 1 438 ? -51.643 21.645 10.743 1.00 38.72 438 ASP A C 1
ATOM 3392 O O . ASP A 1 438 ? -51.812 20.456 10.488 1.00 38.72 438 ASP A O 1
ATOM 3396 N N . SER A 1 439 ? -51.916 22.173 11.930 1.00 40.41 439 SER A N 1
ATOM 3397 C CA . SER A 1 439 ? -52.725 21.544 12.960 1.00 40.41 439 SER A CA 1
ATOM 3398 C C . SER A 1 439 ? -54.173 21.410 12.491 1.00 40.41 439 SER A C 1
ATOM 3400 O O . SER A 1 439 ? -54.807 22.429 12.197 1.00 40.41 439 SER A O 1
ATOM 3402 N N . LYS A 1 440 ? -54.710 20.191 12.530 1.00 35.09 440 LYS A N 1
ATOM 3403 C CA . LYS A 1 440 ? -56.052 19.892 13.038 1.00 35.09 440 LYS A CA 1
ATOM 3404 C C . LYS A 1 440 ? -56.139 18.435 13.457 1.00 35.09 440 LYS A C 1
ATOM 3406 O O . LYS A 1 440 ? -55.660 17.587 12.676 1.00 35.09 440 LYS A O 1
#

Solvent-accessible surface area (backbone atoms only — not comparable to full-atom values): 25017 Å² total; per-residue (Å²): 69,34,38,38,46,40,59,33,80,52,89,78,44,54,70,44,54,50,37,47,41,54,57,62,35,45,80,80,30,40,39,65,57,44,87,70,72,78,50,72,77,74,74,47,66,42,60,46,78,44,69,51,99,86,71,46,82,38,80,44,56,30,33,29,42,37,33,65,47,82,62,60,72,53,52,72,52,60,44,82,91,77,61,50,18,34,36,28,66,25,47,30,43,36,45,33,37,37,30,52,59,94,49,38,31,38,39,42,34,42,34,42,35,61,64,66,28,39,34,48,36,41,32,43,33,37,32,67,69,63,44,82,42,66,84,95,64,83,60,97,40,32,30,75,43,46,98,46,34,25,26,50,21,31,34,45,36,39,42,47,81,44,79,67,60,40,99,44,85,53,58,73,35,36,42,46,29,46,35,32,50,42,80,40,75,67,32,86,87,86,23,66,80,46,80,48,64,46,78,48,77,44,74,56,47,49,32,41,71,48,65,49,38,78,92,32,56,39,28,46,31,41,25,12,79,83,48,59,22,88,74,80,69,41,48,20,20,35,30,32,53,54,56,82,46,69,61,65,82,60,54,81,88,34,59,70,30,40,32,37,56,49,46,70,40,23,31,38,33,27,50,60,56,87,91,72,78,38,47,40,14,76,72,45,66,90,46,72,44,51,55,71,9,49,61,51,46,26,72,38,25,15,29,45,46,91,86,59,76,77,73,40,97,78,33,48,83,29,32,58,27,39,32,47,20,40,37,49,75,42,73,55,51,49,73,31,49,84,47,26,68,77,46,79,50,72,47,51,42,32,63,40,51,54,59,91,58,75,69,47,64,84,53,68,28,69,79,68,85,86,68,75,86,79,87,76,92,63,100,81,70,72,93,76,79,78,72,78,73,80,88,62,85,58,74,74,67,79,70,54,95,58,87,61,85,39,50,45,84,71,79,57,69,86,75,49,85,70,78,75,81,90,67,84,62,64,75,67,57,58,68,78,68,65,74,80,82,77,86,127

InterPro domains:
  IPR000269 Copper amine oxidase [PTHR10638] (1-369)
  IPR015798 Copper amine oxidase, catalytic domain [PF01179] (1-368)
  IPR036460 Copper amine oxidase, catalytic domain superfamily [G3DSA:2.70.98.20] (1-371)
  IPR036460 Copper amine oxidase, catalytic domain superfamily [SSF49998] (1-368)

Radius of gyration: 27.33 Å; Cα contacts (8 Å, |Δi|>4): 939; chains: 1; bounding box: 90×71×84 Å

Mean predicted aligned error: 8.91 Å

=== Feature glossary ===
Key to the feature types in this record:

pLDDT. pLDDT is the predicted lDDT-Cα score: AlphaFold's confidence that the local environment of each residue (all inter-atomic distances within 15 Å) is correctly placed. It is a per-residue number between 0 and 100, with higher meaning more reliable.

Radius of gyration, Cα contacts, bounding box. The geometric summary reports three shape descriptors. Rg (radius of gyration) measures how spread out the Cα atoms are about their centre of mass; compact globular proteins have small Rg, elongated or unfolded ones large. Cα contacts (<8 Å, |i−j|>4) count long-range residue pairs in spatial proximity — high for tightly packed folds, near zero for rods or random coil. The bounding-box extents give the protein's footprint along x, y, z in Å.

Backbone torsions (φ/ψ). Backbone dihedral angles. Every residue except chain termini has a φ (preceding-C → N → Cα → C) and a ψ (N → Cα → C → next-N). They are reported in degrees following the IUPAC sign convention. Secondary structure is essentially a statement about which (φ, ψ) basin each residue occupies.

Contact-map, Ramachandran, and PAE plots. Plot images: a contact map (which residues are close in 3D, as an N×N binary image), a Ramachandran scatter (backbone torsion angles, revealing secondary-structure composition at a glance), and — for AlphaFold structures — a PAE heatmap (pairwise prediction confidence).

Predicted aligned error. Predicted Aligned Error (PAE) is an AlphaFold confidence matrix: entry (i, j) is the expected error in the position of residue j, in ångströms, when the prediction is superimposed on the true structure at residue i. Low PAE within a block of residues means that block is internally rigid and well-predicted; high PAE between two blocks means their relative placement is uncertain even if each block individually is confident.

Secondary structure (3-state, P-SEA). Three-state secondary structure (P-SEA) collapses the eight DSSP classes into helix (a), strand (b), and coil (c). P-SEA assigns these from Cα geometry alone — distances and angles — without requiring backbone oxygens, so it works on any Cα trace.

Solvent-accessible surface area. Solvent-accessible surface area (SASA) is the area in Å² traced out by the centre of a 1.4 Å probe sphere (a water molecule) rolled over the protein's van der Waals surface (Shrake–Rupley / Lee–Richards construction). Buried residues have near-zero SASA; fully exposed residues can exceed 200 Å². The total SASA scales roughly with the number of surface residues.

Foldseek 3Di. The Foldseek 3Di string encodes local tertiary geometry as a 20-letter alphabet — one character per residue — derived from the relative positions of nearby Cα atoms. Unlike the amino-acid sequence, 3Di is a direct function of the 3D structure, so two proteins with the same fold have similar 3Di strings even at low sequence identity.

B-factor. For experimental (PDB) structures, the B-factor (temperature factor) quantifies the positional spread of each atom in the crystal — a combination of thermal vibration and static disorder — in units of Å². High B-factors mark flexible loops or poorly resolved regions; low B-factors mark the rigid, well-ordered core.

mmCIF coordinates. The mmCIF block holds the 3D Cartesian coordinates of each backbone atom (N, Cα, C, O) in ångströms. mmCIF is the PDB's canonical archive format — a tagged-loop text representation of the atomic model.

InterPro / GO / CATH / organism. Functional annotations link the protein to curated databases. InterPro entries identify conserved domains and families by matching the sequence against member-database signatures (Pfam, PROSITE, CDD, …). Gene Ontology (GO) terms describe molecular function, biological process, and cellular component in a controlled vocabulary. CATH places the structure in a hierarchical fold classification (Class/Architecture/Topology/Homologous-superfamily). The organism is the source species.

Rendered structure images. Structure images are PyMOL renders from six orthogonal camera directions. Cartoon representation draws helices as coils and strands as arrows; sticks shows the backbone as bonds; surface shows the solvent-excluded envelope. Rainbow coloring maps sequence position to hue (blue→red, N→C); chain coloring assigns a distinct color per polypeptide.

Sequence. This is the polypeptide sequence — one letter per residue, N-terminus first. Length ranges from a few dozen residues for small domains to over a thousand for large multi-domain proteins.

Secondary structure (8-state, DSSP). The SS8 string is DSSP's per-residue secondary-structure call. α-helix (H) means an i→i+4 H-bond ladder; β-strand (E) means the residue participates in a β-sheet; 3₁₀ (G) and π (I) are tighter and wider helices; T/S are turns/bends; '-' is loop.

Nearest PDB structures. Structural nearest neighbors (via Foldseek easy-search vs the PDB). Reported per hit: target PDB id, E-value, and alignment TM-score. A TM-score above ~0.5 is the conventional threshold for 'same fold'.